Protein 1C1D (pdb70)

Sequence (697 aa):
SIDSALNWDGEMTVTRFDAMTGAHFVIRLDSTQLGPAAGGTRAAQYSNLADALTDAGKLAGAMTLKMAVSNLPMGGGKSVIALPAPRHSIDPSTWARILRIHAENIDKLSGNYWTGPDVNTNSADMDTLNDTTEFVFGRSLERGGAGSSAFTTAVGVFEAMKATVAHRGLGSLDGLTVLVQGLGAVGGSLASLAAEAGAQLLVADTDTERVAHAVALGHTAVALEDVLSTPCDVFAPCAMGGVITTEVARTLDCSVVAGAANNVIADEAASDILHARGILYAPDFVANAGGAIHLVGREVLGWSESVVHERAVAIGDTLNQVFEISDNDGVTPDEAARTLAGRRAREASSIDSALNWDGEMTVTRFDSMTGAHFVIRLDSTQLGPAAGGTRAAQYSQLADALTDAGKLAGAMTLKMAVSNLPMGGGKSVIALPAPRHSIDPSTWARILRIHAENIDKLSGNYWTGPDVNTNSADMDTLNDTTEFVFGRSLERGGAGSSAFTTAVGVFEAMKATVAHRGLGSLDGLTVLVQGLGAVGGSLASLAAEAGAQLLVADTDTERVAHAVALGHTAVALEDVLSTPCDVFAPCAMGGVITTEVARTLDCSVVAGAANNVIADEAASDILHARGILYAPDFVANAGGAIHLVGREVLGWSESVVHERAVAIGDTLNQVFEISDNDGVTPDEAARTLAGRRAREA

Organism: Rhodococcus sp. (NCBI:txid1831)

CATH classification: 3.40.50.10860 (+1 more: 3.40.50.720)

InterPro domains:
  IPR006095 Glutamate/phenylalanine/leucine/valine/L-tryptophan dehydrogenase [PR00082] (65-79)
  IPR006095 Glutamate/phenylalanine/leucine/valine/L-tryptophan dehydrogenase [PR00082] (136-158)
  IPR006095 Glutamate/phenylalanine/leucine/valine/L-tryptophan dehydrogenase [PR00082] (179-199)
  IPR006095 Glutamate/phenylalanine/leucine/valine/L-tryptophan dehydrogenase [PR00082] (288-299)
  IPR006096 Glutamate/phenylalanine/leucine/valine/L-tryptophan dehydrogenase, C-terminal [PF00208] (221-314)
  IPR006096 Glutamate/phenylalanine/leucine/valine/L-tryptophan dehydrogenase, C-terminal [SM00839] (150-354)
  IPR006097 Glutamate/phenylalanine/leucine/valine/L-tryptophan dehydrogenase, dimerisation domain [PF02812] (32-135)
  IPR016211 Glutamate/phenylalanine/leucine/valine/L-tryptophan dehydrogenase, bacterial/archaeal [PIRSF000188] (10-353)
  IPR016211 Glutamate/phenylalanine/leucine/valine/L-tryptophan dehydrogenase, bacterial/archaeal [PTHR42722] (15-352)
  IPR036291 NAD(P)-binding domain superfamily [SSF51735] (152-347)
  IPR046346 Aminoacid dehydrogenase-like, N-terminal domain superfamily [SSF53223] (6-148)

Solvent-accessible surface area: 28445 Å² total

Secondary structure (DSSP, 8-state):
-HHHHH---SSEEEEEEETTTTEEEEEEEEE-SSSSEEEEEEEE--SSHHHHHHHHHHHHHHHHHHHHHTT-S-EEEEEEEE-SS-GGG--HHHHHHHHHHHHHHHHHTTTSEEEEE-TT--HHHHHHHHHH-S-B----GGGTS----HHHHHHHHHHHHHHHHHHTT---STT-EEEEE--SHHHHHHHHHHHHTTPEEEEE-S-HHHHHHHHHTT-EE--GGGGGG---SEEEE-S-S--B-HHHHHH---SEE--S-TT-B-SHHHHHHHHHTT-EE--HHHHTTHHHHHHHIIIII---HHHHHHHHHTHHHHHHHHHHHHHHHT--HHHHHHHHHHHHHHHT-/-HHHHHS--SSEEEEEEETTTTEEEEEEEEE-SSSSEE--EEEE--SSHHHHHHHHHHHHHHHHHHHHHTT-S-EEEEEEEE-SS-GGGS-HHHHHHHHHHHHHHHHHTTTSEEB-B-TT--HHHHHHHHTT-S-BS---GGGTS----HHHHHHHHHHHHHHHHHHTT---STT-EEEEE--SHHHHHHHHHHHHTTPEEEEE-S-HHHHHHHHHTT-EE--GGGGGG---SEEEE-S-S--B-HHHHHH---SEE--S-SS-B-SHHHHHHHHHTTPEE--HHHHTTHHHHHHHHHHTT---HHHHHHHHHTHHHHHHHHHHHHHHHT--HHHHHHHHHHHHTT--

Foldseek 3Di:
DQVVLVPAPADDWDWDADVVQRKIKIKTARDQVLHAAEEAEAEAADPDVSVQSNVQRQQQVLQQLLCLLLVFSGHGMYMYMHGPDGLVPQDPVSLLVSLCVNLVRVVVCPRSYAYEHDHSAAQCSQVSSVVRHPRYAQHDVVSPHLHDLQLLLLLLLLLQVQLQCVVLPNHGQADFEEEEEACPSNSVNNLVVSVVSHHAYEYEYPDPVSVVVVVVVVHHYDYPVCLLVDAGAEYAYADEAPQQELVSLQRRHYQEYTYAYRNNYNDPNSLVSNVVVNRAYQDNSLRRSLSVLSRSCVPPVPDDPVVSSVSSSCSSVSSVQLVVQCVVVVDGSVVSSSVSSVVSSVVSD/DCCLQPVQDADDWDWDADVVQRKIKIKTFRDFLLHAAEEAEAEAADPDPSVQSNVQRQRQVLQQLLCLLLVFRGGGMYMYMHGPDGLVPRDPVSLLVSLCVNLVRVVVCPRSYAYEHDHSAAQCSQVSSCVRHPRYEQHPVVSPHLHDLQLLLLLLLLLQVQLQCVVLPNHGLAAWEEEEEDCPSNRVNNVVVSVVSHHAYEYEDPDPVSQVVVVVVPHHYDYPVCLLQDATAEYAYEDEALQQELVSLQRRHYQEYTYAYRNNHNDVNSLVSVVVVNRAYQDNSLRRSLSVLSGSCCPVVVHDPVVSSVSSSCSSVSQVQLVVCCVVVVHGSVVSSSVSSCVSNVGD

Structure (mmCIF, N/CA/C/O backbone):
data_1C1D
#
_entry.id   1C1D
#
_cell.length_a   64.800
_cell.length_b   110.600
_cell.length_c   113.300
_cell.angle_alpha   90.00
_cell.angle_beta   90.00
_cell.angle_gamma   90.00
#
_symmetry.space_group_name_H-M   'P 21 21 21'
#
loop_
_entity.id
_entity.type
_entity.pdbx_description
1 polymer 'L-PHENYLALANINE DEHYDROGENASE'
2 polymer 'L-PHENYLALANINE DEHYDROGENASE'
3 non-polymer 'POTASSIUM ION'
4 non-polymer PHENYLALANINE
5 non-polymer '1,4-DIHYDRONICOTINAMIDE ADENINE DINUCLEOTIDE'
6 non-polymer 'SODIUM ION'
7 non-polymer 'PHOSPHATE ION'
8 non-polymer 'ISOPROPYL ALCOHOL'
9 water water
#
loop_
_atom_site.group_PDB
_atom_site.id
_atom_site.type_symbol
_atom_site.label_atom_id
_atom_site.label_alt_id
_atom_site.label_comp_id
_atom_site.label_asym_id
_atom_site.label_entity_id
_atom_site.label_seq_id
_atom_site.pdbx_PDB_ins_code
_atom_site.Cartn_x
_atom_site.Cartn_y
_atom_site.Cartn_z
_atom_site.occupancy
_atom_site.B_iso_or_equiv
_atom_site.auth_seq_id
_atom_site.auth_comp_id
_atom_site.auth_asym_id
_atom_site.auth_atom_id
_atom_site.pdbx_PDB_model_num
ATOM 1 N N . SER A 1 1 ? 17.258 33.308 -39.744 1.00 25.15 1 SER A N 1
ATOM 2 C CA . SER A 1 1 ? 15.956 33.241 -40.435 1.00 18.02 1 SER A CA 1
ATOM 3 C C . SER A 1 1 ? 14.894 32.907 -39.430 1.00 14.99 1 SER A C 1
ATOM 4 O O . SER A 1 1 ? 15.164 32.536 -38.262 1.00 15.53 1 SER A O 1
ATOM 7 N N . ILE A 1 2 ? 13.658 33.040 -39.896 1.00 16.66 2 ILE A N 1
ATOM 8 C CA . ILE A 1 2 ? 12.549 32.721 -38.984 1.00 16.25 2 ILE A CA 1
ATOM 9 C C . ILE A 1 2 ? 12.588 31.246 -38.593 1.00 15.09 2 ILE A C 1
ATOM 10 O O . ILE A 1 2 ? 12.402 30.869 -37.461 1.00 15.65 2 ILE A O 1
ATOM 15 N N . ASP A 1 3 ? 12.852 30.394 -39.570 1.00 16.93 3 ASP A N 1
ATOM 16 C CA . ASP A 1 3 ? 12.952 28.956 -39.355 1.00 15.94 3 ASP A CA 1
ATOM 17 C C . ASP A 1 3 ? 13.971 28.602 -38.280 1.00 16.48 3 ASP A C 1
ATOM 18 O O . ASP A 1 3 ? 13.690 27.810 -37.399 1.00 16.68 3 ASP A O 1
ATOM 23 N N . SER A 1 4 ? 15.184 29.186 -38.340 1.00 14.00 4 SER A N 1
ATOM 24 C CA . SER A 1 4 ? 16.161 28.881 -37.328 1.00 16.65 4 SER A CA 1
ATOM 25 C C . SER A 1 4 ? 15.727 29.393 -35.979 1.00 11.35 4 SER A C 1
ATOM 26 O O . SER A 1 4 ? 15.881 28.671 -34.994 1.00 14.30 4 SER A O 1
ATOM 31 N N . ALA A 1 5 ? 15.169 30.601 -35.929 1.00 11.46 5 ALA A N 1
ATOM 32 C CA . ALA A 1 5 ? 14.712 31.163 -34.662 1.00 11.84 5 ALA A CA 1
ATOM 33 C C . ALA A 1 5 ? 13.615 30.316 -34.032 1.00 10.80 5 ALA A C 1
ATOM 34 O O . ALA A 1 5 ? 13.498 30.184 -32.835 1.00 12.52 5 ALA A O 1
ATOM 36 N N . LEU A 1 6 ? 12.789 29.708 -34.869 1.00 13.75 6 LEU A N 1
ATOM 37 C CA . LEU A 1 6 ? 11.694 28.830 -34.408 1.00 13.71 6 LEU A CA 1
ATOM 38 C C . LEU A 1 6 ? 12.202 27.471 -33.971 1.00 14.01 6 LEU A C 1
ATOM 39 O O . LEU A 1 6 ? 11.518 26.681 -33.363 1.00 14.16 6 LEU A O 1
ATOM 44 N N . ASN A 1 7 ? 13.468 27.174 -34.242 1.00 16.24 7 ASN A N 1
ATOM 45 C CA . ASN A 1 7 ? 14.002 25.909 -33.764 1.00 13.27 7 ASN A CA 1
ATOM 46 C C . ASN A 1 7 ? 14.651 26.296 -32.441 1.00 23.89 7 ASN A C 1
ATOM 47 O O . ASN A 1 7 ? 15.844 26.532 -32.368 1.00 41.17 7 ASN A O 1
ATOM 52 N N . TRP A 1 8 ? 13.869 26.452 -31.395 1.00 14.41 8 TRP A N 1
ATOM 53 C CA . TRP A 1 8 ? 14.249 26.843 -30.048 1.00 10.96 8 TRP A CA 1
ATOM 54 C C . TRP A 1 8 ? 13.633 25.821 -29.131 1.00 15.00 8 TRP A C 1
ATOM 55 O O . TRP A 1 8 ? 12.511 25.322 -29.368 1.00 15.82 8 TRP A O 1
ATOM 66 N N . ASP A 1 9 ? 14.321 25.481 -28.060 1.00 13.01 9 ASP A N 1
ATOM 67 C CA . ASP A 1 9 ? 13.852 24.446 -27.188 1.00 12.57 9 ASP A CA 1
ATOM 68 C C . ASP A 1 9 ? 13.040 24.872 -25.991 1.00 16.13 9 ASP A C 1
ATOM 69 O O . ASP A 1 9 ? 12.765 24.021 -25.132 1.00 14.65 9 ASP A O 1
ATOM 74 N N . GLY A 1 10 ? 12.671 26.156 -25.933 1.00 12.14 10 GLY A N 1
ATOM 75 C CA . GLY A 1 10 ? 11.909 26.574 -24.766 1.00 10.48 10 GLY A CA 1
ATOM 76 C C . GLY A 1 10 ? 10.461 26.061 -24.739 1.00 11.22 10 GLY A C 1
ATOM 77 O O . GLY A 1 10 ? 9.999 25.392 -25.662 1.00 10.78 10 GLY A O 1
ATOM 78 N N . GLU A 1 11 ? 9.755 26.394 -23.652 1.00 9.65 11 GLU A N 1
ATOM 79 C CA . GLU A 1 11 ? 8.386 25.903 -23.458 1.00 11.93 11 GLU A CA 1
ATOM 80 C C . GLU A 1 11 ? 7.335 26.522 -24.345 1.00 12.39 11 GLU A C 1
ATOM 81 O O . GLU A 1 11 ? 6.377 25.813 -24.689 1.00 13.81 11 GLU A O 1
ATOM 87 N N . MET A 1 12 ? 7.490 27.797 -24.694 1.00 10.23 12 MET A N 1
ATOM 88 C CA . MET A 1 12 ? 6.462 28.406 -25.508 1.00 9.46 12 MET A CA 1
ATOM 89 C C . MET A 1 12 ? 6.919 29.737 -26.013 1.00 9.72 12 MET A C 1
ATOM 90 O O . MET A 1 12 ? 7.636 30.445 -25.318 1.00 9.32 12 MET A O 1
ATOM 95 N N . THR A 1 13 ? 6.474 30.039 -27.226 1.00 9.41 13 THR A N 1
ATOM 96 C CA . THR A 1 13 ? 6.725 31.296 -27.867 1.00 9.50 13 THR A CA 1
ATOM 97 C C . THR A 1 13 ? 5.352 31.907 -28.191 1.00 16.70 13 THR A C 1
ATOM 98 O O . THR A 1 13 ? 4.520 31.244 -28.826 1.00 10.69 13 THR A O 1
ATOM 102 N N . VAL A 1 14 ? 5.134 33.168 -27.786 1.00 10.28 14 VAL A N 1
ATOM 103 C CA . VAL A 1 14 ? 3.895 33.872 -28.114 1.00 8.25 14 VAL A CA 1
ATOM 104 C C . VAL A 1 14 ? 4.310 35.039 -29.000 1.00 9.15 14 VAL A C 1
ATOM 105 O O . VAL A 1 14 ? 5.272 35.784 -28.665 1.00 10.05 14 VAL A O 1
ATOM 109 N N . THR A 1 15 ? 3.632 35.231 -30.135 1.00 8.07 15 THR A N 1
ATOM 110 C CA . THR A 1 15 ? 3.919 36.330 -31.026 1.00 8.91 15 THR A CA 1
ATOM 111 C C . THR A 1 15 ? 2.627 37.003 -31.482 1.00 10.03 15 THR A C 1
ATOM 112 O O . THR A 1 15 ? 1.562 36.375 -31.450 1.00 9.95 15 THR A O 1
ATOM 116 N N . ARG A 1 16 ? 2.758 38.236 -31.920 1.00 9.43 16 ARG A N 1
ATOM 117 C CA . ARG A 1 16 ? 1.623 38.968 -32.431 1.00 8.69 16 ARG A CA 1
ATOM 118 C C . ARG A 1 16 ? 2.134 40.099 -33.291 1.00 11.74 16 ARG A C 1
ATOM 119 O O . ARG A 1 16 ? 3.260 40.606 -33.033 1.00 10.46 16 ARG A O 1
ATOM 127 N N . PHE A 1 17 ? 1.358 40.492 -34.314 1.00 8.81 17 PHE A N 1
ATOM 128 C CA . PHE A 1 17 ? 1.765 41.604 -35.150 1.00 9.50 17 PHE A CA 1
ATOM 129 C C . PHE A 1 17 ? 0.583 42.587 -35.137 1.00 12.54 17 PHE A C 1
ATOM 130 O O . PHE A 1 17 ? -0.559 42.130 -35.324 1.00 10.52 17 PHE A O 1
ATOM 138 N N . ASP A 1 18 ? 0.833 43.873 -34.898 1.00 11.89 18 ASP A N 1
ATOM 139 C CA . ASP A 1 18 ? -0.219 44.890 -34.884 1.00 11.96 18 ASP A CA 1
ATOM 140 C C . ASP A 1 18 ? 0.017 45.793 -36.073 1.00 14.11 18 ASP A C 1
ATOM 141 O O . ASP A 1 18 ? 0.890 46.655 -36.089 1.00 13.73 18 ASP A O 1
ATOM 146 N N . ALA A 1 19 ? -0.785 45.544 -37.114 1.00 17.21 19 ALA A N 1
ATOM 147 C CA . ALA A 1 19 ? -0.680 46.301 -38.340 1.00 17.24 19 ALA A CA 1
ATOM 148 C C . ALA A 1 19 ? -0.842 47.799 -38.097 1.00 21.13 19 ALA A C 1
ATOM 149 O O . ALA A 1 19 ? -0.107 48.609 -38.644 1.00 23.93 19 ALA A O 1
ATOM 151 N N . MET A 1 20 ? -1.776 48.204 -37.243 1.00 15.57 20 MET A N 1
ATOM 152 C CA . MET A 1 20 ? -1.929 49.615 -37.034 1.00 19.12 20 MET A CA 1
ATOM 153 C C . MET A 1 20 ? -0.713 50.348 -36.558 1.00 23.52 20 MET A C 1
ATOM 154 O O . MET A 1 20 ? -0.466 51.423 -37.048 1.00 27.35 20 MET A O 1
ATOM 159 N N . THR A 1 21 ? 0.022 49.811 -35.587 1.00 20.20 21 THR A N 1
ATOM 160 C CA . THR A 1 21 ? 1.216 50.492 -35.109 1.00 20.06 21 THR A CA 1
ATOM 161 C C . THR A 1 21 ? 2.470 49.986 -35.832 1.00 25.43 21 THR A C 1
ATOM 162 O O . THR A 1 21 ? 3.513 50.648 -35.812 1.00 24.87 21 THR A O 1
ATOM 166 N N . GLY A 1 22 ? 2.376 48.799 -36.434 1.00 18.92 22 GLY A N 1
ATOM 167 C CA . GLY A 1 22 ? 3.485 48.151 -37.123 1.00 21.26 22 GLY A CA 1
ATOM 168 C C . GLY A 1 22 ? 4.440 47.417 -36.131 1.00 18.09 22 GLY A C 1
ATOM 169 O O . GLY A 1 22 ? 5.517 46.888 -36.488 1.00 18.32 22 GLY A O 1
ATOM 170 N N . ALA A 1 23 ? 4.043 47.343 -34.863 1.00 12.49 23 ALA A N 1
ATOM 171 C CA . ALA A 1 23 ? 4.885 46.683 -33.899 1.00 10.63 23 ALA A CA 1
ATOM 172 C C . ALA A 1 23 ? 4.703 45.163 -33.910 1.00 15.10 23 ALA A C 1
ATOM 173 O O . ALA A 1 23 ? 3.608 44.646 -34.175 1.00 11.85 23 ALA A O 1
ATOM 175 N N . HIS A 1 24 ? 5.792 44.436 -33.606 1.00 10.35 24 HIS A N 1
ATOM 176 C CA . HIS A 1 24 ? 5.776 42.976 -33.472 1.00 11.86 24 HIS A CA 1
ATOM 177 C C . HIS A 1 24 ? 5.971 42.723 -31.985 1.00 10.66 24 HIS A C 1
ATOM 178 O O . HIS A 1 24 ? 6.698 43.492 -31.326 1.00 11.67 24 HIS A O 1
ATOM 185 N N . PHE A 1 25 ? 5.358 41.663 -31.439 1.00 8.45 25 PHE A N 1
ATOM 186 C CA . PHE A 1 25 ? 5.421 41.321 -30.045 1.00 8.34 25 PHE A CA 1
ATOM 187 C C . PHE A 1 25 ? 5.889 39.887 -29.878 1.00 8.38 25 PHE A C 1
ATOM 188 O O . PHE A 1 25 ? 5.418 39.005 -30.575 1.00 9.96 25 PHE A O 1
ATOM 196 N N . VAL A 1 26 ? 6.776 39.664 -28.933 1.00 8.30 26 VAL A N 1
ATOM 197 C CA . VAL A 1 26 ? 7.273 38.331 -28.648 1.00 9.42 26 VAL A CA 1
ATOM 198 C C . VAL A 1 26 ? 7.290 38.118 -27.148 1.00 8.59 26 VAL A C 1
ATOM 199 O O . VAL A 1 26 ? 7.784 38.957 -26.345 1.00 9.84 26 VAL A O 1
ATOM 203 N N . ILE A 1 27 ? 6.781 36.969 -26.725 1.00 8.20 27 ILE A N 1
ATOM 204 C CA . ILE A 1 27 ? 6.912 36.609 -25.352 1.00 8.50 27 ILE A CA 1
ATOM 205 C C . ILE A 1 27 ? 7.479 35.185 -25.421 1.00 10.25 27 ILE A C 1
ATOM 206 O O . ILE A 1 27 ? 6.904 34.292 -26.053 1.00 9.59 27 ILE A O 1
ATOM 211 N N . ARG A 1 28 ? 8.646 34.938 -24.796 1.00 8.30 28 ARG A N 1
ATOM 212 C CA . ARG A 1 28 ? 9.207 33.601 -24.800 1.00 8.79 28 ARG A CA 1
ATOM 213 C C . ARG A 1 28 ? 9.257 33.089 -23.364 1.00 9.72 28 ARG A C 1
ATOM 214 O O . ARG A 1 28 ? 9.746 33.768 -22.452 1.00 9.99 28 ARG A O 1
ATOM 222 N N . LEU A 1 29 ? 8.713 31.870 -23.162 1.00 8.87 29 LEU A N 1
ATOM 223 C CA . LEU A 1 29 ? 8.721 31.267 -21.853 1.00 10.01 29 LEU A CA 1
ATOM 224 C C . LEU A 1 29 ? 9.752 30.136 -21.979 1.00 12.70 29 LEU A C 1
ATOM 225 O O . LEU A 1 29 ? 9.509 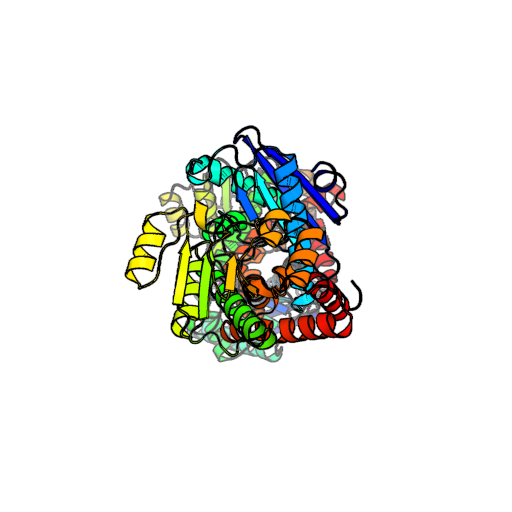29.100 -22.625 1.00 9.93 29 LEU A O 1
ATOM 230 N N . ASP A 1 30 ? 10.935 30.344 -21.364 1.00 10.72 30 ASP A N 1
ATOM 231 C CA . ASP A 1 30 ? 11.942 29.288 -21.430 1.00 9.78 30 ASP A CA 1
ATOM 232 C C . ASP A 1 30 ? 11.578 28.106 -20.529 1.00 9.06 30 ASP A C 1
ATOM 233 O O . ASP A 1 30 ? 11.699 26.964 -20.951 1.00 10.92 30 ASP A O 1
ATOM 238 N N . SER A 1 31 ? 11.155 28.396 -19.310 1.00 9.40 31 SER A N 1
ATOM 239 C CA . SER A 1 31 ? 10.811 27.351 -18.381 1.00 10.41 31 SER A CA 1
ATOM 240 C C . SER A 1 31 ? 9.837 27.834 -17.346 1.00 10.02 31 SER A C 1
ATOM 241 O O . SER A 1 31 ? 9.860 28.997 -16.950 1.00 13.46 31 SER A O 1
ATOM 244 N N . THR A 1 32 ? 8.963 26.916 -16.903 1.00 12.41 32 THR A N 1
ATOM 245 C CA . THR A 1 32 ? 8.005 27.167 -15.845 1.00 10.38 32 THR A CA 1
ATOM 246 C C . THR A 1 32 ? 8.189 26.109 -14.803 1.00 14.91 32 THR A C 1
ATOM 247 O O . THR A 1 32 ? 7.310 25.849 -13.965 1.00 16.13 32 THR A O 1
ATOM 251 N N . GLN A 1 33 ? 9.350 25.474 -14.794 1.00 13.43 33 GLN A N 1
ATOM 252 C CA . GLN A 1 33 ? 9.568 24.431 -13.809 1.00 14.87 33 GLN A CA 1
ATOM 253 C C . GLN A 1 33 ? 9.582 24.874 -12.366 1.00 16.11 33 GLN A C 1
ATOM 254 O O . GLN A 1 33 ? 9.008 24.207 -11.524 1.00 16.22 33 GLN A O 1
ATOM 260 N N . LEU A 1 34 ? 10.229 25.982 -12.037 1.00 11.28 34 LEU A N 1
ATOM 261 C CA . LEU A 1 34 ? 10.283 26.409 -10.656 1.00 13.43 34 LEU A CA 1
ATOM 262 C C . LEU A 1 34 ? 9.098 27.250 -10.268 1.00 14.70 34 LEU A C 1
ATOM 263 O O . LEU A 1 34 ? 8.924 27.533 -9.084 1.00 18.96 34 LEU A O 1
ATOM 268 N N . GLY A 1 35 ? 8.320 27.691 -11.260 1.00 14.86 35 GLY A N 1
ATOM 269 C CA . GLY A 1 35 ? 7.161 28.539 -10.936 1.00 14.88 35 GLY A CA 1
ATOM 270 C C . GLY A 1 35 ? 6.803 29.212 -12.222 1.00 12.61 35 GLY A C 1
ATOM 271 O O . GLY A 1 35 ? 7.367 28.898 -13.272 1.00 14.35 35 GLY A O 1
ATOM 272 N N . PRO A 1 36 ? 5.867 30.115 -12.190 1.00 13.01 36 PRO A N 1
ATOM 273 C CA . PRO A 1 36 ? 5.497 30.813 -13.408 1.00 15.17 36 PRO A CA 1
ATOM 274 C C . PRO A 1 36 ? 6.745 31.518 -13.970 1.00 13.53 36 PRO A C 1
ATOM 275 O O . PRO A 1 36 ? 7.630 31.912 -13.219 1.00 12.71 36 PRO A O 1
ATOM 279 N N . ALA A 1 37 ? 6.791 31.659 -15.285 1.00 11.35 37 ALA A N 1
ATOM 280 C CA . ALA A 1 37 ? 7.912 32.326 -15.934 1.00 11.11 37 ALA A CA 1
ATOM 281 C C . ALA A 1 37 ? 7.870 33.805 -15.636 1.00 17.41 37 ALA A C 1
ATOM 282 O O . ALA A 1 37 ? 6.783 34.402 -15.580 1.00 14.12 37 ALA A O 1
ATOM 284 N N . ALA A 1 38 ? 9.031 34.392 -15.411 1.00 11.33 38 ALA A N 1
ATOM 285 C CA . ALA A 1 38 ? 9.068 35.809 -15.120 1.00 13.01 38 ALA A CA 1
ATOM 286 C C . ALA A 1 38 ? 10.215 36.460 -15.861 1.00 13.74 38 ALA A C 1
ATOM 287 O O . ALA A 1 38 ? 11.271 35.808 -15.976 1.00 11.81 38 ALA A O 1
ATOM 289 N N . GLY A 1 39 ? 9.987 37.694 -16.314 1.00 11.83 39 GLY A N 1
ATOM 290 C CA . GLY A 1 39 ? 11.034 38.399 -17.017 1.00 14.42 39 GLY A CA 1
ATOM 291 C C . GLY A 1 39 ? 10.508 39.707 -17.549 1.00 14.46 39 GLY A C 1
ATOM 292 O O . GLY A 1 39 ? 9.333 39.896 -17.819 1.00 13.18 39 GLY A O 1
ATOM 293 N N . GLY A 1 40 ? 11.408 40.634 -17.751 1.00 10.90 40 GLY A N 1
ATOM 294 C CA . GLY A 1 40 ? 10.959 41.931 -18.192 1.00 11.62 40 GLY A CA 1
ATOM 295 C C . GLY A 1 40 ? 10.621 42.088 -19.644 1.00 10.76 40 GLY A C 1
ATOM 296 O O . GLY A 1 40 ? 10.715 41.151 -20.448 1.00 11.23 40 GLY A O 1
ATOM 297 N N . THR A 1 41 ? 10.198 43.328 -19.932 1.00 10.84 41 THR A N 1
ATOM 298 C CA . THR A 1 41 ? 9.822 43.695 -21.285 1.00 11.08 41 THR A CA 1
ATOM 299 C C . THR A 1 41 ? 10.882 44.661 -21.850 1.00 12.62 41 THR A C 1
ATOM 300 O O . THR A 1 41 ? 11.091 45.756 -21.288 1.00 12.14 41 THR A O 1
ATOM 304 N N . ARG A 1 42 ? 11.499 44.234 -22.943 1.00 10.19 42 ARG A N 1
ATOM 305 C CA . ARG A 1 42 ? 12.458 45.067 -23.606 1.00 10.41 42 ARG A CA 1
ATOM 306 C C . ARG A 1 42 ? 11.789 45.626 -24.828 1.00 15.23 42 ARG A C 1
ATOM 307 O O . ARG A 1 42 ? 11.099 44.904 -25.529 1.00 16.29 42 ARG A O 1
ATOM 315 N N . ALA A 1 43 ? 11.958 46.894 -25.156 1.00 10.91 43 ALA A N 1
ATOM 316 C CA . ALA A 1 43 ? 11.394 47.434 -26.362 1.00 10.91 43 ALA A CA 1
ATOM 317 C C . ALA A 1 43 ? 12.550 48.055 -27.144 1.00 13.16 43 ALA A C 1
ATOM 318 O O . ALA A 1 43 ? 13.269 48.902 -26.601 1.00 15.72 43 ALA A O 1
ATOM 320 N N . ALA A 1 44 ? 12.743 47.646 -28.373 1.00 11.21 44 ALA A N 1
ATOM 321 C CA . ALA A 1 44 ? 13.821 48.189 -29.185 1.00 11.88 44 ALA A CA 1
ATOM 322 C C . ALA A 1 44 ? 13.569 47.934 -30.649 1.00 16.58 44 ALA A C 1
ATOM 323 O O . ALA A 1 44 ? 12.636 47.213 -31.026 1.00 15.50 44 ALA A O 1
ATOM 325 N N . GLN A 1 45 ? 14.357 48.528 -31.520 1.00 15.61 45 GLN A N 1
ATOM 326 C CA . GLN A 1 45 ? 14.235 48.270 -32.934 1.00 17.00 45 GLN A CA 1
ATOM 327 C C . GLN A 1 45 ? 15.136 47.087 -33.273 1.00 20.39 45 GLN A C 1
ATOM 328 O O . GLN A 1 45 ? 16.249 46.983 -32.772 1.00 23.52 45 GLN A O 1
ATOM 334 N N . TYR A 1 46 ? 14.690 46.188 -34.119 1.00 14.02 46 TYR A N 1
ATOM 335 C CA . TYR A 1 46 ? 15.458 45.017 -34.504 1.00 18.02 46 TYR A CA 1
ATOM 336 C C . TYR A 1 46 ? 15.552 45.052 -36.007 1.00 30.10 46 TYR A C 1
ATOM 337 O O . TYR A 1 46 ? 14.623 45.588 -36.595 1.00 22.39 46 TYR A O 1
ATOM 346 N N . SER A 1 47 ? 16.597 44.468 -36.625 1.00 20.13 47 SER A N 1
ATOM 347 C CA . SER A 1 47 ? 16.660 44.509 -38.088 1.00 23.51 47 SER A CA 1
ATOM 348 C C . SER A 1 47 ? 15.660 43.592 -38.729 1.00 23.82 47 SER A C 1
ATOM 349 O O . SER A 1 47 ? 15.056 43.911 -39.761 1.00 25.91 47 SER A O 1
ATOM 352 N N . ASN A 1 48 ? 15.478 42.428 -38.109 1.00 19.87 48 ASN A N 1
ATOM 353 C CA . ASN A 1 48 ? 14.524 41.490 -38.673 1.00 17.02 48 ASN A CA 1
ATOM 354 C C . ASN A 1 48 ? 13.804 40.907 -37.483 1.00 18.87 48 ASN A C 1
ATOM 355 O O . ASN A 1 48 ? 14.356 40.877 -36.375 1.00 15.71 48 ASN A O 1
ATOM 360 N N . LEU A 1 49 ? 12.599 40.412 -37.722 1.00 15.32 49 LEU A N 1
ATOM 361 C CA . LEU A 1 49 ? 11.822 39.827 -36.657 1.00 13.22 49 LEU A CA 1
ATOM 362 C C . LEU A 1 49 ? 12.576 38.666 -35.992 1.00 12.55 49 LEU A C 1
ATOM 363 O O . LEU A 1 49 ? 12.471 38.397 -34.775 1.00 12.52 49 LEU A O 1
ATOM 368 N N . ALA A 1 50 ? 13.310 37.945 -36.828 1.00 13.09 50 ALA A N 1
ATOM 369 C CA . ALA A 1 50 ? 14.043 36.800 -36.324 1.00 15.11 50 ALA A CA 1
ATOM 370 C C . ALA A 1 50 ? 14.969 37.197 -35.187 1.00 11.82 50 ALA A C 1
ATOM 371 O O . ALA A 1 50 ? 15.175 36.433 -34.248 1.00 12.78 50 ALA A O 1
ATOM 373 N N . ASP A 1 51 ? 15.523 38.397 -35.270 1.00 11.64 51 ASP A N 1
ATOM 374 C CA . ASP A 1 51 ? 16.438 38.853 -34.252 1.00 12.91 51 ASP A CA 1
ATOM 375 C C . ASP A 1 51 ? 15.722 39.066 -32.935 1.00 15.59 51 ASP A C 1
ATOM 376 O O . ASP A 1 51 ? 16.262 38.846 -31.827 1.00 11.82 51 ASP A O 1
ATOM 381 N N . ALA A 1 52 ? 14.473 39.553 -33.037 1.00 10.28 52 ALA A N 1
ATOM 382 C CA . ALA A 1 52 ? 13.724 39.795 -31.814 1.00 10.40 52 ALA A CA 1
ATOM 383 C C . ALA A 1 52 ? 13.386 38.460 -31.154 1.00 10.07 52 ALA A C 1
ATOM 384 O O . ALA A 1 52 ? 13.408 38.346 -29.927 1.00 9.72 52 ALA A O 1
ATOM 386 N N . LEU A 1 53 ? 13.052 37.449 -31.989 1.00 9.73 53 LEU A N 1
ATOM 387 C CA . LEU A 1 53 ? 12.797 36.133 -31.442 1.00 10.61 53 LEU A CA 1
ATOM 388 C C . LEU A 1 53 ? 14.060 35.558 -30.765 1.00 9.54 53 LEU A C 1
ATOM 389 O O . LEU A 1 53 ? 14.056 35.014 -29.659 1.00 10.20 53 LEU A O 1
ATOM 394 N N . THR A 1 54 ? 15.203 35.668 -31.457 1.00 10.68 54 THR A N 1
ATOM 395 C CA . THR A 1 54 ? 16.424 35.113 -30.880 1.00 9.51 54 THR A CA 1
ATOM 396 C C . THR A 1 54 ? 16.800 35.812 -29.620 1.00 8.69 54 THR A C 1
ATOM 397 O O . THR A 1 54 ? 17.172 35.190 -28.635 1.00 10.29 54 THR A O 1
ATOM 401 N N . ASP A 1 55 ? 16.708 37.154 -29.587 1.00 10.70 55 ASP A N 1
ATOM 402 C CA . ASP A 1 55 ? 17.051 37.858 -28.353 1.00 8.57 55 ASP A CA 1
ATOM 403 C C . ASP A 1 55 ? 16.094 37.427 -27.250 1.00 11.15 55 ASP A C 1
ATOM 404 O O . ASP A 1 55 ? 16.451 37.173 -26.093 1.00 10.88 55 ASP A O 1
ATOM 409 N N . ALA A 1 56 ? 14.787 37.357 -27.548 1.00 9.43 56 ALA A N 1
ATOM 410 C CA . ALA A 1 56 ? 13.855 36.952 -26.508 1.00 8.19 56 ALA A CA 1
ATOM 411 C C . ALA A 1 56 ? 14.189 35.577 -25.933 1.00 7.11 56 ALA A C 1
ATOM 412 O O . ALA A 1 56 ? 14.076 35.362 -24.757 1.00 9.09 56 ALA A O 1
ATOM 414 N N . GLY A 1 57 ? 14.610 34.674 -26.813 1.00 9.41 57 GLY A N 1
ATOM 415 C CA . GLY A 1 57 ? 14.956 33.358 -26.359 1.00 9.17 57 GLY A CA 1
ATOM 416 C C . GLY A 1 57 ? 16.182 33.342 -25.439 1.00 9.37 57 GLY A C 1
ATOM 417 O O . GLY A 1 57 ? 16.218 32.645 -24.396 1.00 9.33 57 GLY A O 1
ATOM 418 N N . LYS A 1 58 ? 17.211 34.130 -25.810 1.00 8.70 58 LYS A N 1
ATOM 419 C CA . LYS A 1 58 ? 18.418 34.111 -24.972 1.00 11.14 58 LYS A CA 1
ATOM 420 C C . LYS A 1 58 ? 18.154 34.793 -23.674 1.00 9.58 58 LYS A C 1
ATOM 421 O O . LYS A 1 58 ? 18.648 34.375 -22.612 1.00 10.81 58 LYS A O 1
ATOM 427 N N . LEU A 1 59 ? 17.343 35.871 -23.735 1.00 8.25 59 LEU A N 1
ATOM 428 C CA . LEU A 1 59 ? 17.023 36.598 -22.514 1.00 8.86 59 LEU A CA 1
ATOM 429 C C . LEU A 1 59 ? 16.184 35.744 -21.540 1.00 9.42 59 LEU A C 1
ATOM 430 O O . LEU A 1 59 ? 16.356 35.756 -20.320 1.00 9.90 59 LEU A O 1
ATOM 435 N N . ALA A 1 60 ? 15.204 34.989 -22.119 1.00 10.07 60 ALA A N 1
ATOM 436 C CA . ALA A 1 60 ? 14.342 34.134 -21.326 1.00 9.72 60 ALA A CA 1
ATOM 437 C C . ALA A 1 60 ? 15.177 33.035 -20.672 1.00 9.19 60 ALA A C 1
ATOM 438 O O . ALA A 1 60 ? 14.954 32.714 -19.503 1.00 9.16 60 ALA A O 1
ATOM 440 N N . GLY A 1 61 ? 16.141 32.432 -21.407 1.00 10.07 61 GLY A N 1
ATOM 441 C CA . GLY A 1 61 ? 16.995 31.384 -20.810 1.00 9.16 61 GLY A CA 1
ATOM 442 C C . GLY A 1 61 ? 17.846 31.923 -19.644 1.00 10.96 61 GLY A C 1
ATOM 443 O O . GLY A 1 61 ? 18.036 31.294 -18.619 1.00 10.91 61 GLY A O 1
ATOM 444 N N . ALA A 1 62 ? 18.324 33.154 -19.789 1.00 9.84 62 ALA A N 1
ATOM 445 C CA . ALA A 1 62 ? 19.055 33.788 -18.748 1.00 8.74 62 ALA A CA 1
ATOM 446 C C . ALA A 1 62 ? 18.147 33.960 -17.554 1.00 12.05 62 ALA A C 1
ATOM 447 O O . ALA A 1 62 ? 18.569 33.778 -16.408 1.00 11.26 62 ALA A O 1
ATOM 449 N N . MET A 1 63 ? 16.870 34.368 -17.752 1.00 10.78 63 MET A N 1
ATOM 450 C CA . MET A 1 63 ? 16.008 34.527 -16.574 1.00 9.93 63 MET A CA 1
ATOM 451 C C . MET A 1 63 ? 15.809 33.208 -15.833 1.00 9.04 63 MET A C 1
ATOM 452 O O . MET A 1 63 ? 15.785 33.164 -14.620 1.00 10.61 63 MET A O 1
ATOM 457 N N . THR A 1 64 ? 15.665 32.082 -16.570 1.00 9.64 64 THR A N 1
ATOM 458 C CA . THR A 1 64 ? 15.473 30.805 -15.901 1.00 11.13 64 THR A CA 1
ATOM 459 C C . THR A 1 64 ? 16.630 30.502 -14.949 1.00 11.63 64 THR A C 1
ATOM 460 O O . THR A 1 64 ? 16.432 30.059 -13.815 1.00 12.17 64 THR A O 1
ATOM 464 N N . LEU A 1 65 ? 17.861 30.728 -15.443 1.00 11.31 65 LEU A N 1
ATOM 465 C CA . LEU A 1 65 ? 19.082 30.459 -14.656 1.00 11.38 65 LEU A CA 1
ATOM 466 C C . LEU A 1 65 ? 19.235 31.433 -13.537 1.00 9.96 65 LEU A C 1
ATOM 467 O O . LEU A 1 65 ? 19.642 31.031 -12.451 1.00 11.35 65 LEU A O 1
ATOM 472 N N . LYS A 1 66 ? 18.929 32.720 -13.796 1.00 9.93 66 LYS A N 1
ATOM 473 C CA . LYS A 1 66 ? 19.010 33.759 -12.768 1.00 11.00 66 LYS A CA 1
ATOM 474 C C . LYS A 1 66 ? 18.108 33.420 -11.590 1.00 12.49 66 LYS A C 1
ATOM 475 O O . LYS A 1 66 ? 18.476 33.537 -10.437 1.00 10.64 66 LYS A O 1
ATOM 481 N N . MET A 1 67 ? 16.858 33.001 -11.887 1.00 11.54 67 MET A N 1
ATOM 482 C CA . MET A 1 67 ? 15.927 32.642 -10.816 1.00 14.10 67 MET A CA 1
ATOM 483 C C . MET A 1 67 ? 16.431 31.441 -10.028 1.00 10.23 67 MET A C 1
ATOM 484 O O . MET A 1 67 ? 16.475 31.478 -8.804 1.00 13.32 67 MET A O 1
ATOM 489 N N . ALA A 1 68 ? 16.801 30.386 -10.729 1.00 11.18 68 ALA A N 1
ATOM 490 C CA . ALA A 1 68 ? 17.297 29.179 -10.108 1.00 10.78 68 ALA A CA 1
ATOM 491 C C . ALA A 1 68 ? 18.518 29.388 -9.217 1.00 14.13 68 ALA A C 1
ATOM 492 O O . ALA A 1 68 ? 18.583 28.966 -8.039 1.00 13.28 68 ALA A O 1
ATOM 494 N N . VAL A 1 69 ? 19.518 30.053 -9.788 1.00 12.59 69 VAL A N 1
ATOM 495 C CA . VAL A 1 69 ? 20.742 30.251 -9.001 1.00 14.22 69 VAL A CA 1
ATOM 496 C C . VAL A 1 69 ? 20.547 31.185 -7.822 1.00 13.59 69 VAL A C 1
ATOM 497 O O . VAL A 1 69 ? 21.322 31.191 -6.884 1.00 14.14 69 VAL A O 1
ATOM 501 N N . SER A 1 70 ? 19.522 32.027 -7.875 1.00 12.75 70 SER A N 1
ATOM 502 C CA . SER A 1 70 ? 19.276 32.977 -6.827 1.00 12.03 70 SER A CA 1
ATOM 503 C C . SER A 1 70 ? 18.226 32.481 -5.829 1.00 14.41 70 SER A C 1
ATOM 504 O O . SER A 1 70 ? 17.771 33.263 -4.971 1.00 15.62 70 SER A O 1
ATOM 507 N N . ASN A 1 71 ? 17.852 31.210 -5.985 1.00 14.32 71 ASN A N 1
ATOM 508 C CA . ASN A 1 71 ? 16.844 30.613 -5.079 1.00 17.53 71 ASN A CA 1
ATOM 509 C C . ASN A 1 71 ? 15.497 31.355 -5.077 1.00 16.33 71 ASN A C 1
ATOM 510 O O . ASN A 1 71 ? 14.847 31.521 -4.044 1.00 19.93 71 ASN A O 1
ATOM 515 N N . LEU A 1 72 ? 15.086 31.789 -6.249 1.00 14.86 72 LEU A N 1
ATOM 516 C CA . LEU A 1 72 ? 13.805 32.478 -6.422 1.00 16.22 72 LEU A CA 1
ATOM 517 C C . LEU A 1 72 ? 12.846 31.467 -7.050 1.00 14.69 72 LEU A C 1
ATOM 518 O O . LEU A 1 72 ? 13.142 30.829 -8.031 1.00 15.01 72 LEU A O 1
ATOM 523 N N . PRO A 1 73 ? 11.644 31.291 -6.511 1.00 16.54 73 PRO A N 1
ATOM 524 C CA . PRO A 1 73 ? 10.697 30.294 -7.009 1.00 13.24 73 PRO A CA 1
ATOM 525 C C . PRO A 1 73 ? 9.909 30.715 -8.215 1.00 19.01 73 PRO A C 1
ATOM 526 O O . PRO A 1 73 ? 8.648 30.783 -8.208 1.00 16.31 73 PRO A O 1
ATOM 530 N N . MET A 1 74 ? 10.657 31.017 -9.285 1.00 13.44 74 MET A N 1
ATOM 531 C CA . MET A 1 74 ? 10.025 31.419 -10.531 1.00 11.54 74 MET A CA 1
ATOM 532 C C . MET A 1 74 ? 10.746 30.803 -11.716 1.00 15.03 74 MET A C 1
ATOM 533 O O . MET A 1 74 ? 11.957 30.469 -11.598 1.00 12.45 74 MET A O 1
ATOM 540 N N . GLY A 1 75 ? 10.004 30.679 -12.822 1.00 10.19 75 GLY A N 1
ATOM 541 C CA . GLY A 1 75 ? 10.599 30.213 -14.040 1.00 11.06 75 GLY A CA 1
ATOM 542 C C . GLY A 1 75 ? 11.179 31.434 -14.824 1.00 10.66 75 GLY A C 1
ATOM 543 O O . GLY A 1 75 ? 11.216 32.591 -14.326 1.00 11.72 75 GLY A O 1
ATOM 544 N N . GLY A 1 76 ? 11.588 31.214 -16.074 1.00 9.76 76 GLY A N 1
ATOM 545 C CA . GLY A 1 76 ? 12.145 32.307 -16.811 1.00 9.35 76 GLY A CA 1
ATOM 546 C C . GLY A 1 76 ? 11.404 32.571 -18.116 1.00 8.98 76 GLY A C 1
ATOM 547 O O . GLY A 1 76 ? 11.109 31.668 -18.911 1.00 9.58 76 GLY A O 1
ATOM 548 N N . GLY A 1 77 ? 11.192 33.865 -18.353 1.00 9.17 77 GLY A N 1
ATOM 549 C CA . GLY A 1 77 ? 10.566 34.299 -19.586 1.00 10.39 77 GLY A CA 1
ATOM 550 C C . GLY A 1 77 ? 11.052 35.691 -19.922 1.00 9.47 77 GLY A C 1
ATOM 551 O O . GLY A 1 77 ? 11.781 36.315 -19.159 1.00 11.99 77 GLY A O 1
ATOM 552 N N . LYS A 1 78 ? 10.655 36.189 -21.081 1.00 8.64 78 LYS A N 1
ATOM 553 C CA . LYS A 1 78 ? 11.029 37.536 -21.450 1.00 10.25 78 LYS A CA 1
ATOM 554 C C . LYS A 1 78 ? 10.099 38.027 -22.551 1.00 9.33 78 LYS A C 1
ATOM 555 O O . LYS A 1 78 ? 9.673 37.237 -23.390 1.00 9.85 78 LYS A O 1
ATOM 561 N N . SER A 1 79 ? 9.877 39.346 -22.576 1.00 9.80 79 SER A N 1
ATOM 562 C CA . SER A 1 79 ? 9.089 39.922 -23.655 1.00 9.09 79 SER A CA 1
ATOM 563 C C . SER A 1 79 ? 9.946 40.872 -24.445 1.00 9.36 79 SER A C 1
ATOM 564 O O . SER A 1 79 ? 10.731 41.656 -23.842 1.00 9.88 79 SER A O 1
ATOM 567 N N . VAL A 1 80 ? 9.799 40.813 -25.757 1.00 8.06 80 VAL A N 1
ATOM 568 C CA . VAL A 1 80 ? 10.481 41.714 -26.624 1.00 9.55 80 VAL A CA 1
ATOM 569 C C . VAL A 1 80 ? 9.463 42.365 -27.522 1.00 10.87 80 VAL A C 1
ATOM 570 O O . VAL A 1 80 ? 8.740 41.660 -28.217 1.00 10.87 80 VAL A O 1
ATOM 574 N N . ILE A 1 81 ? 9.424 43.712 -27.527 1.00 10.10 81 ILE A N 1
ATOM 575 C CA . ILE A 1 81 ? 8.555 44.475 -28.418 1.00 10.80 81 ILE A CA 1
ATOM 576 C C . ILE A 1 81 ? 9.465 45.046 -29.501 1.00 12.00 81 ILE A C 1
ATOM 577 O O . ILE A 1 81 ? 10.363 45.858 -29.176 1.00 11.45 81 ILE A O 1
ATOM 582 N N . ALA A 1 82 ? 9.296 44.602 -30.739 1.00 11.01 82 ALA A N 1
ATOM 583 C CA . ALA A 1 82 ? 10.075 45.041 -31.885 1.00 11.03 82 ALA A CA 1
ATOM 584 C C . ALA A 1 82 ? 9.368 46.294 -32.424 1.00 13.63 82 ALA A C 1
ATOM 585 O O . ALA A 1 82 ? 8.350 46.204 -33.117 1.00 13.51 82 ALA A O 1
ATOM 587 N N . LEU A 1 83 ? 9.917 47.471 -32.113 1.00 14.80 83 LEU A N 1
ATOM 588 C CA . LEU A 1 83 ? 9.371 48.797 -32.487 1.00 12.30 83 LEU A CA 1
ATOM 589 C C . LEU A 1 83 ? 9.487 49.090 -33.945 1.00 19.16 83 LEU A C 1
ATOM 590 O O . LEU A 1 83 ? 10.464 48.660 -34.575 1.00 16.73 83 LEU A O 1
ATOM 595 N N . PRO A 1 84 ? 8.456 49.803 -34.456 1.00 16.34 84 PRO A N 1
ATOM 596 C CA . PRO A 1 84 ? 8.359 50.199 -35.847 1.00 21.63 84 PRO A CA 1
ATOM 597 C C . PRO A 1 84 ? 9.273 51.389 -36.189 1.00 27.04 84 PRO A C 1
ATOM 598 O O . PRO A 1 84 ? 9.383 51.736 -37.354 1.00 35.54 84 PRO A O 1
ATOM 602 N N . ALA A 1 85 ? 9.920 51.987 -35.168 1.00 18.55 85 ALA A N 1
ATOM 603 C CA . ALA A 1 85 ? 10.803 53.141 -35.264 1.00 19.36 85 ALA A CA 1
ATOM 604 C C . ALA A 1 85 ? 11.517 53.326 -33.951 1.00 20.21 85 ALA A C 1
ATOM 605 O O . ALA A 1 85 ? 11.224 52.667 -32.974 1.00 22.37 85 ALA A O 1
ATOM 607 N N . PRO A 1 86 ? 12.472 54.255 -33.862 1.00 32.26 86 PRO A N 1
ATOM 608 C CA . PRO A 1 86 ? 13.187 54.482 -32.602 1.00 26.65 86 PRO A CA 1
ATOM 609 C C . PRO A 1 86 ? 12.265 54.904 -31.503 1.00 31.66 86 PRO A C 1
ATOM 610 O O . PRO A 1 86 ? 11.333 55.654 -31.790 1.00 30.90 86 PRO A O 1
ATOM 614 N N . ARG A 1 87 ? 12.527 54.413 -30.289 1.00 21.08 87 ARG A N 1
ATOM 615 C CA . ARG A 1 87 ? 11.675 54.706 -29.163 1.00 28.54 87 ARG A CA 1
ATOM 616 C C . ARG A 1 87 ? 11.247 56.160 -29.071 1.00 39.35 87 ARG A C 1
ATOM 617 O O . ARG A 1 87 ? 10.057 56.380 -28.794 1.00 34.47 87 ARG A O 1
ATOM 625 N N . HIS A 1 88 ? 12.222 57.050 -29.347 1.00 46.68 88 HIS A N 1
ATOM 626 C CA . HIS A 1 88 ? 12.216 58.532 -29.357 1.00 62.96 88 HIS A CA 1
ATOM 627 C C . HIS A 1 88 ? 11.055 59.164 -30.098 1.00 37.29 88 HIS A C 1
ATOM 628 O O . HIS A 1 88 ? 10.364 60.088 -29.639 1.00 31.94 88 HIS A O 1
ATOM 635 N N . SER A 1 89 ? 10.923 58.615 -31.282 1.00 24.60 89 SER A N 1
ATOM 636 C CA . SER A 1 89 ? 9.970 59.019 -32.245 1.00 23.50 89 SER A CA 1
ATOM 637 C C . SER A 1 89 ? 8.588 58.395 -32.066 1.00 22.59 89 SER A C 1
ATOM 638 O O . SER A 1 89 ? 7.671 58.780 -32.794 1.00 34.33 89 SER A O 1
ATOM 641 N N . ILE A 1 90 ? 8.434 57.428 -31.144 1.00 17.52 90 ILE A N 1
ATOM 642 C CA . ILE A 1 90 ? 7.113 56.776 -30.952 1.00 19.27 90 ILE A CA 1
ATOM 643 C C . ILE A 1 90 ? 6.164 57.727 -30.195 1.00 19.21 90 ILE A C 1
ATOM 644 O O . ILE A 1 90 ? 6.452 58.056 -29.051 1.00 23.68 90 ILE A O 1
ATOM 649 N N . ASP A 1 91 ? 5.046 58.158 -30.805 1.00 18.05 91 ASP A N 1
ATOM 650 C CA . ASP A 1 91 ? 4.147 59.070 -30.091 1.00 16.73 91 ASP A CA 1
ATOM 651 C C . ASP A 1 91 ? 3.426 58.433 -28.931 1.00 17.87 91 ASP A C 1
ATOM 652 O O . ASP A 1 91 ? 3.350 57.203 -28.888 1.00 17.48 91 ASP A O 1
ATOM 657 N N . PRO A 1 92 ? 2.916 59.225 -27.998 1.00 17.20 92 PRO A N 1
ATOM 658 C CA . PRO A 1 92 ? 2.264 58.662 -26.848 1.00 15.60 92 PRO A CA 1
ATOM 659 C C . PRO A 1 92 ? 1.080 57.774 -27.149 1.00 13.80 92 PRO A C 1
ATOM 660 O O . PRO A 1 92 ? 0.853 56.825 -26.376 1.00 12.91 92 PRO A O 1
ATOM 664 N N . SER A 1 93 ? 0.379 58.117 -28.229 1.00 13.19 93 SER A N 1
ATOM 665 C CA . SER A 1 93 ? -0.798 57.320 -28.617 1.00 16.16 93 SER A CA 1
ATOM 666 C C . SER A 1 93 ? -0.373 55.923 -29.069 1.00 17.16 93 SER A C 1
ATOM 667 O O . SER A 1 93 ? -0.945 54.907 -28.651 1.00 14.00 93 SER A O 1
ATOM 670 N N . THR A 1 94 ? 0.643 55.890 -29.919 1.00 13.01 94 THR A N 1
ATOM 671 C CA . THR A 1 94 ? 1.172 54.626 -30.403 1.00 14.86 94 THR A CA 1
ATOM 672 C C . THR A 1 94 ? 1.771 53.787 -29.274 1.00 13.55 94 THR A C 1
ATOM 673 O O . THR A 1 94 ? 1.529 52.569 -29.182 1.00 15.31 94 THR A O 1
ATOM 677 N N . TRP A 1 95 ? 2.553 54.383 -28.362 1.00 12.43 95 TRP A N 1
ATOM 678 C CA . TRP A 1 95 ? 3.116 53.653 -27.263 1.00 10.09 95 TRP A CA 1
ATOM 679 C C . TRP A 1 95 ? 1.986 53.107 -26.353 1.00 17.08 95 TRP A C 1
ATOM 680 O O . TRP A 1 95 ? 2.027 51.972 -25.839 1.00 12.94 95 TRP A O 1
ATOM 691 N N . ALA A 1 96 ? 0.931 53.936 -26.118 1.00 10.91 96 ALA A N 1
ATOM 692 C CA . ALA A 1 96 ? -0.141 53.444 -25.275 1.00 11.67 96 ALA A CA 1
ATOM 693 C C . ALA A 1 96 ? -0.849 52.228 -25.907 1.00 8.60 96 ALA A C 1
ATOM 694 O O . ALA A 1 96 ? -1.242 51.305 -25.146 1.00 11.52 96 ALA A O 1
ATOM 696 N N . ARG A 1 97 ? -0.989 52.258 -27.219 1.00 10.10 97 ARG A N 1
ATOM 697 C CA . ARG A 1 97 ? -1.649 51.160 -27.917 1.00 10.23 97 ARG A CA 1
ATOM 698 C C . ARG A 1 97 ? -0.750 49.920 -27.822 1.00 14.04 97 ARG A C 1
ATOM 699 O O . ARG A 1 97 ? -1.197 48.794 -27.527 1.00 11.57 97 ARG A O 1
ATOM 707 N N . ILE A 1 98 ? 0.546 50.125 -28.042 1.00 11.82 98 ILE A N 1
ATOM 708 C CA . ILE A 1 98 ? 1.483 48.969 -27.964 1.00 10.84 98 ILE A CA 1
ATOM 709 C C . ILE A 1 98 ? 1.398 48.314 -26.600 1.00 9.71 98 ILE A C 1
ATOM 710 O O . ILE A 1 98 ? 1.367 47.091 -26.451 1.00 9.60 98 ILE A O 1
ATOM 715 N N . LEU A 1 99 ? 1.341 49.090 -25.536 1.00 10.04 99 LEU A N 1
ATOM 716 C CA . LEU A 1 99 ? 1.299 48.558 -24.203 1.00 10.53 99 LEU A CA 1
ATOM 717 C C . LEU A 1 99 ? -0.005 47.805 -23.913 1.00 10.84 99 LEU A C 1
ATOM 718 O O . LEU A 1 99 ? -0.033 46.752 -23.281 1.00 10.10 99 LEU A O 1
ATOM 723 N N . ARG A 1 100 ? -1.107 48.387 -24.421 1.00 11.00 100 ARG A N 1
ATOM 724 C CA . ARG A 1 100 ? -2.399 47.727 -24.199 1.00 10.42 100 ARG A CA 1
ATOM 725 C C . ARG A 1 100 ? -2.387 46.341 -24.850 1.00 9.00 100 ARG A C 1
ATOM 726 O O . ARG A 1 100 ? -2.843 45.355 -24.247 1.00 11.18 100 ARG A O 1
ATOM 734 N N . ILE A 1 101 ? -1.864 46.276 -26.056 1.00 9.20 101 ILE A N 1
ATOM 735 C CA . ILE A 1 101 ? -1.739 45.014 -26.810 1.00 10.70 101 ILE A CA 1
ATOM 736 C C . ILE A 1 101 ? -0.845 44.011 -26.077 1.00 10.52 101 ILE A C 1
ATOM 737 O O . ILE A 1 101 ? -1.193 42.851 -25.864 1.00 11.10 101 ILE A O 1
ATOM 742 N N . HIS A 1 102 ? 0.328 44.458 -25.603 1.00 9.84 102 HIS A N 1
ATOM 743 C CA . HIS A 1 102 ? 1.215 43.601 -24.839 1.00 7.23 102 HIS A CA 1
ATOM 744 C C . HIS A 1 102 ? 0.505 43.087 -23.623 1.00 8.79 102 HIS A C 1
ATOM 745 O O . HIS A 1 102 ? 0.589 41.881 -23.313 1.00 10.32 102 HIS A O 1
ATOM 752 N N . ALA A 1 103 ? -0.249 43.971 -22.915 1.00 8.84 103 ALA A N 1
ATOM 753 C CA . ALA A 1 103 ? -0.971 43.523 -21.744 1.00 11.01 103 ALA A CA 1
ATOM 754 C C . ALA A 1 103 ? -2.007 42.440 -22.086 1.00 8.53 103 ALA A C 1
ATOM 755 O O . ALA A 1 103 ? -2.181 41.515 -21.325 1.00 10.04 103 ALA A O 1
ATOM 757 N N . GLU A 1 104 ? -2.686 42.591 -23.229 1.00 11.34 104 GLU A N 1
ATOM 758 C CA . GLU A 1 104 ? -3.661 41.574 -23.629 1.00 10.87 104 GLU A CA 1
ATOM 759 C C . GLU A 1 104 ? -2.943 40.229 -23.818 1.00 11.22 104 GLU A C 1
ATOM 760 O O . GLU A 1 104 ? -3.500 39.160 -23.493 1.00 10.51 104 GLU A O 1
ATOM 766 N N . ASN A 1 105 ? -1.725 40.295 -24.407 1.00 10.33 105 ASN A N 1
ATOM 767 C CA . ASN A 1 105 ? -1.016 39.040 -24.640 1.00 10.71 105 ASN A CA 1
ATOM 768 C C . ASN A 1 105 ? -0.617 38.367 -23.343 1.00 11.39 105 ASN A C 1
ATOM 769 O O . ASN A 1 105 ? -0.763 37.154 -23.145 1.00 11.55 105 ASN A O 1
ATOM 774 N N . ILE A 1 106 ? -0.104 39.166 -22.412 1.00 9.11 106 ILE A N 1
ATOM 775 C CA . ILE A 1 106 ? 0.297 38.617 -21.144 1.00 9.03 106 ILE A CA 1
ATOM 776 C C . ILE A 1 106 ? -0.910 38.002 -20.447 1.00 9.36 106 ILE A C 1
ATOM 777 O O . ILE A 1 106 ? -0.870 36.956 -19.784 1.00 9.35 106 ILE A O 1
ATOM 782 N N . ASP A 1 107 ? -2.038 38.738 -20.604 1.00 10.56 107 ASP A N 1
ATOM 783 C CA . ASP A 1 107 ? -3.283 38.304 -19.945 1.00 13.12 107 ASP A CA 1
ATOM 784 C C . ASP A 1 107 ? -3.752 36.913 -20.365 1.00 7.40 107 ASP A C 1
ATOM 785 O O . ASP A 1 107 ? -4.186 36.138 -19.540 1.00 10.73 107 ASP A O 1
ATOM 790 N N . LYS A 1 108 ? -3.612 36.625 -21.638 1.00 10.05 108 LYS A N 1
ATOM 791 C CA . LYS A 1 108 ? -4.031 35.294 -22.082 1.00 9.82 108 LYS A CA 1
ATOM 792 C C . LYS A 1 108 ? -3.236 34.157 -21.444 1.00 11.25 108 LYS A C 1
ATOM 793 O O . LYS A 1 108 ? -3.733 33.017 -21.360 1.00 13.12 108 LYS A O 1
ATOM 799 N N . LEU A 1 109 ? -1.984 34.450 -21.045 1.00 10.97 109 LEU A N 1
ATOM 800 C CA . LEU A 1 109 ? -1.135 33.441 -20.405 1.00 9.68 109 LEU A CA 1
ATOM 801 C C . LEU A 1 109 ? -1.543 33.188 -18.982 1.00 11.66 109 LEU A C 1
ATOM 802 O O . LEU A 1 109 ? -1.015 32.287 -18.329 1.00 12.56 109 LEU A O 1
ATOM 807 N N . SER A 1 110 ? -2.507 33.989 -18.486 1.00 11.92 110 SER A N 1
ATOM 808 C CA . SER A 1 110 ? -3.140 33.836 -17.215 1.00 13.20 110 SER A CA 1
ATOM 809 C C . SER A 1 110 ? -2.298 33.425 -16.041 1.00 12.21 110 SER A C 1
ATOM 810 O O . SER A 1 110 ? -2.613 32.491 -15.328 1.00 14.57 110 SER A O 1
ATOM 813 N N . GLY A 1 111 ? -1.227 34.136 -15.814 1.00 11.12 111 GLY A N 1
ATOM 814 C CA . GLY A 1 111 ? -0.436 33.832 -14.648 1.00 11.63 111 GLY A CA 1
ATOM 815 C C . GLY A 1 111 ? 0.737 32.900 -14.927 1.00 12.66 111 GLY A C 1
ATOM 816 O O . GLY A 1 111 ? 1.525 32.639 -14.011 1.00 14.62 111 GLY A O 1
ATOM 817 N N . ASN A 1 112 ? 0.841 32.379 -16.119 1.00 9.59 112 ASN A N 1
ATOM 818 C CA . ASN A 1 112 ? 1.972 31.537 -16.426 1.00 10.94 112 ASN A CA 1
ATOM 819 C C . ASN A 1 112 ? 3.195 32.418 -16.773 1.00 14.68 112 ASN A C 1
ATOM 820 O O . ASN A 1 112 ? 4.323 31.885 -16.897 1.00 11.77 112 ASN A O 1
ATOM 825 N N . TYR A 1 113 ? 2.984 33.733 -16.956 1.00 10.50 113 TYR A N 1
ATOM 826 C CA . TYR A 1 113 ? 4.046 34.677 -17.258 1.00 10.02 113 TYR A CA 1
ATOM 827 C C . TYR A 1 113 ? 3.788 35.978 -16.508 1.00 13.95 113 TYR A C 1
ATOM 828 O O . TYR A 1 113 ? 2.691 36.563 -16.605 1.00 12.13 113 TYR A O 1
ATOM 837 N N . TRP A 1 114 ? 4.797 36.466 -15.748 1.00 11.77 114 TRP A N 1
ATOM 838 C CA . TRP A 1 114 ? 4.753 37.730 -15.031 1.00 11.09 114 TRP A CA 1
ATOM 839 C C . TRP A 1 114 ? 5.835 38.618 -15.624 1.00 13.26 114 TRP A C 1
ATOM 840 O O . TRP A 1 114 ? 6.993 38.164 -15.741 1.00 12.67 114 TRP A O 1
ATOM 851 N N . THR A 1 115 ? 5.498 39.863 -16.016 1.00 12.58 115 THR A N 1
ATOM 852 C CA . THR A 1 115 ? 6.432 40.789 -16.623 1.00 10.29 115 THR A CA 1
ATOM 853 C C . THR A 1 115 ? 7.002 41.779 -15.632 1.00 11.91 115 THR A C 1
ATOM 854 O O . THR A 1 115 ? 6.668 41.794 -14.443 1.00 13.51 115 THR A O 1
ATOM 858 N N . GLY A 1 116 ? 7.911 42.627 -16.139 1.00 14.51 116 GLY A N 1
ATOM 859 C CA . GLY A 1 116 ? 8.568 43.651 -15.314 1.00 11.49 116 GLY A CA 1
ATOM 860 C C . GLY A 1 116 ? 9.267 44.572 -16.295 1.00 9.12 116 GLY A C 1
ATOM 861 O O . GLY A 1 116 ? 9.213 44.397 -17.489 1.00 12.40 116 GLY A O 1
ATOM 862 N N . PRO A 1 117 ? 9.940 45.603 -15.829 1.00 14.10 117 PRO A N 1
ATOM 863 C CA . PRO A 1 117 ? 10.626 46.516 -16.757 1.00 12.10 117 PRO A CA 1
ATOM 864 C C . PRO A 1 117 ? 11.947 45.937 -17.266 1.00 14.88 117 PRO A C 1
ATOM 865 O O . PRO A 1 117 ? 12.525 45.018 -16.654 1.00 18.04 117 PRO A O 1
ATOM 869 N N . ASP A 1 118 ? 12.385 46.487 -18.388 1.00 13.22 118 ASP A N 1
ATOM 870 C CA . ASP A 1 118 ? 13.653 46.127 -18.995 1.00 12.48 118 ASP A CA 1
ATOM 871 C C . ASP A 1 118 ? 14.026 47.351 -19.793 1.00 14.32 118 ASP A C 1
ATOM 872 O O . ASP A 1 118 ? 13.517 48.472 -19.541 1.00 12.79 118 ASP A O 1
ATOM 877 N N . VAL A 1 119 ? 14.893 47.150 -20.773 1.00 12.29 119 VAL A N 1
ATOM 878 C CA . VAL A 1 119 ? 15.320 48.286 -21.536 1.00 12.36 119 VAL A CA 1
ATOM 879 C C . VAL A 1 119 ? 14.159 48.976 -22.261 1.00 15.82 119 VAL A C 1
ATOM 880 O O . VAL A 1 119 ? 13.398 48.347 -22.990 1.00 13.20 119 VAL A O 1
ATOM 884 N N . ASN A 1 120 ? 14.031 50.295 -22.077 1.00 14.79 120 ASN A N 1
ATOM 885 C CA . ASN A 1 120 ? 12.984 51.069 -22.714 1.00 13.79 120 ASN A CA 1
ATOM 886 C C . ASN A 1 120 ? 11.593 50.926 -22.092 1.00 14.53 120 ASN A C 1
ATOM 887 O O . ASN A 1 120 ? 10.667 51.457 -22.703 1.00 17.20 120 ASN A O 1
ATOM 892 N N . THR A 1 121 ? 11.477 50.260 -20.952 1.00 11.64 121 THR A N 1
ATOM 893 C CA . THR A 1 121 ? 10.216 50.194 -20.284 1.00 13.69 121 THR A CA 1
ATOM 894 C C . THR A 1 121 ? 10.456 50.625 -18.839 1.00 22.40 121 THR A C 1
ATOM 895 O O . THR A 1 121 ? 11.511 50.375 -18.259 1.00 15.49 121 THR A O 1
ATOM 899 N N . ASN A 1 122 ? 9.467 51.265 -18.209 1.00 15.36 122 ASN A N 1
ATOM 900 C CA . ASN A 1 122 ? 9.625 51.716 -16.848 1.00 12.05 122 ASN A CA 1
ATOM 901 C C . ASN A 1 122 ? 8.414 51.423 -15.950 1.00 17.52 122 ASN A C 1
ATOM 902 O O . ASN A 1 122 ? 7.468 50.728 -16.340 1.00 12.87 122 ASN A O 1
ATOM 907 N N . SER A 1 123 ? 8.432 51.921 -14.718 1.00 12.37 123 SER A N 1
ATOM 908 C CA . SER A 1 123 ? 7.341 51.649 -13.803 1.00 12.13 123 SER A CA 1
ATOM 909 C C . SER A 1 123 ? 6.051 52.318 -14.259 1.00 16.57 123 SER A C 1
ATOM 910 O O . SER A 1 123 ? 4.988 51.775 -13.902 1.00 17.13 123 SER A O 1
ATOM 915 N N . ALA A 1 124 ? 6.127 53.435 -14.993 1.00 14.81 124 ALA A N 1
ATOM 916 C CA . ALA A 1 124 ? 4.897 54.065 -15.452 1.00 16.11 124 ALA A CA 1
ATOM 917 C C . ALA A 1 124 ? 4.285 53.101 -16.460 1.00 16.74 124 ALA A C 1
ATOM 918 O O . ALA A 1 124 ? 3.079 52.899 -16.506 1.00 17.28 124 ALA A O 1
ATOM 920 N N . ASP A 1 125 ? 5.121 52.510 -17.285 1.00 13.16 125 ASP A N 1
ATOM 921 C CA . ASP A 1 125 ? 4.671 51.552 -18.275 1.00 11.90 125 ASP A CA 1
ATOM 922 C C . ASP A 1 125 ? 4.102 50.317 -17.571 1.00 12.40 125 ASP A C 1
ATOM 923 O O . ASP A 1 125 ? 3.117 49.719 -18.074 1.00 13.75 125 ASP A O 1
ATOM 928 N N . MET A 1 126 ? 4.697 49.880 -16.468 1.00 9.85 126 MET A N 1
ATOM 929 C CA . MET A 1 126 ? 4.184 48.736 -15.744 1.00 10.31 126 MET A CA 1
ATOM 930 C C . MET A 1 126 ? 2.784 49.101 -15.199 1.00 19.98 126 MET A C 1
ATOM 931 O O . MET A 1 126 ? 1.864 48.260 -15.148 1.00 13.80 126 MET A O 1
ATOM 936 N N . ASP A 1 127 ? 2.596 50.366 -14.750 1.00 15.15 127 ASP A N 1
ATOM 937 C CA . ASP A 1 127 ? 1.272 50.745 -14.228 1.00 13.98 127 ASP A CA 1
ATOM 938 C C . ASP A 1 127 ? 0.275 50.679 -15.386 1.00 14.67 127 ASP A C 1
ATOM 939 O O . ASP A 1 127 ? -0.859 50.262 -15.216 1.00 18.02 127 ASP A O 1
ATOM 944 N N . THR A 1 128 ? 0.665 51.092 -16.574 1.00 14.26 128 THR A N 1
ATOM 945 C CA . THR A 1 128 ? -0.213 51.043 -17.728 1.00 16.06 128 THR A CA 1
ATOM 946 C C . THR A 1 128 ? -0.593 49.594 -18.012 1.00 26.66 128 THR A C 1
ATOM 947 O O . THR A 1 128 ? -1.774 49.303 -18.207 1.00 17.21 128 THR A O 1
ATOM 951 N N . LEU A 1 129 ? 0.394 48.669 -18.038 1.00 14.80 129 LEU A N 1
ATOM 952 C CA . LEU A 1 129 ? 0.079 47.251 -18.330 1.00 10.42 129 LEU A CA 1
ATOM 953 C C . LEU A 1 129 ? -0.937 46.765 -17.319 1.00 12.06 129 LEU A C 1
ATOM 954 O O . LEU A 1 129 ? -1.889 46.048 -17.635 1.00 13.71 129 LEU A O 1
ATOM 959 N N . ASN A 1 130 ? -0.707 47.161 -16.077 1.00 11.64 130 ASN A N 1
ATOM 960 C CA . ASN A 1 130 ? -1.541 46.754 -14.986 1.00 17.35 130 ASN A CA 1
ATOM 961 C C . ASN A 1 130 ? -2.971 47.290 -15.059 1.00 11.92 130 ASN A C 1
ATOM 962 O O . ASN A 1 130 ? -3.799 46.754 -14.324 1.00 16.38 130 ASN A O 1
ATOM 967 N N . ASP A 1 131 ? -3.196 48.251 -15.924 1.00 12.95 131 ASP A N 1
ATOM 968 C CA . ASP A 1 131 ? -4.573 48.752 -16.080 1.00 20.72 131 ASP A CA 1
ATOM 969 C C . ASP A 1 131 ? -5.398 47.628 -16.723 1.00 22.70 131 ASP A C 1
ATOM 970 O O . ASP A 1 131 ? -6.597 47.504 -16.433 1.00 22.38 131 ASP A O 1
ATOM 975 N N . THR A 1 132 ? -4.720 46.778 -17.547 1.00 18.03 132 THR A N 1
ATOM 976 C CA . THR A 1 132 ? -5.297 45.640 -18.289 1.00 17.75 132 THR A CA 1
ATOM 977 C C . THR A 1 132 ? -4.982 44.257 -17.748 1.00 28.78 132 THR A C 1
ATOM 978 O O . THR A 1 132 ? -5.788 43.353 -17.929 1.00 21.29 132 THR A O 1
ATOM 982 N N . THR A 1 133 ? -3.823 44.017 -17.102 1.00 14.42 133 THR A N 1
ATOM 983 C CA . THR A 1 133 ? -3.549 42.684 -16.642 1.00 12.92 133 THR A CA 1
ATOM 984 C C . THR A 1 133 ? -2.905 42.707 -15.278 1.00 13.45 133 THR A C 1
ATOM 985 O O . THR A 1 133 ? -2.097 43.599 -14.962 1.00 15.66 133 THR A O 1
ATOM 989 N N . GLU A 1 134 ? -3.210 41.697 -14.488 1.00 12.88 134 GLU A N 1
ATOM 990 C CA . GLU A 1 134 ? -2.677 41.563 -13.173 1.00 12.23 134 GLU A CA 1
ATOM 991 C C . GLU A 1 134 ? -1.182 41.182 -13.092 1.00 15.62 134 GLU A C 1
ATOM 992 O O . GLU A 1 134 ? -0.504 41.497 -12.118 1.00 16.67 134 GLU A O 1
ATOM 998 N N . PHE A 1 135 ? -0.677 40.429 -14.069 1.00 14.68 135 PHE A N 1
ATOM 999 C CA . PHE A 1 135 ? 0.670 39.830 -14.028 1.00 15.04 135 PHE A CA 1
ATOM 1000 C C . PHE A 1 135 ? 1.881 40.684 -14.365 1.00 15.36 135 PHE A C 1
ATOM 1001 O O . PHE A 1 135 ? 2.607 40.439 -15.342 1.00 12.57 135 PHE A O 1
ATOM 1009 N N . VAL A 1 136 ? 2.069 41.678 -13.480 1.00 13.76 136 VAL A N 1
ATOM 1010 C CA . VAL A 1 136 ? 3.118 42.649 -13.664 1.00 12.28 136 VAL A CA 1
ATOM 1011 C C . VAL A 1 136 ? 3.822 43.014 -12.388 1.00 18.21 136 VAL A C 1
ATOM 1012 O O . VAL A 1 136 ? 3.208 43.439 -11.393 1.00 15.51 136 VAL A O 1
ATOM 1016 N N . PHE A 1 137 ? 5.150 42.905 -12.451 1.00 13.76 137 PHE A N 1
ATOM 1017 C CA . PHE A 1 137 ? 5.984 43.333 -11.335 1.00 14.16 137 PHE A CA 1
ATOM 1018 C C . PHE A 1 137 ? 6.563 44.711 -11.709 1.00 11.88 137 PHE A C 1
ATOM 1019 O O . PHE A 1 137 ? 6.580 45.131 -12.872 1.00 12.03 137 PHE A O 1
ATOM 1027 N N . GLY A 1 138 ? 7.065 45.441 -10.689 1.00 13.31 138 GLY A N 1
ATOM 1028 C CA . GLY A 1 138 ? 7.666 46.728 -11.015 1.00 12.74 138 GLY A CA 1
ATOM 1029 C C . GLY A 1 138 ? 6.744 47.921 -11.127 1.00 15.04 138 GLY A C 1
ATOM 1030 O O . GLY A 1 138 ? 7.179 48.974 -11.656 1.00 14.46 138 GLY A O 1
ATOM 1031 N N . ARG A 1 139 ? 5.457 47.748 -10.679 1.00 13.19 139 ARG A N 1
ATOM 1032 C CA . ARG A 1 139 ? 4.594 48.915 -10.764 1.00 11.65 139 ARG A CA 1
ATOM 1033 C C . ARG A 1 139 ? 5.166 49.970 -9.821 1.00 18.92 139 ARG A C 1
ATOM 1034 O O . ARG A 1 139 ? 5.996 49.712 -8.949 1.00 17.26 139 ARG A O 1
ATOM 1042 N N . SER A 1 140 ? 4.688 51.198 -9.966 1.00 18.25 140 SER A N 1
ATOM 1043 C CA . SER A 1 140 ? 5.111 52.273 -9.084 1.00 22.25 140 SER A CA 1
ATOM 1044 C C . SER A 1 140 ? 4.708 51.953 -7.638 1.00 19.00 140 SER A C 1
ATOM 1045 O O . SER A 1 140 ? 3.816 51.168 -7.356 1.00 16.49 140 SER A O 1
ATOM 1048 N N . LEU A 1 141 ? 5.357 52.549 -6.636 1.00 17.36 141 LEU A N 1
ATOM 1049 C CA . LEU A 1 141 ? 5.028 52.298 -5.240 1.00 19.29 141 LEU A CA 1
ATOM 1050 C C . LEU A 1 141 ? 3.532 52.546 -4.939 1.00 18.57 141 LEU A C 1
ATOM 1051 O O . LEU A 1 141 ? 2.875 51.755 -4.262 1.00 18.74 141 LEU A O 1
ATOM 1056 N N . GLU A 1 142 ? 3.058 53.650 -5.509 1.00 20.96 142 GLU A N 1
ATOM 1057 C CA . GLU A 1 142 ? 1.672 54.085 -5.376 1.00 30.14 142 GLU A CA 1
ATOM 1058 C C . GLU A 1 142 ? 0.703 53.072 -5.977 1.00 30.47 142 GLU A C 1
ATOM 1059 O O . GLU A 1 142 ? -0.400 52.936 -5.473 1.00 24.77 142 GLU A O 1
ATOM 1065 N N . ARG A 1 143 ? 1.110 52.360 -7.034 1.00 19.21 143 ARG A N 1
ATOM 1066 C CA . ARG A 1 143 ? 0.233 51.353 -7.629 1.00 22.28 143 ARG A CA 1
ATOM 1067 C C . ARG A 1 143 ? 0.338 49.975 -6.981 1.00 21.28 143 ARG A C 1
ATOM 1068 O O . ARG A 1 143 ? -0.289 48.989 -7.380 1.00 24.23 143 ARG A O 1
ATOM 1076 N N . GLY A 1 144 ? 1.162 49.857 -5.943 1.00 20.10 144 GLY A N 1
ATOM 1077 C CA . GLY A 1 144 ? 1.324 48.606 -5.228 1.00 15.94 144 GLY A CA 1
ATOM 1078 C C . GLY A 1 144 ? 2.559 47.793 -5.607 1.00 19.68 144 GLY A C 1
ATOM 1079 O O . GLY A 1 144 ? 2.766 46.674 -5.130 1.00 19.66 144 GLY A O 1
ATOM 1080 N N . GLY A 1 145 ? 3.394 48.329 -6.472 1.00 18.33 145 GLY A N 1
ATOM 1081 C CA . GLY A 1 145 ? 4.537 47.476 -6.780 1.00 18.90 145 GLY A CA 1
ATOM 1082 C C . GLY A 1 145 ? 5.797 47.885 -6.034 1.00 31.52 145 GLY A C 1
ATOM 1083 O O . GLY A 1 145 ? 5.746 48.722 -5.131 1.00 20.06 145 GLY A O 1
ATOM 1084 N N . ALA A 1 146 ? 6.940 47.304 -6.438 1.00 16.37 146 ALA A N 1
ATOM 1085 C CA . ALA A 1 146 ? 8.194 47.597 -5.770 1.00 16.26 146 ALA A CA 1
ATOM 1086 C C . ALA A 1 146 ? 9.023 48.699 -6.398 1.00 25.54 146 ALA A C 1
ATOM 1087 O O . ALA A 1 146 ? 10.089 49.013 -5.877 1.00 26.74 146 ALA A O 1
ATOM 1089 N N . GLY A 1 147 ? 8.533 49.298 -7.492 1.00 17.11 147 GLY A N 1
ATOM 1090 C CA . GLY A 1 147 ? 9.239 50.375 -8.133 1.00 18.83 147 GLY A CA 1
ATOM 1091 C C . GLY A 1 147 ? 10.524 49.874 -8.789 1.00 31.20 147 GLY A C 1
ATOM 1092 O O . GLY A 1 147 ? 10.623 48.678 -9.045 1.00 23.60 147 GLY A O 1
ATOM 1093 N N . SER A 1 148 ? 11.433 50.815 -9.073 1.00 20.78 148 SER A N 1
ATOM 1094 C CA . SER A 1 148 ? 12.695 50.541 -9.771 1.00 19.33 148 SER A CA 1
ATOM 1095 C C . SER A 1 148 ? 13.586 49.487 -9.145 1.00 15.46 148 SER A C 1
ATOM 1096 O O . SER A 1 148 ? 13.854 49.463 -7.959 1.00 18.62 148 SER A O 1
ATOM 1099 N N . SER A 1 149 ? 14.053 48.565 -9.980 1.00 15.59 149 SER A N 1
ATOM 1100 C CA . SER A 1 149 ? 14.927 47.518 -9.450 1.00 23.89 149 SER A CA 1
ATOM 1101 C C . SER A 1 149 ? 16.399 47.874 -9.729 1.00 20.92 149 SER A C 1
ATOM 1102 O O . SER A 1 149 ? 17.293 47.146 -9.299 1.00 17.07 149 SER A O 1
ATOM 1105 N N . ALA A 1 150 ? 16.650 48.941 -10.471 1.00 16.45 150 ALA A N 1
ATOM 1106 C CA . ALA A 1 150 ? 18.000 49.311 -10.857 1.00 15.26 150 ALA A CA 1
ATOM 1107 C C . ALA A 1 150 ? 19.029 49.362 -9.756 1.00 15.06 150 ALA A C 1
ATOM 1108 O O . ALA A 1 150 ? 20.179 48.851 -9.888 1.00 15.28 150 ALA A O 1
ATOM 1110 N N . PHE A 1 151 ? 18.649 50.004 -8.645 1.00 15.33 151 PHE A N 1
ATOM 1111 C CA . PHE A 1 151 ? 19.629 50.167 -7.547 1.00 21.15 151 PHE A CA 1
ATOM 1112 C C . PHE A 1 151 ? 20.091 48.856 -6.963 1.00 22.06 151 PHE A C 1
ATOM 1113 O O . PHE A 1 151 ? 21.278 48.603 -6.710 1.00 16.64 151 PHE A O 1
ATOM 1121 N N . THR A 1 152 ? 19.111 48.011 -6.733 1.00 14.85 152 THR A N 1
ATOM 1122 C CA . THR A 1 152 ? 19.420 46.714 -6.179 1.00 14.38 152 THR A CA 1
ATOM 1123 C C . THR A 1 152 ? 20.308 45.951 -7.144 1.00 12.43 152 THR A C 1
ATOM 1124 O O . THR A 1 152 ? 21.190 45.194 -6.675 1.00 14.33 152 THR A O 1
ATOM 1128 N N . THR A 1 153 ? 20.039 46.141 -8.434 1.00 11.56 153 THR A N 1
ATOM 1129 C CA . THR A 1 153 ? 20.859 45.428 -9.416 1.00 13.94 153 THR A CA 1
ATOM 1130 C C . THR A 1 153 ? 22.323 45.926 -9.244 1.00 14.88 153 THR A C 1
ATOM 1131 O O . THR A 1 153 ? 23.253 45.115 -9.213 1.00 12.82 153 THR A O 1
ATOM 1135 N N . ALA A 1 154 ? 22.481 47.244 -9.129 1.00 12.40 154 ALA A N 1
ATOM 1136 C CA . ALA A 1 154 ? 23.816 47.803 -8.994 1.00 13.30 154 ALA A CA 1
ATOM 1137 C C . ALA A 1 154 ? 24.530 47.277 -7.786 1.00 16.24 154 ALA A C 1
ATOM 1138 O O . ALA A 1 154 ? 25.695 46.915 -7.898 1.00 14.27 154 ALA A O 1
ATOM 1140 N N . VAL A 1 155 ? 23.852 47.228 -6.641 1.00 15.13 155 VAL A N 1
ATOM 1141 C CA . VAL A 1 155 ? 24.438 46.723 -5.408 1.00 12.61 155 VAL A CA 1
ATOM 1142 C C . VAL A 1 155 ? 24.938 45.312 -5.626 1.00 14.94 155 VAL A C 1
ATOM 1143 O O . VAL A 1 155 ? 26.061 44.969 -5.229 1.00 15.84 155 VAL A O 1
ATOM 1147 N N . GLY A 1 156 ? 24.134 44.476 -6.274 1.00 12.17 156 GLY A N 1
ATOM 1148 C CA . GLY A 1 156 ? 24.510 43.116 -6.558 1.00 10.95 156 GLY A CA 1
ATOM 1149 C C . GLY A 1 156 ? 25.721 43.029 -7.516 1.00 10.64 156 GLY A C 1
ATOM 1150 O O . GLY A 1 156 ? 26.613 42.193 -7.326 1.00 13.66 156 GLY A O 1
ATOM 1151 N N . VAL A 1 157 ? 25.761 43.852 -8.515 1.00 9.69 157 VAL A N 1
ATOM 1152 C CA . VAL A 1 157 ? 26.867 43.791 -9.448 1.00 11.50 157 VAL A CA 1
ATOM 1153 C C . VAL A 1 157 ? 28.123 44.271 -8.750 1.00 15.40 157 VAL A C 1
ATOM 1154 O O . VAL A 1 157 ? 29.179 43.687 -8.954 1.00 14.01 157 VAL A O 1
ATOM 1158 N N . PHE A 1 158 ? 27.988 45.327 -7.938 1.00 10.90 158 PHE A N 1
ATOM 1159 C CA . PHE A 1 158 ? 29.148 45.844 -7.202 1.00 13.10 158 PHE A CA 1
ATOM 1160 C C . PHE A 1 158 ? 29.674 44.736 -6.295 1.00 13.61 158 PHE A C 1
ATOM 1161 O O . PHE A 1 158 ? 30.874 44.500 -6.251 1.00 14.08 158 PHE A O 1
ATOM 1169 N N . GLU A 1 159 ? 28.843 44.006 -5.551 1.00 11.80 159 GLU A N 1
ATOM 1170 C CA . GLU A 1 159 ? 29.274 42.914 -4.670 1.00 13.89 159 GLU A CA 1
ATOM 1171 C C . GLU A 1 159 ? 29.867 41.778 -5.513 1.00 17.15 159 GLU A C 1
ATOM 1172 O O . GLU A 1 159 ? 30.829 41.113 -5.124 1.00 14.37 159 GLU A O 1
ATOM 1178 N N . ALA A 1 160 ? 29.287 41.544 -6.701 1.00 12.78 160 ALA A N 1
ATOM 1179 C CA . ALA A 1 160 ? 29.810 40.519 -7.594 1.00 16.05 160 ALA A CA 1
ATOM 1180 C C . ALA A 1 160 ? 31.230 40.919 -7.968 1.00 10.77 160 ALA A C 1
ATOM 1181 O O . ALA A 1 160 ? 32.122 40.075 -7.953 1.00 12.81 160 ALA A O 1
ATOM 1183 N N . MET A 1 161 ? 31.367 42.187 -8.330 1.00 12.43 161 MET A N 1
ATOM 1184 C CA . MET A 1 161 ? 32.664 42.749 -8.722 1.00 13.37 161 MET A CA 1
ATOM 1185 C C . MET A 1 161 ? 33.739 42.604 -7.614 1.00 16.42 161 MET A C 1
ATOM 1186 O O . MET A 1 161 ? 34.875 42.136 -7.840 1.00 13.74 161 MET A O 1
ATOM 1191 N N . LYS A 1 162 ? 33.381 42.994 -6.390 1.00 13.42 162 LYS A N 1
ATOM 1192 C CA . LYS A 1 162 ? 34.326 42.884 -5.278 1.00 12.50 162 LYS A CA 1
ATOM 1193 C C . LYS A 1 162 ? 34.717 41.430 -5.051 1.00 16.65 162 LYS A C 1
ATOM 1194 O O . LYS A 1 162 ? 35.873 41.107 -4.822 1.00 16.49 162 LYS A O 1
ATOM 1200 N N . ALA A 1 163 ? 33.768 40.504 -5.100 1.00 12.81 163 ALA A N 1
ATOM 1201 C CA . ALA A 1 163 ? 34.100 39.115 -4.879 1.00 14.27 163 ALA A CA 1
ATOM 1202 C C . ALA A 1 163 ? 34.983 38.596 -5.998 1.00 15.66 163 ALA A C 1
ATOM 1203 O O . ALA A 1 163 ? 35.844 37.748 -5.740 1.00 17.15 163 ALA A O 1
ATOM 1205 N N . THR A 1 164 ? 34.756 39.090 -7.222 1.00 13.03 164 THR A N 1
ATOM 1206 C CA . THR A 1 164 ? 35.506 38.636 -8.356 1.00 14.55 164 THR A CA 1
ATOM 1207 C C . THR A 1 164 ? 36.951 39.105 -8.356 1.00 15.57 164 THR A C 1
ATOM 1208 O O . THR A 1 164 ? 37.857 38.311 -8.627 1.00 13.52 164 THR A O 1
ATOM 1212 N N . VAL A 1 165 ? 37.104 40.375 -8.057 1.00 13.73 165 VAL A N 1
ATOM 1213 C CA . VAL A 1 165 ? 38.430 40.963 -7.997 1.00 11.71 165 VAL A CA 1
ATOM 1214 C C . VAL A 1 165 ? 39.230 40.271 -6.911 1.00 16.71 165 VAL A C 1
ATOM 1215 O O . VAL A 1 165 ? 40.436 39.965 -7.106 1.00 16.56 165 VAL A O 1
ATOM 1219 N N . ALA A 1 166 ? 38.551 40.006 -5.776 1.00 14.43 166 ALA A N 1
ATOM 1220 C CA . ALA A 1 166 ? 39.225 39.325 -4.660 1.00 16.53 166 ALA A CA 1
ATOM 1221 C C . ALA A 1 166 ? 39.687 37.915 -5.064 1.00 23.66 166 ALA A C 1
ATOM 1222 O O . ALA A 1 166 ? 40.856 37.555 -4.881 1.00 18.15 166 ALA A O 1
ATOM 1224 N N . HIS A 1 167 ? 38.776 37.085 -5.630 1.00 16.92 167 HIS A N 1
ATOM 1225 C CA . HIS A 1 167 ? 39.109 35.735 -6.062 1.00 13.82 167 HIS A CA 1
ATOM 1226 C C . HIS A 1 167 ? 40.238 35.724 -7.108 1.00 18.36 167 HIS A C 1
ATOM 1227 O O . HIS A 1 167 ? 41.050 34.795 -7.143 1.00 18.86 167 HIS A O 1
ATOM 1234 N N . ARG A 1 168 ? 40.292 36.737 -7.965 1.00 13.58 168 ARG A N 1
ATOM 1235 C CA . ARG A 1 168 ? 41.305 36.888 -9.017 1.00 13.26 168 ARG A CA 1
ATOM 1236 C C . ARG A 1 168 ? 42.682 37.295 -8.440 1.00 19.53 168 ARG A C 1
ATOM 1237 O O . ARG A 1 168 ? 43.699 37.258 -9.145 1.00 19.68 168 ARG A O 1
ATOM 1245 N N . GLY A 1 169 ? 42.684 37.680 -7.166 1.00 18.20 169 GLY A N 1
ATOM 1246 C CA . GLY A 1 169 ? 43.880 38.057 -6.426 1.00 16.04 169 GLY A CA 1
ATOM 1247 C C . GLY A 1 169 ? 44.290 39.491 -6.571 1.00 21.38 169 GLY A C 1
ATOM 1248 O O . GLY A 1 169 ? 45.440 39.861 -6.411 1.00 23.48 169 GLY A O 1
ATOM 1249 N N . LEU A 1 170 ? 43.373 40.366 -6.861 1.00 18.76 170 LEU A N 1
ATOM 1250 C CA . LEU A 1 170 ? 43.732 41.745 -7.027 1.00 19.15 170 LEU A CA 1
ATOM 1251 C C . LEU A 1 170 ? 43.486 42.511 -5.772 1.00 17.72 170 LEU A C 1
ATOM 1252 O O . LEU A 1 170 ? 43.675 43.718 -5.754 1.00 27.18 170 LEU A O 1
ATOM 1257 N N . GLY A 1 171 ? 43.006 41.847 -4.751 1.00 17.06 171 GLY A N 1
ATOM 1258 C CA . GLY A 1 171 ? 42.720 42.631 -3.554 1.00 20.94 171 GLY A CA 1
ATOM 1259 C C . GLY A 1 171 ? 41.355 43.332 -3.608 1.00 38.57 171 GLY A C 1
ATOM 1260 O O . GLY A 1 171 ? 40.361 42.816 -4.123 1.00 28.57 171 GLY A O 1
ATOM 1261 N N . SER A 1 172 ? 41.308 44.526 -3.035 1.00 21.98 172 SER A N 1
ATOM 1262 C CA . SER A 1 172 ? 40.084 45.262 -3.004 1.00 17.54 172 SER A CA 1
ATOM 1263 C C . SER A 1 172 ? 39.984 46.151 -4.212 1.00 21.93 172 SER A C 1
ATOM 1264 O O . SER A 1 172 ? 40.890 46.225 -5.009 1.00 22.66 172 SER A O 1
ATOM 1267 N N . LEU A 1 173 ? 38.872 46.856 -4.370 1.00 18.83 173 LEU A N 1
ATOM 1268 C CA . LEU A 1 173 ? 38.751 47.699 -5.525 1.00 16.06 173 LEU A CA 1
ATOM 1269 C C . LEU A 1 173 ? 39.443 49.029 -5.384 1.00 16.88 173 LEU A C 1
ATOM 1270 O O . LEU A 1 173 ? 39.554 49.773 -6.356 1.00 18.64 173 LEU A O 1
ATOM 1275 N N . ASP A 1 174 ? 39.870 49.365 -4.164 1.00 20.45 174 ASP A N 1
ATOM 1276 C CA . ASP A 1 174 ? 40.504 50.670 -4.016 1.00 19.14 174 ASP A CA 1
ATOM 1277 C C . ASP A 1 174 ? 41.731 50.731 -4.903 1.00 18.84 174 ASP A C 1
ATOM 1278 O O . ASP A 1 174 ? 42.583 49.839 -4.841 1.00 21.32 174 ASP A O 1
ATOM 1283 N N . GLY A 1 175 ? 41.789 51.742 -5.749 1.00 17.24 175 GLY A N 1
ATOM 1284 C CA . GLY A 1 175 ? 42.945 51.826 -6.609 1.00 28.52 175 GLY A CA 1
ATOM 1285 C C . GLY A 1 175 ? 42.835 51.145 -7.972 1.00 31.80 175 GLY A C 1
ATOM 1286 O O . GLY A 1 175 ? 43.581 51.509 -8.876 1.00 26.31 175 GLY A O 1
ATOM 1287 N N . LEU A 1 176 ? 41.911 50.176 -8.121 1.00 19.44 176 LEU A N 1
ATOM 1288 C CA . LEU A 1 176 ? 41.758 49.487 -9.392 1.00 18.78 176 LEU A CA 1
ATOM 1289 C C . LEU A 1 176 ? 41.056 50.333 -10.437 1.00 19.25 176 LEU A C 1
ATOM 1290 O O . LEU A 1 176 ? 40.258 51.190 -10.132 1.00 22.24 176 LEU A O 1
ATOM 1295 N N . THR A 1 177 ? 41.333 50.117 -11.704 1.00 14.58 177 THR A N 1
ATOM 1296 C CA . THR A 1 177 ? 40.663 50.831 -12.778 1.00 18.19 177 THR A CA 1
ATOM 1297 C C . THR A 1 177 ? 39.440 49.986 -13.243 1.00 13.68 177 THR A C 1
ATOM 1298 O O . THR A 1 177 ? 39.579 48.793 -13.567 1.00 13.50 177 THR A O 1
ATOM 1302 N N . VAL A 1 178 ? 38.262 50.606 -13.247 1.00 11.73 178 VAL A N 1
ATOM 1303 C CA . VAL A 1 178 ? 37.064 49.920 -13.642 1.00 10.92 178 VAL A CA 1
ATOM 1304 C C . VAL A 1 178 ? 36.450 50.626 -14.838 1.00 15.89 178 VAL A C 1
ATOM 1305 O O . VAL A 1 178 ? 36.228 51.853 -14.763 1.00 16.78 178 VAL A O 1
ATOM 1309 N N . LEU A 1 179 ? 36.191 49.904 -15.960 1.00 13.95 179 LEU A N 1
ATOM 1310 C CA . LEU A 1 179 ? 35.607 50.523 -17.132 1.00 11.47 179 LEU A CA 1
ATOM 1311 C C . LEU A 1 179 ? 34.146 50.174 -17.203 1.00 16.20 179 LEU A C 1
ATOM 1312 O O . LEU A 1 179 ? 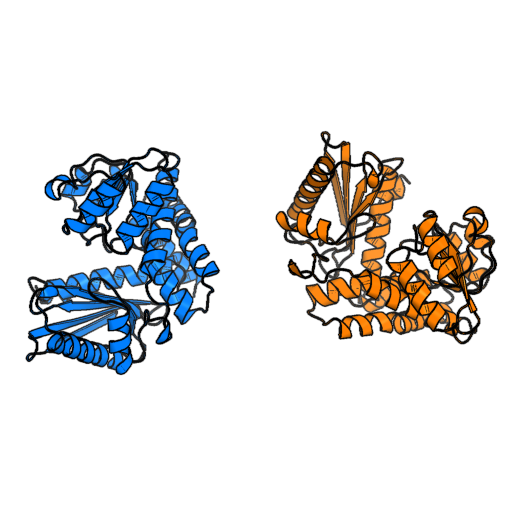33.776 49.018 -17.353 1.00 13.85 179 LEU A O 1
ATOM 1317 N N . VAL A 1 180 ? 33.304 51.192 -17.039 1.00 15.05 180 VAL A N 1
ATOM 1318 C CA . VAL A 1 180 ? 31.873 50.994 -17.054 1.00 14.70 180 VAL A CA 1
ATOM 1319 C C . VAL A 1 180 ? 31.360 51.389 -18.401 1.00 14.41 180 VAL A C 1
ATOM 1320 O O . VAL A 1 180 ? 31.440 52.540 -18.807 1.00 14.82 180 VAL A O 1
ATOM 1324 N N . GLN A 1 181 ? 30.833 50.409 -19.116 1.00 12.48 181 GLN A N 1
ATOM 1325 C CA . GLN A 1 181 ? 30.265 50.640 -20.435 1.00 14.55 181 GLN A CA 1
ATOM 1326 C C . GLN A 1 181 ? 28.742 50.768 -20.219 1.00 13.15 181 GLN A C 1
ATOM 1327 O O . GLN A 1 181 ? 28.079 49.772 -19.924 1.00 13.40 181 GLN A O 1
ATOM 1333 N N . GLY A 1 182 ? 28.193 51.987 -20.318 1.00 15.28 182 GLY A N 1
ATOM 1334 C CA . GLY A 1 182 ? 26.740 52.138 -20.102 1.00 14.86 182 GLY A CA 1
ATOM 1335 C C . GLY A 1 182 ? 26.462 52.784 -18.773 1.00 13.83 182 GLY A C 1
ATOM 1336 O O . GLY A 1 182 ? 26.537 52.156 -17.719 1.00 18.35 182 GLY A O 1
ATOM 1337 N N . LEU A 1 183 ? 26.117 54.082 -18.831 1.00 15.75 183 LEU A N 1
ATOM 1338 C CA . LEU A 1 183 ? 25.863 54.843 -17.631 1.00 16.58 183 LEU A CA 1
ATOM 1339 C C . LEU A 1 183 ? 24.381 55.013 -17.467 1.00 36.71 183 LEU A C 1
ATOM 1340 O O . LEU A 1 183 ? 23.920 56.114 -17.221 1.00 21.82 183 LEU A O 1
ATOM 1345 N N . GLY A 1 184 ? 23.648 53.917 -17.580 1.00 17.07 184 GLY A N 1
ATOM 1346 C CA . GLY A 1 184 ? 22.210 54.002 -17.426 1.00 17.38 184 GLY A CA 1
ATOM 1347 C C . GLY A 1 184 ? 21.787 53.926 -15.974 1.00 18.22 184 GLY A C 1
ATOM 1348 O O . GLY A 1 184 ? 22.463 54.285 -15.022 1.00 16.59 184 GLY A O 1
ATOM 1349 N N . ALA A 1 185 ? 20.588 53.417 -15.761 1.00 14.92 185 ALA A N 1
ATOM 1350 C CA . ALA A 1 185 ? 20.081 53.309 -14.415 1.00 16.65 185 ALA A CA 1
ATOM 1351 C C . ALA A 1 185 ? 20.960 52.459 -13.539 1.00 16.40 185 ALA A C 1
ATOM 1352 O O . ALA A 1 185 ? 21.230 52.848 -12.406 1.00 16.51 185 ALA A O 1
ATOM 1354 N N . VAL A 1 186 ? 21.406 51.306 -14.103 1.00 14.71 186 VAL A N 1
ATOM 1355 C CA . VAL A 1 186 ? 22.268 50.437 -13.309 1.00 12.01 186 VAL A CA 1
ATOM 1356 C C . VAL A 1 186 ? 23.711 50.936 -13.339 1.00 16.57 186 VAL A C 1
ATOM 1357 O O . VAL A 1 186 ? 24.337 51.084 -12.273 1.00 17.33 186 VAL A O 1
ATOM 1361 N N . GLY A 1 187 ? 24.212 51.178 -14.545 1.00 13.91 187 GLY A N 1
ATOM 1362 C CA . GLY A 1 187 ? 25.596 51.632 -14.718 1.00 20.74 187 GLY A CA 1
ATOM 1363 C C . GLY A 1 187 ? 25.970 52.847 -13.899 1.00 18.40 187 GLY A C 1
ATOM 1364 O O . GLY A 1 187 ? 27.036 52.872 -13.296 1.00 15.14 187 GLY A O 1
ATOM 1365 N N . GLY A 1 188 ? 25.091 53.864 -13.897 1.00 17.67 188 GLY A N 1
ATOM 1366 C CA . GLY A 1 188 ? 25.357 55.080 -13.135 1.00 16.06 188 GLY A CA 1
ATOM 1367 C C . GLY A 1 188 ? 25.478 54.747 -11.671 1.00 20.00 188 GLY A C 1
ATOM 1368 O O . GLY A 1 188 ? 26.351 55.247 -10.967 1.00 20.30 188 GLY A O 1
ATOM 1369 N N . SER A 1 189 ? 24.602 53.891 -11.151 1.00 14.65 189 SER A N 1
ATOM 1370 C CA . SER A 1 189 ? 24.724 53.561 -9.754 1.00 16.89 189 SER A CA 1
ATOM 1371 C C . SER A 1 189 ? 25.992 52.757 -9.457 1.00 19.31 189 SER A C 1
ATOM 1372 O O . SER A 1 189 ? 26.653 52.949 -8.430 1.00 18.54 189 SER A O 1
ATOM 1375 N N . LEU A 1 190 ? 26.328 51.817 -10.351 1.00 16.18 190 LEU A N 1
ATOM 1376 C CA . LEU A 1 190 ? 27.497 50.998 -10.168 1.00 15.05 190 LEU A CA 1
ATOM 1377 C C . LEU A 1 190 ? 28.746 51.871 -10.160 1.00 13.79 190 LEU A C 1
ATOM 1378 O O . LEU A 1 190 ? 29.627 51.673 -9.314 1.00 16.18 190 LEU A O 1
ATOM 1383 N N . ALA A 1 191 ? 28.808 52.833 -11.081 1.00 16.90 191 ALA A N 1
ATOM 1384 C CA . ALA A 1 191 ? 29.971 53.753 -11.151 1.00 17.47 191 ALA A CA 1
ATOM 1385 C C . ALA A 1 191 ? 30.146 54.462 -9.824 1.00 28.96 191 ALA A C 1
ATOM 1386 O O . ALA A 1 191 ? 31.240 54.508 -9.311 1.00 20.92 191 ALA A O 1
ATOM 1388 N N . SER A 1 192 ? 29.076 54.995 -9.238 1.00 20.03 192 SER A N 1
ATOM 1389 C CA . SER A 1 192 ? 29.163 55.672 -7.958 1.00 14.96 192 SER A CA 1
ATOM 1390 C C . SER A 1 192 ? 29.562 54.735 -6.841 1.00 22.68 192 SER A C 1
ATOM 1391 O O . SER A 1 192 ? 30.367 55.108 -5.968 1.00 22.25 192 SER A O 1
ATOM 1394 N N . LEU A 1 193 ? 29.009 53.508 -6.811 1.00 16.46 193 LEU A N 1
ATOM 1395 C CA . LEU A 1 193 ? 29.417 52.588 -5.752 1.00 19.14 193 LEU A CA 1
ATOM 1396 C C . LEU A 1 193 ? 30.923 52.226 -5.862 1.00 16.61 193 LEU A C 1
ATOM 1397 O O . LEU A 1 193 ? 31.657 52.114 -4.874 1.00 17.46 193 LEU A O 1
ATOM 1402 N N . ALA A 1 194 ? 31.385 52.002 -7.092 1.00 16.32 194 ALA A N 1
ATOM 1403 C CA . ALA A 1 194 ? 32.769 51.624 -7.288 1.00 15.38 194 ALA A CA 1
ATOM 1404 C C . ALA A 1 194 ? 33.695 52.760 -6.936 1.00 16.60 194 ALA A C 1
ATOM 1405 O O . ALA A 1 194 ? 34.761 52.575 -6.346 1.00 16.97 194 ALA A O 1
ATOM 1407 N N . ALA A 1 195 ? 33.253 53.939 -7.283 1.00 16.44 195 ALA A N 1
ATOM 1408 C CA . ALA A 1 195 ? 34.049 55.120 -6.968 1.00 22.06 195 ALA A CA 1
ATOM 1409 C C . ALA A 1 195 ? 34.220 55.315 -5.452 1.00 22.74 195 ALA A C 1
ATOM 1410 O O . ALA A 1 195 ? 35.310 55.646 -4.969 1.00 20.30 195 ALA A O 1
ATOM 1412 N N . GLU A 1 196 ? 33.122 55.141 -4.707 1.00 17.79 196 GLU A N 1
ATOM 1413 C CA . GLU A 1 196 ? 33.155 55.316 -3.264 1.00 17.89 196 GLU A CA 1
ATOM 1414 C C . GLU A 1 196 ? 34.113 54.296 -2.643 1.00 26.13 196 GLU A C 1
ATOM 1415 O O . GLU A 1 196 ? 34.743 54.587 -1.649 1.00 25.85 196 GLU A O 1
ATOM 1421 N N . ALA A 1 197 ? 34.243 53.099 -3.216 1.00 18.36 197 ALA A N 1
ATOM 1422 C CA . ALA A 1 197 ? 35.144 52.067 -2.756 1.00 14.66 197 ALA A CA 1
ATOM 1423 C C . ALA A 1 197 ? 36.575 52.370 -3.195 1.00 15.97 197 ALA A C 1
ATOM 1424 O O . ALA A 1 197 ? 37.426 51.547 -2.898 1.00 21.86 197 ALA A O 1
ATOM 1426 N N . GLY A 1 198 ? 36.850 53.487 -3.892 1.00 16.03 198 GLY A N 1
ATOM 1427 C CA . GLY A 1 198 ? 38.225 53.788 -4.271 1.00 17.16 198 GLY A CA 1
ATOM 1428 C C . GLY A 1 198 ? 38.680 53.464 -5.680 1.00 28.25 198 GLY A C 1
ATOM 1429 O O . GLY A 1 198 ? 39.832 53.693 -6.035 1.00 21.04 198 GLY A O 1
ATOM 1430 N N . ALA A 1 199 ? 37.786 52.928 -6.519 1.00 25.83 199 ALA A N 1
ATOM 1431 C CA . ALA A 1 199 ? 38.187 52.613 -7.875 1.00 17.37 199 ALA A CA 1
ATOM 1432 C C . ALA A 1 199 ? 38.349 53.849 -8.736 1.00 17.13 199 ALA A C 1
ATOM 1433 O O . ALA A 1 199 ? 37.731 54.888 -8.497 1.00 18.78 199 ALA A O 1
ATOM 1435 N N . GLN A 1 200 ? 39.153 53.750 -9.799 1.00 15.06 200 GLN A N 1
ATOM 1436 C CA . GLN A 1 200 ? 39.326 54.842 -10.739 1.00 17.24 200 GLN A CA 1
ATOM 1437 C C . GLN A 1 200 ? 38.422 54.508 -11.898 1.00 16.42 200 GLN A C 1
ATOM 1438 O O . GLN A 1 200 ? 38.623 53.473 -12.531 1.00 17.60 200 GLN A O 1
ATOM 1444 N N . LEU A 1 201 ? 37.451 55.353 -12.193 1.00 13.28 201 LEU A N 1
ATOM 1445 C CA . LEU A 1 201 ? 36.547 55.006 -13.259 1.00 15.54 201 LEU A CA 1
ATOM 1446 C C . LEU A 1 201 ? 36.783 55.549 -14.643 1.00 13.00 201 LEU A C 1
ATOM 1447 O O . LEU A 1 201 ? 37.029 56.736 -14.852 1.00 14.12 201 LEU A O 1
ATOM 1452 N N . LEU A 1 202 ? 36.637 54.613 -15.610 1.00 13.56 202 LEU A N 1
ATOM 1453 C CA . LEU A 1 202 ? 36.697 54.921 -17.012 1.00 12.75 202 LEU A CA 1
ATOM 1454 C C . LEU A 1 202 ? 35.233 54.695 -17.447 1.00 14.57 202 LEU A C 1
ATOM 1455 O O . LEU A 1 202 ? 34.643 53.673 -17.047 1.00 14.37 202 LEU A O 1
ATOM 1460 N N . VAL A 1 203 ? 34.623 55.601 -18.204 1.00 14.27 203 VAL A N 1
ATOM 1461 C CA . VAL A 1 203 ? 33.221 55.418 -18.551 1.00 12.57 203 VAL A CA 1
ATOM 1462 C C . VAL A 1 203 ? 32.914 55.685 -19.989 1.00 15.24 203 VAL A C 1
ATOM 1463 O O . VAL A 1 203 ? 33.653 56.436 -20.660 1.00 18.69 203 VAL A O 1
ATOM 1467 N N . ALA A 1 204 ? 31.802 55.074 -20.471 1.00 13.22 204 ALA A N 1
ATOM 1468 C CA . ALA A 1 204 ? 31.426 55.305 -21.855 1.00 14.29 204 ALA A CA 1
ATOM 1469 C C . ALA A 1 204 ? 29.916 55.227 -21.973 1.00 20.60 204 ALA A C 1
ATOM 1470 O O . ALA A 1 204 ? 29.284 54.416 -21.276 1.00 16.37 204 ALA A O 1
ATOM 1472 N N . ASP A 1 205 ? 29.349 56.051 -22.872 1.00 15.61 205 ASP A N 1
ATOM 1473 C CA . ASP A 1 205 ? 27.898 55.980 -23.057 1.00 16.65 205 ASP A CA 1
ATOM 1474 C C . ASP A 1 205 ? 27.587 56.676 -24.362 1.00 17.11 205 ASP A C 1
ATOM 1475 O O . ASP A 1 205 ? 28.280 57.621 -24.734 1.00 18.85 205 ASP A O 1
ATOM 1480 N N . THR A 1 206 ? 26.585 56.185 -25.071 1.00 16.52 206 THR A N 1
ATOM 1481 C CA . THR A 1 206 ? 26.305 56.911 -26.305 1.00 23.26 206 THR A CA 1
ATOM 1482 C C . THR A 1 206 ? 25.697 58.280 -25.959 1.00 31.82 206 THR A C 1
ATOM 1483 O O . THR A 1 206 ? 25.733 59.254 -26.697 1.00 40.59 206 THR A O 1
ATOM 1487 N N . ASP A 1 207 ? 25.119 58.394 -24.779 1.00 20.40 207 ASP A N 1
ATOM 1488 C CA . ASP A 1 207 ? 24.531 59.635 -24.331 1.00 18.82 207 ASP A CA 1
ATOM 1489 C C . ASP A 1 207 ? 25.607 60.523 -23.751 1.00 19.82 207 ASP A C 1
ATOM 1490 O O . ASP A 1 207 ? 26.084 60.317 -22.636 1.00 19.54 207 ASP A O 1
ATOM 1495 N N . THR A 1 208 ? 25.972 61.558 -24.503 1.00 28.35 208 THR A N 1
ATOM 1496 C CA . THR A 1 208 ? 26.993 62.514 -24.104 1.00 23.31 208 THR A CA 1
ATOM 1497 C C . THR A 1 208 ? 26.795 63.261 -22.800 1.00 19.50 208 THR A C 1
ATOM 1498 O O . THR A 1 208 ? 27.785 63.584 -22.149 1.00 23.58 208 THR A O 1
ATOM 1502 N N . GLU A 1 209 ? 25.557 63.540 -22.419 1.00 28.40 209 GLU A N 1
ATOM 1503 C CA . GLU A 1 209 ? 25.258 64.268 -21.189 1.00 26.06 209 GLU A CA 1
ATOM 1504 C C . GLU A 1 209 ? 25.648 63.354 -20.051 1.00 19.54 209 GLU A C 1
ATOM 1505 O O . GLU A 1 209 ? 26.281 63.774 -19.084 1.00 24.92 209 GLU A O 1
ATOM 1511 N N . ARG A 1 210 ? 25.284 62.075 -20.170 1.00 17.73 210 ARG A N 1
ATOM 1512 C CA . ARG A 1 210 ? 25.641 61.141 -19.081 1.00 19.87 210 ARG A CA 1
ATOM 1513 C C . ARG A 1 210 ? 27.171 61.119 -18.862 1.00 15.70 210 ARG A C 1
ATOM 1514 O O . ARG A 1 210 ? 27.668 61.069 -17.737 1.00 16.72 210 ARG A O 1
ATOM 1522 N N . VAL A 1 211 ? 27.916 61.183 -19.971 1.00 20.41 211 VAL A N 1
ATOM 1523 C CA . VAL A 1 211 ? 29.348 61.170 -19.890 1.00 15.83 211 VAL A CA 1
ATOM 1524 C C . VAL A 1 211 ? 29.881 62.404 -19.240 1.00 20.64 211 VAL A C 1
ATOM 1525 O O . VAL A 1 211 ? 30.823 62.350 -18.426 1.00 20.34 211 VAL A O 1
ATOM 1529 N N . ALA A 1 212 ? 29.260 63.519 -19.633 1.00 22.20 212 ALA A N 1
ATOM 1530 C CA . ALA A 1 212 ? 29.681 64.824 -19.090 1.00 20.38 212 ALA A CA 1
ATOM 1531 C C . ALA A 1 212 ? 29.451 64.847 -17.592 1.00 13.96 212 ALA A C 1
ATOM 1532 O O . ALA A 1 212 ? 30.211 65.370 -16.800 1.00 17.09 212 ALA A O 1
ATOM 1534 N N . HIS A 1 213 ? 28.347 64.250 -17.154 1.00 18.19 213 HIS A N 1
ATOM 1535 C CA . HIS A 1 213 ? 28.058 64.201 -15.734 1.00 16.74 213 HIS A CA 1
ATOM 1536 C C . HIS A 1 213 ? 29.132 63.387 -15.035 1.00 22.48 213 HIS A C 1
ATOM 1537 O O . HIS A 1 213 ? 29.712 63.788 -14.051 1.00 19.37 213 HIS A O 1
ATOM 1544 N N . ALA A 1 214 ? 29.446 62.193 -15.552 1.00 19.64 214 ALA A N 1
ATOM 1545 C CA . ALA A 1 214 ? 30.466 61.367 -14.951 1.00 16.67 214 ALA A CA 1
ATOM 1546 C C . ALA A 1 214 ? 31.805 62.096 -14.907 1.00 14.33 214 ALA A C 1
ATOM 1547 O O . ALA A 1 214 ? 32.536 62.019 -13.925 1.00 16.91 214 ALA A O 1
ATOM 1549 N N . VAL A 1 215 ? 32.138 62.805 -15.974 1.00 16.23 215 VAL A N 1
ATOM 1550 C CA . VAL A 1 215 ? 33.391 63.526 -15.991 1.00 16.97 215 VAL A CA 1
ATOM 1551 C C . VAL A 1 215 ? 33.380 64.600 -14.901 1.00 23.38 215 VAL A C 1
ATOM 1552 O O . VAL A 1 215 ? 34.369 64.847 -14.226 1.00 16.68 215 VAL A O 1
ATOM 1556 N N . ALA A 1 216 ? 32.229 65.225 -14.697 1.00 17.37 216 ALA A N 1
ATOM 1557 C CA . ALA A 1 216 ? 32.094 66.266 -13.666 1.00 21.23 216 ALA A CA 1
ATOM 1558 C C . ALA A 1 216 ? 32.362 65.646 -12.308 1.00 28.21 216 ALA A C 1
ATOM 1559 O O . ALA A 1 216 ? 32.872 66.260 -11.373 1.00 28.34 216 ALA A O 1
ATOM 1561 N N . LEU A 1 217 ? 32.038 64.372 -12.180 1.00 18.76 217 LEU A N 1
ATOM 1562 C CA . LEU A 1 217 ? 32.280 63.666 -10.951 1.00 16.61 217 LEU A CA 1
ATOM 1563 C C . LEU A 1 217 ? 33.703 63.131 -10.828 1.00 22.90 217 LEU A C 1
ATOM 1564 O O . LEU A 1 217 ? 34.028 62.447 -9.872 1.00 20.95 217 LEU A O 1
ATOM 1569 N N . GLY A 1 218 ? 34.572 63.445 -11.792 1.00 22.25 218 GLY A N 1
ATOM 1570 C CA . GLY A 1 218 ? 35.953 62.980 -11.702 1.00 23.65 218 GLY A CA 1
ATOM 1571 C C . GLY A 1 218 ? 36.309 61.752 -12.549 1.00 19.41 218 GLY A C 1
ATOM 1572 O O . GLY A 1 218 ? 37.453 61.298 -12.575 1.00 21.32 218 GLY A O 1
ATOM 1573 N N . HIS A 1 219 ? 35.317 61.196 -13.230 1.00 17.55 219 HIS A N 1
ATOM 1574 C CA . HIS A 1 219 ? 35.622 60.013 -14.053 1.00 20.31 219 HIS A CA 1
ATOM 1575 C C . HIS A 1 219 ? 36.264 60.375 -15.387 1.00 24.74 219 HIS A C 1
ATOM 1576 O O . HIS A 1 219 ? 36.260 61.540 -15.785 1.00 19.90 219 HIS A O 1
ATOM 1583 N N . THR A 1 220 ? 36.844 59.380 -16.082 1.00 17.87 220 THR A N 1
ATOM 1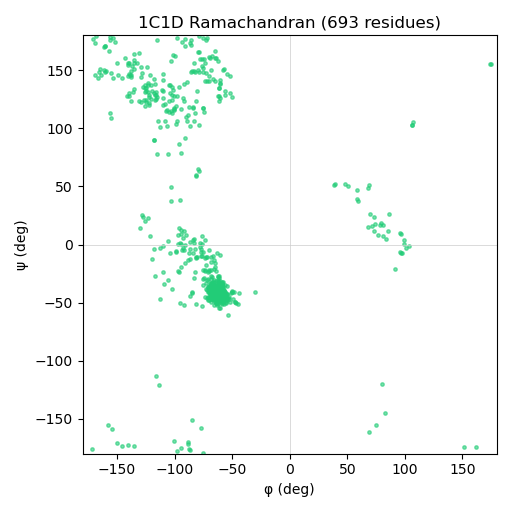584 C CA . THR A 1 220 ? 37.484 59.630 -17.373 1.00 17.09 220 THR A CA 1
ATOM 1585 C C . THR A 1 220 ? 36.692 59.006 -18.512 1.00 19.12 220 THR A C 1
ATOM 1586 O O . THR A 1 220 ? 36.383 57.818 -18.483 1.00 18.33 220 THR A O 1
ATOM 1590 N N . ALA A 1 221 ? 36.331 59.798 -19.518 1.00 17.31 221 ALA A N 1
ATOM 1591 C CA . ALA A 1 221 ? 35.542 59.310 -20.622 1.00 18.97 221 ALA A CA 1
ATOM 1592 C C . ALA A 1 221 ? 36.396 58.485 -21.545 1.00 22.09 221 ALA A C 1
ATOM 1593 O O . ALA A 1 221 ? 37.579 58.753 -21.709 1.00 23.44 221 ALA A O 1
ATOM 1595 N N . VAL A 1 222 ? 35.731 57.528 -22.130 1.00 17.33 222 VAL A N 1
ATOM 1596 C CA . VAL A 1 222 ? 36.381 56.705 -23.088 1.00 22.91 222 VAL A CA 1
ATOM 1597 C C . VAL A 1 222 ? 35.541 56.782 -24.357 1.00 19.63 222 VAL A C 1
ATOM 1598 O O . VAL A 1 222 ? 34.323 56.645 -24.266 1.00 24.72 222 VAL A O 1
ATOM 1602 N N . ALA A 1 223 ? 36.155 56.953 -25.527 1.00 18.94 223 ALA A N 1
ATOM 1603 C CA . ALA A 1 223 ? 35.419 56.993 -26.769 1.00 25.34 223 ALA A CA 1
ATOM 1604 C C . ALA A 1 223 ? 34.815 55.609 -27.039 1.00 26.52 223 ALA A C 1
ATOM 1605 O O . ALA A 1 223 ? 35.448 54.567 -26.783 1.00 21.91 223 ALA A O 1
ATOM 1607 N N . LEU A 1 224 ? 33.592 55.623 -27.581 1.00 22.48 224 LEU A N 1
ATOM 1608 C CA . LEU A 1 224 ? 32.907 54.375 -27.885 1.00 30.17 224 LEU A CA 1
ATOM 1609 C C . LEU A 1 224 ? 33.772 53.395 -28.680 1.00 23.25 224 LEU A C 1
ATOM 1610 O O . LEU A 1 224 ? 33.748 52.199 -28.418 1.00 22.72 224 LEU A O 1
ATOM 1615 N N . GLU A 1 225 ? 34.524 53.946 -29.635 1.00 23.41 225 GLU A N 1
ATOM 1616 C CA . GLU A 1 225 ? 35.384 53.164 -30.504 1.00 32.52 225 GLU A CA 1
ATOM 1617 C C . GLU A 1 225 ? 36.516 52.511 -29.755 1.00 49.25 225 GLU A C 1
ATOM 1618 O O . GLU A 1 225 ? 37.091 51.521 -30.215 1.00 24.10 225 GLU A O 1
ATOM 1624 N N . ASP A 1 226 ? 36.829 53.063 -28.589 1.00 26.87 226 ASP A N 1
ATOM 1625 C CA . ASP A 1 226 ? 37.925 52.456 -27.829 1.00 39.90 226 ASP A CA 1
ATOM 1626 C C . ASP A 1 226 ? 37.519 51.636 -26.619 1.00 19.20 226 ASP A C 1
ATOM 1627 O O . ASP A 1 226 ? 38.407 51.185 -25.911 1.00 20.89 226 ASP A O 1
ATOM 1632 N N . VAL A 1 227 ? 36.217 51.473 -26.356 1.00 18.33 227 VAL A N 1
ATOM 1633 C CA . VAL A 1 227 ? 35.802 50.756 -25.164 1.00 16.38 227 VAL A CA 1
ATOM 1634 C C . VAL A 1 227 ? 36.390 49.354 -25.027 1.00 20.23 227 VAL A C 1
ATOM 1635 O O . VAL A 1 227 ? 36.865 48.941 -23.979 1.00 21.18 227 VAL A O 1
ATOM 1639 N N . LEU A 1 228 ? 36.348 48.592 -26.104 1.00 17.79 228 LEU A N 1
ATOM 1640 C CA . LEU A 1 228 ? 36.836 47.239 -26.057 1.00 14.57 228 LEU A CA 1
ATOM 1641 C C . LEU A 1 228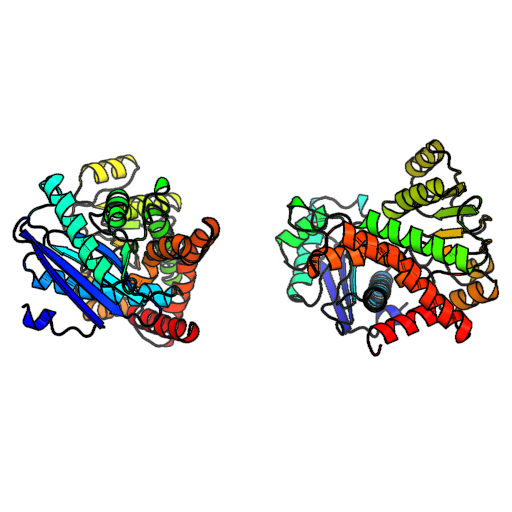 ? 38.318 47.044 -26.256 1.00 18.66 228 LEU A C 1
ATOM 1642 O O . LEU A 1 228 ? 38.776 45.898 -26.234 1.00 19.94 228 LEU A O 1
ATOM 1647 N N . SER A 1 229 ? 39.020 48.159 -26.369 1.00 21.23 229 SER A N 1
ATOM 1648 C CA . SER A 1 229 ? 40.457 48.184 -26.542 1.00 19.40 229 SER A CA 1
ATOM 1649 C C . SER A 1 229 ? 41.129 48.965 -25.418 1.00 33.75 229 SER A C 1
ATOM 1650 O O . SER A 1 229 ? 42.348 49.185 -25.431 1.00 24.50 229 SER A O 1
ATOM 1653 N N . THR A 1 230 ? 40.347 49.350 -24.401 1.00 18.76 230 THR A N 1
ATOM 1654 C CA . THR A 1 230 ? 40.935 50.095 -23.292 1.00 19.51 230 THR A CA 1
ATOM 1655 C C . THR A 1 230 ? 41.416 49.255 -22.120 1.00 18.99 230 THR A C 1
ATOM 1656 O O . THR A 1 230 ? 40.651 48.498 -21.501 1.00 19.43 230 THR A O 1
ATOM 1660 N N . PRO A 1 231 ? 42.683 49.385 -21.758 1.00 15.58 231 PRO A N 1
ATOM 1661 C CA . PRO A 1 231 ? 43.158 48.603 -20.641 1.00 14.55 231 PRO A CA 1
ATOM 1662 C C . PRO A 1 231 ? 42.467 48.993 -19.337 1.00 18.45 231 PRO A C 1
ATOM 1663 O O . PRO A 1 231 ? 42.233 50.179 -19.089 1.00 16.85 231 PRO A O 1
ATOM 1667 N N . CYS A 1 232 ? 42.158 47.986 -18.517 1.00 16.79 232 CYS A N 1
ATOM 1668 C CA . CYS A 1 232 ? 41.516 48.212 -17.221 1.00 12.98 232 CYS A CA 1
ATOM 1669 C C . CYS A 1 232 ? 41.702 46.989 -16.357 1.00 14.65 232 CYS A C 1
ATOM 1670 O O . CYS A 1 232 ? 42.180 45.944 -16.797 1.00 18.51 232 CYS A O 1
ATOM 1673 N N . ASP A 1 233 ? 41.368 47.066 -15.082 1.00 12.86 233 ASP A N 1
ATOM 1674 C CA . ASP A 1 233 ? 41.469 45.929 -14.227 1.00 11.69 233 ASP A CA 1
ATOM 1675 C C . ASP A 1 233 ? 40.159 45.168 -14.360 1.00 13.69 233 ASP A C 1
ATOM 1676 O O . ASP A 1 233 ? 40.155 43.926 -14.458 1.00 15.28 233 ASP A O 1
ATOM 1681 N N . VAL A 1 234 ? 39.032 45.920 -14.338 1.00 12.56 234 VAL A N 1
ATOM 1682 C CA . VAL A 1 234 ? 37.687 45.332 -14.432 1.00 12.49 234 VAL A CA 1
ATOM 1683 C C . VAL A 1 234 ? 36.939 45.927 -15.601 1.00 12.96 234 VAL A C 1
ATOM 1684 O O . VAL A 1 234 ? 36.910 47.163 -15.721 1.00 14.07 234 VAL A O 1
ATOM 1688 N N . PHE A 1 235 ? 36.332 45.068 -16.445 1.00 11.15 235 PHE A N 1
ATOM 1689 C CA . PHE A 1 235 ? 35.512 45.590 -17.560 1.00 11.69 235 PHE A CA 1
ATOM 1690 C C . PHE A 1 235 ? 34.079 45.313 -17.036 1.00 10.20 235 PHE A C 1
ATOM 1691 O O . PHE A 1 235 ? 33.761 44.183 -16.647 1.00 11.20 235 PHE A O 1
ATOM 1699 N N . ALA A 1 236 ? 33.256 46.362 -16.947 1.00 10.31 236 ALA A N 1
ATOM 1700 C CA . ALA A 1 236 ? 31.879 46.231 -16.405 1.00 11.25 236 ALA A CA 1
ATOM 1701 C C . ALA A 1 236 ? 30.841 46.594 -17.493 1.00 13.28 236 ALA A C 1
ATOM 1702 O O . ALA A 1 236 ? 30.440 47.761 -17.647 1.00 12.69 236 ALA A O 1
ATOM 1704 N N . PRO A 1 237 ? 30.399 45.613 -18.278 1.00 10.55 237 PRO A N 1
ATOM 1705 C CA . PRO A 1 237 ? 29.432 45.887 -19.360 1.00 10.58 237 PRO A CA 1
ATOM 1706 C C . PRO A 1 237 ? 28.056 46.106 -18.728 1.00 13.22 237 PRO A C 1
ATOM 1707 O O . PRO A 1 237 ? 27.548 45.187 -18.088 1.00 11.27 237 PRO A O 1
ATOM 1711 N N . CYS A 1 238 ? 27.523 47.341 -18.913 1.00 12.34 238 CYS A N 1
ATOM 1712 C CA . CYS A 1 238 ? 26.213 47.688 -18.328 1.00 13.81 238 CYS A CA 1
ATOM 1713 C C . CYS A 1 238 ? 25.258 48.261 -19.385 1.00 20.43 238 CYS A C 1
ATOM 1714 O O . CYS A 1 238 ? 24.302 48.993 -19.068 1.00 14.30 238 CYS A O 1
ATOM 1717 N N . ALA A 1 239 ? 25.518 47.912 -20.652 1.00 16.98 239 ALA A N 1
ATOM 1718 C CA . ALA A 1 239 ? 24.666 48.383 -21.753 1.00 16.12 239 ALA A CA 1
ATOM 1719 C C . ALA A 1 239 ? 23.940 47.166 -22.368 1.00 15.16 239 ALA A C 1
ATOM 1720 O O . ALA A 1 239 ? 23.205 46.410 -21.657 1.00 22.20 239 ALA A O 1
ATOM 1722 N N . MET A 1 240 ? 24.157 46.925 -23.651 1.00 17.50 240 MET A N 1
ATOM 1723 C CA . MET A 1 240 ? 23.495 45.775 -24.251 1.00 22.93 240 MET A CA 1
ATOM 1724 C C . MET A 1 240 ? 24.334 44.479 -24.186 1.00 22.43 240 MET A C 1
ATOM 1725 O O . MET A 1 240 ? 25.514 44.485 -23.800 1.00 18.60 240 MET A O 1
ATOM 1730 N N . GLY A 1 241 ? 23.744 43.350 -24.539 1.00 14.80 241 GLY A N 1
ATOM 1731 C CA . GLY A 1 241 ? 24.474 42.111 -24.500 1.00 14.15 241 GLY A CA 1
ATOM 1732 C C . GLY A 1 241 ? 25.240 41.810 -25.774 1.00 12.11 241 GLY A C 1
ATOM 1733 O O . GLY A 1 241 ? 25.291 42.625 -26.688 1.00 14.85 241 GLY A O 1
ATOM 1734 N N . GLY A 1 242 ? 25.848 40.643 -25.809 1.00 13.02 242 GLY A N 1
ATOM 1735 C CA . GLY A 1 242 ? 26.601 40.260 -26.993 1.00 14.45 242 GLY A CA 1
ATOM 1736 C C . GLY A 1 242 ? 27.901 41.020 -27.199 1.00 12.97 242 GLY A C 1
ATOM 1737 O O . GLY A 1 242 ? 28.507 40.983 -28.278 1.00 15.55 242 GLY A O 1
ATOM 1738 N N . VAL A 1 243 ? 28.353 41.689 -26.145 1.00 13.28 243 VAL A N 1
ATOM 1739 C CA . VAL A 1 243 ? 29.566 42.479 -26.277 1.00 14.21 243 VAL A CA 1
ATOM 1740 C C . VAL A 1 243 ? 30.854 41.669 -26.449 1.00 10.56 243 VAL A C 1
ATOM 1741 O O . VAL A 1 243 ? 31.734 42.057 -27.222 1.00 12.58 243 VAL A O 1
ATOM 1745 N N . ILE A 1 244 ? 30.924 40.620 -25.674 1.00 10.48 244 ILE A N 1
ATOM 1746 C CA . ILE A 1 244 ? 32.136 39.797 -25.736 1.00 10.85 244 ILE A CA 1
ATOM 1747 C C . ILE A 1 244 ? 32.009 38.654 -26.767 1.00 9.59 244 ILE A C 1
ATOM 1748 O O . ILE A 1 244 ? 31.516 37.571 -26.487 1.00 10.49 244 ILE A O 1
ATOM 1753 N N . THR A 1 245 ? 32.451 38.979 -27.969 1.00 9.28 245 THR A N 1
ATOM 1754 C CA . THR A 1 245 ? 32.462 38.003 -29.055 1.00 12.05 245 THR A CA 1
ATOM 1755 C C . THR A 1 245 ? 33.785 37.210 -28.925 1.00 12.01 245 THR A C 1
ATOM 1756 O O . THR A 1 245 ? 34.656 37.578 -28.096 1.00 11.24 245 THR A O 1
ATOM 1760 N N . THR A 1 246 ? 33.914 36.145 -29.727 1.00 11.27 246 THR A N 1
ATOM 1761 C CA . THR A 1 246 ? 35.142 35.376 -29.680 1.00 9.77 246 THR A CA 1
ATOM 1762 C C . THR A 1 246 ? 36.315 36.315 -29.979 1.00 10.77 246 THR A C 1
ATOM 1763 O O . THR A 1 246 ? 37.338 36.239 -29.285 1.00 11.83 246 THR A O 1
ATOM 1767 N N . GLU A 1 247 ? 36.190 37.201 -30.939 1.00 9.34 247 GLU A N 1
ATOM 1768 C CA . GLU A 1 247 ? 37.270 38.129 -31.287 1.00 11.80 247 GLU A CA 1
ATOM 1769 C C . GLU A 1 247 ? 37.649 39.060 -30.169 1.00 10.45 247 GLU A C 1
ATOM 1770 O O . GLU A 1 247 ? 38.828 39.312 -29.887 1.00 10.67 247 GLU A O 1
ATOM 1781 N N . VAL A 1 248 ? 36.625 39.616 -29.508 1.00 11.45 248 VAL A N 1
ATOM 1782 C CA . VAL A 1 248 ? 36.881 40.548 -28.409 1.00 9.93 248 VAL A CA 1
ATOM 1783 C C . VAL A 1 248 ? 37.483 39.789 -27.230 1.00 9.25 248 VAL A C 1
ATOM 1784 O O . VAL A 1 248 ? 38.339 40.322 -26.482 1.00 11.61 248 VAL A O 1
ATOM 1788 N N . ALA A 1 249 ? 37.063 38.532 -26.986 1.00 8.97 249 ALA A N 1
ATOM 1789 C CA . ALA A 1 249 ? 37.596 37.730 -25.856 1.00 8.92 249 ALA A CA 1
ATOM 1790 C C . ALA A 1 249 ? 39.119 37.495 -26.007 1.00 9.87 249 ALA A C 1
ATOM 1791 O O . ALA A 1 249 ? 39.820 37.460 -25.010 1.00 10.20 249 ALA A O 1
ATOM 1793 N N . ARG A 1 250 ? 39.590 37.370 -27.253 1.00 10.24 250 ARG A N 1
ATOM 1794 C CA . ARG A 1 250 ? 41.018 37.140 -27.434 1.00 7.91 250 ARG A CA 1
ATOM 1795 C C . ARG A 1 250 ? 41.870 38.346 -27.111 1.00 13.27 250 ARG A C 1
ATOM 1796 O O . ARG A 1 250 ? 43.026 38.165 -26.729 1.00 13.88 250 ARG A O 1
ATOM 1804 N N . THR A 1 251 ? 41.363 39.575 -27.286 1.00 10.62 251 THR A N 1
ATOM 1805 C CA . THR A 1 251 ? 42.167 40.755 -27.071 1.00 10.24 251 THR A CA 1
ATOM 1806 C C . THR A 1 251 ? 41.744 41.589 -25.884 1.00 13.25 251 THR A C 1
ATOM 1807 O O . THR A 1 251 ? 42.419 42.600 -25.616 1.00 13.91 251 THR A O 1
ATOM 1811 N N . LEU A 1 252 ? 40.661 41.241 -25.169 1.00 10.84 252 LEU A N 1
ATOM 1812 C CA . LEU A 1 252 ? 40.260 42.080 -24.014 1.00 11.67 252 LEU A CA 1
ATOM 1813 C C . LEU A 1 252 ? 41.434 42.196 -23.037 1.00 13.36 252 LEU A C 1
ATOM 1814 O O . LEU A 1 252 ? 42.062 41.194 -22.672 1.00 15.41 252 LEU A O 1
ATOM 1819 N N . ASP A 1 253 ? 41.771 43.425 -22.655 1.00 12.86 253 ASP A N 1
ATOM 1820 C CA . ASP A 1 253 ? 42.881 43.689 -21.780 1.00 12.99 253 ASP A CA 1
ATOM 1821 C C . ASP A 1 253 ? 42.413 44.058 -20.353 1.00 15.17 253 ASP A C 1
ATOM 1822 O O . ASP A 1 253 ? 42.386 45.217 -19.941 1.00 16.07 253 ASP A O 1
ATOM 1827 N N . CYS A 1 254 ? 42.041 43.060 -19.593 1.00 12.09 254 CYS A N 1
ATOM 1828 C CA . CYS A 1 254 ? 41.595 43.254 -18.254 1.00 10.47 254 CYS A CA 1
ATOM 1829 C C . CYS A 1 254 ? 41.796 41.968 -17.485 1.00 12.84 254 CYS A C 1
ATOM 1830 O O . CYS A 1 254 ? 42.177 40.997 -18.127 1.00 16.56 254 CYS A O 1
ATOM 1833 N N . SER A 1 255 ? 41.509 41.950 -16.175 1.00 10.33 255 SER A N 1
ATOM 1834 C CA . SER A 1 255 ? 41.666 40.747 -15.400 1.00 11.93 255 SER A CA 1
ATOM 1835 C C . SER A 1 255 ? 40.328 40.155 -14.970 1.00 11.18 255 SER A C 1
ATOM 1836 O O . SER A 1 255 ? 40.268 38.976 -14.651 1.00 11.07 255 SER A O 1
ATOM 1839 N N . VAL A 1 256 ? 39.309 41.027 -14.915 1.00 10.85 256 VAL A N 1
ATOM 1840 C CA . VAL A 1 256 ? 37.983 40.583 -14.482 1.00 11.56 256 VAL A CA 1
ATOM 1841 C C . VAL A 1 256 ? 36.884 41.189 -15.339 1.00 11.44 256 VAL A C 1
ATOM 1842 O O . VAL A 1 256 ? 36.989 42.342 -15.799 1.00 12.61 256 VAL A O 1
ATOM 1846 N N . VAL A 1 257 ? 35.812 40.414 -15.553 1.00 10.26 257 VAL A N 1
ATOM 1847 C CA . VAL A 1 257 ? 34.658 40.946 -16.289 1.00 10.57 257 VAL A CA 1
ATOM 1848 C C . VAL A 1 257 ? 33.498 40.782 -15.298 1.00 11.47 257 VAL A C 1
ATOM 1849 O O . VAL A 1 257 ? 33.216 39.662 -14.869 1.00 10.68 257 VAL A O 1
ATOM 1853 N N . ALA A 1 258 ? 32.825 41.902 -14.913 1.00 10.36 258 ALA A N 1
ATOM 1854 C CA . ALA A 1 258 ? 31.692 41.846 -13.958 1.00 13.32 258 ALA A CA 1
ATOM 1855 C C . ALA A 1 258 ? 30.830 43.060 -14.239 1.00 13.13 258 ALA A C 1
ATOM 1856 O O . ALA A 1 258 ? 31.253 44.193 -13.982 1.00 12.06 258 ALA A O 1
ATOM 1858 N N . GLY A 1 259 ? 29.642 42.806 -14.826 1.00 11.43 259 GLY A N 1
ATOM 1859 C CA . GLY A 1 259 ? 28.768 43.925 -15.179 1.00 9.95 259 GLY A CA 1
ATOM 1860 C C . GLY A 1 259 ? 27.290 43.561 -15.025 1.00 12.95 259 GLY A C 1
ATOM 1861 O O . GLY A 1 259 ? 26.920 42.494 -14.517 1.00 11.79 259 GLY A O 1
ATOM 1862 N N . ALA A 1 260 ? 26.442 44.514 -15.469 1.00 12.48 260 ALA A N 1
ATOM 1863 C CA . ALA A 1 260 ? 25.020 44.258 -15.329 1.00 11.71 260 ALA A CA 1
ATOM 1864 C C . ALA A 1 260 ? 24.349 43.707 -16.552 1.00 9.63 260 ALA A C 1
ATOM 1865 O O . ALA A 1 260 ? 23.248 43.113 -16.409 1.00 12.73 260 ALA A O 1
ATOM 1867 N N . ALA A 1 261 ? 24.910 43.922 -17.690 1.00 9.68 261 ALA A N 1
ATOM 1868 C CA . ALA A 1 261 ? 24.204 43.504 -18.875 1.00 10.18 261 ALA A CA 1
ATOM 1869 C C . ALA A 1 261 ? 23.770 42.062 -18.960 1.00 12.27 261 ALA A C 1
ATOM 1870 O O . ALA A 1 261 ? 24.436 41.121 -18.481 1.00 12.09 261 ALA A O 1
ATOM 1872 N N . ASN A 1 262 ? 22.601 41.859 -19.630 1.00 10.61 262 ASN A N 1
ATOM 1873 C CA . ASN A 1 262 ? 22.200 40.482 -19.829 1.00 11.19 262 ASN A CA 1
ATOM 1874 C C . ASN A 1 262 ? 22.919 39.919 -21.075 1.00 8.66 262 ASN A C 1
ATOM 1875 O O . ASN A 1 262 ? 23.137 40.673 -22.015 1.00 11.34 262 ASN A O 1
ATOM 1880 N N . ASN A 1 263 ? 23.188 38.597 -21.072 1.00 10.27 263 ASN A N 1
ATOM 1881 C CA . ASN A 1 263 ? 23.790 37.869 -22.194 1.00 10.18 263 ASN A CA 1
ATOM 1882 C C . ASN A 1 263 ? 25.069 38.537 -22.722 1.00 10.61 263 ASN A C 1
ATOM 1883 O O . ASN A 1 263 ? 25.186 38.796 -23.910 1.00 11.13 263 ASN A O 1
ATOM 1888 N N . VAL A 1 264 ? 25.988 38.852 -21.788 1.00 10.54 264 VAL A N 1
ATOM 1889 C CA . VAL A 1 264 ? 27.265 39.503 -22.105 1.00 13.05 264 VAL A CA 1
ATOM 1890 C C . VAL A 1 264 ? 28.110 38.779 -23.163 1.00 10.03 264 VAL A C 1
ATOM 1891 O O . VAL A 1 264 ? 28.725 39.399 -24.030 1.00 11.82 264 VAL A O 1
ATOM 1895 N N . ILE A 1 265 ? 28.133 37.451 -22.993 1.00 10.73 265 ILE A N 1
ATOM 1896 C CA . ILE A 1 265 ? 28.939 36.561 -23.834 1.00 10.98 265 ILE A CA 1
ATOM 1897 C C . ILE A 1 265 ? 28.233 36.214 -25.112 1.00 12.96 265 ILE A C 1
ATOM 1898 O O . ILE A 1 265 ? 27.166 35.594 -25.048 1.00 14.05 265 ILE A O 1
ATOM 1903 N N . ALA A 1 266 ? 28.816 36.594 -26.239 1.00 11.88 266 ALA A N 1
ATOM 1904 C CA . ALA A 1 266 ? 28.127 36.347 -27.479 1.00 13.80 266 ALA A CA 1
ATOM 1905 C C . ALA A 1 266 ? 28.148 34.951 -27.953 1.00 16.68 266 ALA A C 1
ATOM 1906 O O . ALA A 1 266 ? 27.187 34.584 -28.616 1.00 21.12 266 ALA A O 1
ATOM 1908 N N . ASP A 1 267 ? 29.205 34.205 -27.631 1.00 14.65 267 ASP A N 1
ATOM 1909 C CA . ASP A 1 267 ? 29.358 32.820 -28.062 1.00 19.88 267 ASP A CA 1
ATOM 1910 C C . ASP A 1 267 ? 30.145 31.999 -27.081 1.00 16.67 267 ASP A C 1
ATOM 1911 O O . ASP A 1 267 ? 30.908 32.519 -26.244 1.00 17.22 267 ASP A O 1
ATOM 1916 N N . GLU A 1 268 ? 29.933 30.695 -27.121 1.00 16.78 268 GLU A N 1
ATOM 1917 C CA . GLU A 1 268 ? 30.588 29.808 -26.195 1.00 19.72 268 GLU A CA 1
ATOM 1918 C C . GLU A 1 268 ? 32.107 29.861 -26.287 1.00 15.12 268 GLU A C 1
ATOM 1919 O O . GLU A 1 268 ? 32.753 29.793 -25.253 1.00 16.07 268 GLU A O 1
ATOM 1925 N N . ALA A 1 269 ? 32.604 29.986 -27.501 1.00 15.06 269 ALA A N 1
ATOM 1926 C CA . ALA A 1 269 ? 34.054 30.036 -27.585 1.00 15.21 269 ALA A CA 1
ATOM 1927 C C . ALA A 1 269 ? 34.586 31.223 -26.786 1.00 16.74 269 ALA A C 1
ATOM 1928 O O . ALA A 1 269 ? 35.662 31.143 -26.202 1.00 12.51 269 ALA A O 1
ATOM 1930 N N . ALA A 1 270 ? 33.840 32.337 -26.771 1.00 12.15 270 ALA A N 1
ATOM 1931 C CA . ALA A 1 270 ? 34.287 33.505 -26.055 1.00 11.26 270 ALA A CA 1
ATOM 1932 C C . ALA A 1 270 ? 34.455 33.223 -24.573 1.00 10.72 270 ALA A C 1
ATOM 1933 O O . ALA A 1 270 ? 35.396 33.671 -23.879 1.00 10.51 270 ALA A O 1
ATOM 1935 N N . SER A 1 271 ? 33.507 32.456 -24.024 1.00 11.10 271 SER A N 1
ATOM 1936 C CA . SER A 1 271 ? 33.544 32.053 -22.619 1.00 11.10 271 SER A CA 1
ATOM 1937 C C . SER A 1 271 ? 34.800 31.183 -22.398 1.00 12.04 271 SER A C 1
ATOM 1938 O O . SER A 1 271 ? 35.512 31.390 -21.417 1.00 12.10 271 SER A O 1
ATOM 1941 N N . ASP A 1 272 ? 35.046 30.196 -23.274 1.00 10.12 272 ASP A N 1
ATOM 1942 C CA . ASP A 1 272 ? 36.237 29.328 -23.165 1.00 9.74 272 ASP A CA 1
ATOM 1943 C C . ASP A 1 272 ? 37.537 30.163 -23.274 1.00 11.22 272 ASP A C 1
ATOM 1944 O O . ASP A 1 272 ? 38.479 29.901 -22.486 1.00 11.65 272 ASP A O 1
ATOM 1949 N N . ILE A 1 273 ? 37.552 31.177 -24.167 1.00 9.79 273 ILE A N 1
ATOM 1950 C CA . ILE A 1 273 ? 38.724 32.028 -24.343 1.00 8.97 273 ILE A CA 1
ATOM 1951 C C . ILE A 1 273 ? 39.021 32.851 -23.109 1.00 15.16 273 ILE A C 1
ATOM 1952 O O . ILE A 1 273 ? 40.198 32.923 -22.630 1.00 12.03 273 ILE A O 1
ATOM 1957 N N . LEU A 1 274 ? 37.990 33.499 -22.510 1.00 11.04 274 LEU A N 1
ATOM 1958 C CA . LEU A 1 274 ? 38.327 34.279 -21.303 1.00 10.40 274 LEU A CA 1
ATOM 1959 C C . LEU A 1 274 ? 38.921 33.401 -20.215 1.00 10.13 274 LEU A C 1
ATOM 1960 O O . LEU A 1 274 ? 39.868 33.781 -19.515 1.00 11.27 274 LEU A O 1
ATOM 1965 N N . HIS A 1 275 ? 38.324 32.222 -20.062 1.00 9.81 275 HIS A N 1
ATOM 1966 C CA . HIS A 1 275 ? 38.759 31.302 -19.031 1.00 11.31 275 HIS A CA 1
ATOM 1967 C C . HIS A 1 275 ? 40.213 30.879 -19.253 1.00 11.13 275 HIS A C 1
ATOM 1968 O O . HIS A 1 275 ? 41.011 30.884 -18.318 1.00 12.72 275 HIS A O 1
ATOM 1975 N N . ALA A 1 276 ? 40.495 30.540 -20.484 1.00 11.22 276 ALA A N 1
ATOM 1976 C CA . ALA A 1 276 ? 41.853 30.096 -20.816 1.00 13.10 276 ALA A CA 1
ATOM 1977 C C . ALA A 1 276 ? 42.903 31.205 -20.652 1.00 15.02 276 ALA A C 1
ATOM 1978 O O . ALA A 1 276 ? 44.067 30.913 -20.350 1.00 13.75 276 ALA A O 1
ATOM 1980 N N . ARG A 1 277 ? 42.522 32.464 -20.896 1.00 13.69 277 ARG A N 1
ATOM 1981 C CA . ARG A 1 277 ? 43.403 33.612 -20.791 1.00 10.29 277 ARG A CA 1
ATOM 1982 C C . ARG A 1 277 ? 43.513 34.080 -19.359 1.00 12.82 277 ARG A C 1
ATOM 1983 O O . ARG A 1 277 ? 44.257 35.039 -19.096 1.00 13.40 277 ARG A O 1
ATOM 1991 N N . GLY A 1 278 ? 42.776 33.484 -18.402 1.00 11.28 278 GLY A N 1
ATOM 1992 C CA . GLY A 1 278 ? 42.918 33.961 -17.044 1.00 10.99 278 GLY A CA 1
ATOM 1993 C C . GLY A 1 278 ? 42.139 35.255 -16.727 1.00 13.38 278 GLY A C 1
ATOM 1994 O O . GLY A 1 278 ? 42.415 35.940 -15.759 1.00 15.19 278 GLY A O 1
ATOM 1995 N N . ILE A 1 279 ? 41.132 35.601 -17.549 1.00 12.90 279 ILE A N 1
ATOM 1996 C CA . ILE A 1 279 ? 40.289 36.771 -17.274 1.00 10.69 279 ILE A CA 1
ATOM 1997 C C . ILE A 1 279 ? 39.080 36.150 -16.524 1.00 13.17 279 ILE A C 1
ATOM 1998 O O . ILE A 1 279 ? 38.339 35.325 -17.097 1.00 12.75 279 ILE A O 1
ATOM 2003 N N . LEU A 1 280 ? 38.875 36.523 -15.263 1.00 10.47 280 LEU A N 1
ATOM 2004 C CA . LEU A 1 280 ? 37.818 35.939 -14.477 1.00 10.63 280 LEU A CA 1
ATOM 2005 C C . LEU A 1 280 ? 36.471 36.609 -14.747 1.00 9.19 280 LEU A C 1
ATOM 2006 O O . LEU A 1 280 ? 36.326 37.753 -14.408 1.00 11.42 280 LEU A O 1
ATOM 2011 N N . TYR A 1 281 ? 35.542 35.885 -15.338 1.00 9.14 281 TYR A N 1
ATOM 2012 C CA . TYR A 1 281 ? 34.228 36.459 -15.659 1.00 9.73 281 TYR A CA 1
ATOM 2013 C C . TYR A 1 281 ? 33.192 36.035 -14.612 1.00 10.67 281 TYR A C 1
ATOM 2014 O O . TYR A 1 281 ? 33.069 34.861 -14.301 1.00 10.55 281 TYR A O 1
ATOM 2023 N N . ALA A 1 282 ? 32.466 37.008 -14.025 1.00 9.53 282 ALA A N 1
ATOM 2024 C CA . ALA A 1 282 ? 31.401 36.724 -13.049 1.00 9.47 282 ALA A CA 1
ATOM 2025 C C . ALA A 1 282 ? 30.137 36.531 -13.945 1.00 9.12 282 ALA A C 1
ATOM 2026 O O . ALA A 1 282 ? 29.712 37.493 -14.590 1.00 9.30 282 ALA A O 1
ATOM 2028 N N . PRO A 1 283 ? 29.580 35.338 -14.063 1.00 10.15 283 PRO A N 1
ATOM 2029 C CA . PRO A 1 283 ? 28.459 35.132 -14.994 1.00 8.67 283 PRO A CA 1
ATOM 2030 C C . PRO A 1 283 ? 27.322 36.122 -14.821 1.00 8.05 283 PRO A C 1
ATOM 2031 O O . PRO A 1 283 ? 26.867 36.302 -13.698 1.00 9.75 283 PRO A O 1
ATOM 2035 N N . ASP A 1 284 ? 26.927 36.689 -15.943 1.00 9.61 284 ASP A N 1
ATOM 2036 C CA . ASP A 1 284 ? 25.876 37.682 -15.991 1.00 10.01 284 ASP A CA 1
ATOM 2037 C C . ASP A 1 284 ? 24.640 37.344 -15.156 1.00 11.65 284 ASP A C 1
ATOM 2038 O O . ASP A 1 284 ? 24.168 38.164 -14.328 1.00 12.11 284 ASP A O 1
ATOM 2043 N N . PHE A 1 285 ? 24.137 36.142 -15.372 1.00 9.96 285 PHE A N 1
ATOM 2044 C CA . PHE A 1 285 ? 22.898 35.691 -14.700 1.00 12.42 285 PHE A CA 1
ATOM 2045 C C . PHE A 1 285 ? 22.997 35.560 -13.227 1.00 13.03 285 PHE A C 1
ATOM 2046 O O . PHE A 1 285 ? 21.992 35.513 -12.504 1.00 14.55 285 PHE A O 1
ATOM 2054 N N . VAL A 1 286 ? 24.243 35.472 -12.731 1.00 12.23 286 VAL A N 1
ATOM 2055 C CA . VAL A 1 286 ? 24.446 35.411 -11.307 1.00 11.22 286 VAL A CA 1
ATOM 2056 C C . VAL A 1 286 ? 24.628 36.852 -10.824 1.00 12.11 286 VAL A C 1
ATOM 2057 O O . VAL A 1 286 ? 23.974 37.347 -9.898 1.00 11.98 286 VAL A O 1
ATOM 2061 N N . ALA A 1 287 ? 25.552 37.553 -11.476 1.00 10.86 287 ALA A N 1
ATOM 2062 C CA . ALA A 1 287 ? 25.912 38.912 -11.077 1.00 10.92 287 ALA A CA 1
ATOM 2063 C C . ALA A 1 287 ? 24.841 39.979 -11.072 1.00 12.19 287 ALA A C 1
ATOM 2064 O O . ALA A 1 287 ? 24.828 40.851 -10.190 1.00 11.69 287 ALA A O 1
ATOM 2066 N N . ASN A 1 288 ? 23.980 39.927 -12.095 1.00 10.77 288 ASN A N 1
ATOM 2067 C CA . ASN A 1 288 ? 22.958 40.948 -12.232 1.00 9.17 288 ASN A CA 1
ATOM 2068 C C . ASN A 1 288 ? 21.610 40.548 -11.649 1.00 9.32 288 ASN A C 1
ATOM 2069 O O . ASN A 1 288 ? 20.626 41.222 -11.913 1.00 12.69 288 ASN A O 1
ATOM 2074 N N . ALA A 1 289 ? 21.568 39.521 -10.869 1.00 10.81 289 ALA A N 1
ATOM 2075 C CA . ALA A 1 289 ? 20.316 39.032 -10.313 1.00 10.20 289 ALA A CA 1
ATOM 2076 C C . ALA A 1 289 ? 19.663 39.922 -9.255 1.00 14.04 289 ALA A C 1
ATOM 2077 O O . ALA A 1 289 ? 18.581 39.535 -8.793 1.00 14.22 289 ALA A O 1
ATOM 2079 N N . GLY A 1 290 ? 20.295 41.044 -8.826 1.00 12.15 290 GLY A N 1
ATOM 2080 C CA . GLY A 1 290 ? 19.700 41.870 -7.798 1.00 12.94 290 GLY A CA 1
ATOM 2081 C C . GLY A 1 290 ? 18.338 42.415 -8.252 1.00 13.53 290 GLY A C 1
ATOM 2082 O O . GLY A 1 290 ? 17.497 42.620 -7.363 1.00 14.13 290 GLY A O 1
ATOM 2083 N N . GLY A 1 291 ? 18.148 42.655 -9.541 1.00 12.26 291 GLY A N 1
ATOM 2084 C CA . GLY A 1 291 ? 16.872 43.212 -10.028 1.00 12.65 291 GLY A CA 1
ATOM 2085 C C . GLY A 1 291 ? 15.752 42.205 -9.724 1.00 14.72 291 GLY A C 1
ATOM 2086 O O . GLY A 1 291 ? 14.703 42.527 -9.194 1.00 15.56 291 GLY A O 1
ATOM 2087 N N . ALA A 1 292 ? 15.974 40.942 -10.067 1.00 13.40 292 ALA A N 1
ATOM 2088 C CA . ALA A 1 292 ? 15.010 39.883 -9.828 1.00 12.26 292 ALA A CA 1
ATOM 2089 C C . ALA A 1 292 ? 14.827 39.687 -8.340 1.00 12.82 292 ALA A C 1
ATOM 2090 O O . ALA A 1 292 ? 13.711 39.467 -7.823 1.00 14.31 292 ALA A O 1
ATOM 2092 N N . ILE A 1 293 ? 15.920 39.729 -7.572 1.00 12.82 293 ILE A N 1
ATOM 2093 C CA . ILE A 1 293 ? 15.778 39.563 -6.135 1.00 12.92 293 ILE A CA 1
ATOM 2094 C C . ILE A 1 293 ? 14.861 40.685 -5.572 1.00 12.45 293 ILE A C 1
ATOM 2095 O O . ILE A 1 293 ? 14.009 40.474 -4.731 1.00 16.88 293 ILE A O 1
ATOM 2100 N N . HIS A 1 294 ? 15.011 41.891 -6.043 1.00 10.72 294 HIS A N 1
ATOM 2101 C CA . HIS A 1 294 ? 14.211 42.969 -5.554 1.00 12.82 294 HIS A CA 1
ATOM 2102 C C . HIS A 1 294 ? 12.754 42.797 -5.971 1.00 19.18 294 HIS A C 1
ATOM 2103 O O . HIS A 1 294 ? 11.851 42.970 -5.125 1.00 16.72 294 HIS A O 1
ATOM 2110 N N . LEU A 1 295 ? 12.508 42.490 -7.252 1.00 12.32 295 LEU A N 1
ATOM 2111 C CA . LEU A 1 295 ? 11.105 42.367 -7.668 1.00 14.83 295 LEU A CA 1
ATOM 2112 C C . LEU A 1 295 ? 10.391 41.176 -7.071 1.00 15.68 295 LEU A C 1
ATOM 2113 O O . LEU A 1 295 ? 9.266 41.263 -6.526 1.00 16.33 295 LEU A O 1
ATOM 2118 N N . VAL A 1 296 ? 11.023 40.017 -7.170 1.00 12.89 296 VAL A N 1
ATOM 2119 C CA . VAL A 1 296 ? 10.417 38.809 -6.655 1.00 14.23 296 VAL A CA 1
ATOM 2120 C C . VAL A 1 296 ? 10.390 38.785 -5.127 1.00 22.81 296 VAL A C 1
ATOM 2121 O O . VAL A 1 296 ? 9.434 38.361 -4.475 1.00 19.20 296 VAL A O 1
ATOM 2125 N N . GLY A 1 297 ? 11.488 39.245 -4.540 1.00 16.12 297 GLY A N 1
ATOM 2126 C CA . GLY A 1 297 ? 11.566 39.277 -3.100 1.00 14.71 297 GLY A CA 1
ATOM 2127 C C . GLY A 1 297 ? 10.460 40.182 -2.561 1.00 17.73 297 GLY A C 1
ATOM 2128 O O . GLY A 1 297 ? 9.664 39.798 -1.722 1.00 21.25 297 GLY A O 1
ATOM 2129 N N . ARG A 1 298 ? 10.414 41.414 -3.044 1.00 17.05 298 ARG A N 1
ATOM 2130 C CA . ARG A 1 298 ? 9.454 42.391 -2.563 1.00 15.88 298 ARG A CA 1
ATOM 2131 C C . ARG A 1 298 ? 8.020 42.022 -2.898 1.00 35.78 298 ARG A C 1
ATOM 2132 O O . ARG A 1 298 ? 7.164 42.016 -2.022 1.00 22.69 298 ARG A O 1
ATOM 2140 N N . GLU A 1 299 ? 7.760 41.733 -4.168 1.00 19.06 299 GLU A N 1
ATOM 2141 C CA . GLU A 1 299 ? 6.421 41.429 -4.628 1.00 18.12 299 GLU A CA 1
ATOM 2142 C C . GLU A 1 299 ? 5.870 40.049 -4.465 1.00 19.07 299 GLU A C 1
ATOM 2143 O O . GLU A 1 299 ? 4.649 39.880 -4.443 1.00 18.46 299 GLU A O 1
ATOM 2149 N N . VAL A 1 300 ? 6.716 39.051 -4.355 1.00 18.56 300 VAL A N 1
ATOM 2150 C CA . VAL A 1 300 ? 6.201 37.699 -4.200 1.00 16.71 300 VAL A CA 1
ATOM 2151 C C . VAL A 1 300 ? 6.479 37.068 -2.841 1.00 28.22 300 VAL A C 1
ATOM 2152 O O . VAL A 1 300 ? 5.609 36.485 -2.217 1.00 22.92 300 VAL A O 1
ATOM 2156 N N . LEU A 1 301 ? 7.704 37.166 -2.344 1.00 23.27 301 LEU A N 1
ATOM 2157 C CA . LEU A 1 301 ? 8.087 36.535 -1.102 1.00 24.50 301 LEU A CA 1
ATOM 2158 C C . LEU A 1 301 ? 7.863 37.311 0.152 1.00 19.63 301 LEU A C 1
ATOM 2159 O O . LEU A 1 301 ? 8.105 36.758 1.207 1.00 23.40 301 LEU A O 1
ATOM 2164 N N . GLY A 1 302 ? 7.477 38.568 -0.002 1.00 22.57 302 GLY A N 1
ATOM 2165 C CA . GLY A 1 302 ? 7.240 39.451 1.137 1.00 31.41 302 GLY A CA 1
ATOM 2166 C C . GLY A 1 302 ? 8.463 39.896 1.931 1.00 40.68 302 GLY A C 1
ATOM 2167 O O . GLY A 1 302 ? 8.383 40.205 3.109 1.00 29.90 302 GLY A O 1
ATOM 2168 N N . TRP A 1 303 ? 9.628 39.942 1.324 1.00 20.95 303 TRP A N 1
ATOM 2169 C CA . TRP A 1 303 ? 10.814 40.356 2.048 1.00 18.87 303 TRP A CA 1
ATOM 2170 C C . TRP A 1 303 ? 10.855 41.861 2.259 1.00 21.17 303 TRP A C 1
ATOM 2171 O O . TRP A 1 303 ? 10.332 42.693 1.488 1.00 20.89 303 TRP A O 1
ATOM 2182 N N . SER A 1 304 ? 11.566 42.223 3.341 1.00 22.54 304 SER A N 1
ATOM 2183 C CA . SER A 1 304 ? 11.751 43.625 3.647 1.00 27.41 304 SER A CA 1
ATOM 2184 C C . SER A 1 304 ? 12.829 44.208 2.757 1.00 24.07 304 SER A C 1
ATOM 2185 O O . SER A 1 304 ? 13.574 43.469 2.111 1.00 20.69 304 SER A O 1
ATOM 2188 N N . GLU A 1 305 ? 12.903 45.534 2.722 1.00 21.57 305 GLU A N 1
ATOM 2189 C CA . GLU A 1 305 ? 13.886 46.195 1.939 1.00 18.70 305 GLU A CA 1
ATOM 2190 C C . GLU A 1 305 ? 15.273 45.754 2.400 1.00 34.78 305 GLU A C 1
ATOM 2191 O O . GLU A 1 305 ? 16.211 45.578 1.606 1.00 23.12 305 GLU A O 1
ATOM 2197 N N . SER A 1 306 ? 15.404 45.565 3.710 1.00 25.48 306 SER A N 1
ATOM 2198 C CA . SER A 1 306 ? 16.655 45.130 4.351 1.00 22.39 306 SER A CA 1
ATOM 2199 C C . SER A 1 306 ? 17.112 43.755 3.892 1.00 23.87 306 SER A C 1
ATOM 2200 O O . SER A 1 306 ? 18.291 43.546 3.572 1.00 20.39 306 SER A O 1
ATOM 2203 N N . VAL A 1 307 ? 16.147 42.821 3.889 1.00 21.86 307 VAL A N 1
ATOM 2204 C CA . VAL A 1 307 ? 16.410 41.466 3.453 1.00 19.54 307 VAL A CA 1
ATOM 2205 C C . VAL A 1 307 ? 16.758 41.440 1.940 1.00 23.09 307 VAL A C 1
ATOM 2206 O O . VAL A 1 307 ? 17.626 40.673 1.532 1.00 22.75 307 VAL A O 1
ATOM 2210 N N . VAL A 1 308 ? 16.082 42.260 1.104 1.00 17.74 308 VAL A N 1
ATOM 2211 C CA . VAL A 1 308 ? 16.414 42.247 -0.324 1.00 17.71 308 VAL A CA 1
ATOM 2212 C C . VAL A 1 308 ? 17.882 42.652 -0.461 1.00 20.77 308 VAL A C 1
ATOM 2213 O O . VAL A 1 308 ? 18.655 42.039 -1.189 1.00 18.64 308 VAL A O 1
ATOM 2217 N N . HIS A 1 309 ? 18.255 43.693 0.307 1.00 20.64 309 HIS A N 1
ATOM 2218 C CA . HIS A 1 309 ? 19.616 44.218 0.300 1.00 21.88 309 HIS A CA 1
ATOM 2219 C C . HIS A 1 309 ? 20.593 43.137 0.653 1.00 19.95 309 HIS A C 1
ATOM 2220 O O . HIS A 1 309 ? 21.604 42.924 -0.031 1.00 18.69 309 HIS A O 1
ATOM 2227 N N . GLU A 1 310 ? 20.260 42.425 1.713 1.00 18.69 310 GLU A N 1
ATOM 2228 C CA . GLU A 1 310 ? 21.106 41.313 2.158 1.00 19.21 310 GLU A CA 1
ATOM 2229 C C . GLU A 1 310 ? 21.258 40.219 1.080 1.00 22.98 310 GLU A C 1
ATOM 2230 O O . GLU A 1 310 ? 22.357 39.681 0.881 1.00 21.02 310 GLU A O 1
ATOM 2236 N N . ARG A 1 311 ? 20.159 39.839 0.399 1.00 15.80 311 ARG A N 1
ATOM 2237 C CA . ARG A 1 311 ? 20.205 38.806 -0.622 1.00 14.58 311 ARG A CA 1
ATOM 2238 C C . ARG A 1 311 ? 21.015 39.262 -1.845 1.00 16.37 311 ARG A C 1
ATOM 2239 O O . ARG A 1 311 ? 21.669 38.446 -2.491 1.00 17.09 311 ARG A O 1
ATOM 2247 N N . ALA A 1 312 ? 20.957 40.585 -2.155 1.00 15.09 312 ALA A N 1
ATOM 2248 C CA . ALA A 1 312 ? 21.697 41.126 -3.258 1.00 12.53 312 ALA A CA 1
ATOM 2249 C C . ALA A 1 312 ? 23.207 41.050 -2.931 1.00 20.63 312 ALA A C 1
ATOM 2250 O O . ALA A 1 312 ? 24.045 40.711 -3.804 1.00 16.99 312 ALA A O 1
ATOM 2252 N N . VAL A 1 313 ? 23.566 41.387 -1.665 1.00 16.70 313 VAL A N 1
ATOM 2253 C CA . VAL A 1 313 ? 24.961 41.338 -1.275 1.00 15.09 313 VAL A CA 1
ATOM 2254 C C . VAL A 1 313 ? 25.399 39.891 -1.364 1.00 20.00 313 VAL A C 1
ATOM 2255 O O . VAL A 1 313 ? 26.524 39.585 -1.733 1.00 20.03 313 VAL A O 1
ATOM 2259 N N . ALA A 1 314 ? 24.512 38.966 -1.031 1.00 13.32 314 ALA A N 1
ATOM 2260 C CA . ALA A 1 314 ? 24.828 37.553 -1.084 1.00 12.88 314 ALA A CA 1
ATOM 2261 C C . ALA A 1 314 ? 25.220 37.027 -2.458 1.00 14.24 314 ALA A C 1
ATOM 2262 O O . ALA A 1 314 ? 25.665 35.880 -2.616 1.00 16.69 314 ALA A O 1
ATOM 2264 N N . ILE A 1 315 ? 25.050 37.856 -3.473 1.00 15.20 315 ILE A N 1
ATOM 2265 C CA . ILE A 1 315 ? 25.456 37.475 -4.817 1.00 14.07 315 ILE A CA 1
ATOM 2266 C C . ILE A 1 315 ? 26.984 37.226 -4.778 1.00 13.36 315 ILE A C 1
ATOM 2267 O O . ILE A 1 315 ? 27.469 36.399 -5.526 1.00 15.37 315 ILE A O 1
ATOM 2272 N N . GLY A 1 316 ? 27.701 37.914 -3.878 1.00 14.32 316 GLY A N 1
ATOM 2273 C CA . GLY A 1 316 ? 29.155 37.739 -3.749 1.00 16.81 316 GLY A CA 1
ATOM 2274 C C . GLY A 1 316 ? 29.433 36.303 -3.295 1.00 13.36 316 GLY A C 1
ATOM 2275 O O . GLY A 1 316 ? 30.294 35.586 -3.798 1.00 16.80 316 GLY A O 1
ATOM 2276 N N . ASP A 1 317 ? 28.674 35.833 -2.309 1.00 15.34 317 ASP A N 1
ATOM 2277 C CA . ASP A 1 317 ? 28.829 34.473 -1.822 1.00 17.20 317 ASP A CA 1
ATOM 2278 C C . ASP A 1 317 ? 28.481 33.438 -2.914 1.00 20.90 317 ASP A C 1
ATOM 2279 O O . ASP A 1 317 ? 29.158 32.421 -3.094 1.00 19.09 317 ASP A O 1
ATOM 2284 N N . THR A 1 318 ? 27.371 33.663 -3.665 1.00 15.70 318 THR A N 1
ATOM 2285 C CA . THR A 1 318 ? 27.004 32.742 -4.735 1.00 15.58 318 THR A CA 1
ATOM 2286 C C . THR A 1 318 ? 28.149 32.587 -5.722 1.00 11.65 318 THR A C 1
ATOM 2287 O O . THR A 1 318 ? 28.477 31.511 -6.192 1.00 14.59 318 THR A O 1
ATOM 2291 N N . LEU A 1 319 ? 28.754 33.712 -6.078 1.00 12.95 319 LEU A N 1
ATOM 2292 C CA . LEU A 1 319 ? 29.887 33.702 -7.002 1.00 12.99 319 LEU A CA 1
ATOM 2293 C C . LEU A 1 319 ? 31.087 32.961 -6.409 1.00 13.43 319 LEU A C 1
ATOM 2294 O O . LEU A 1 319 ? 31.799 32.262 -7.135 1.00 14.07 319 LEU A O 1
ATOM 2299 N N . ASN A 1 320 ? 31.302 33.103 -5.095 1.00 14.71 320 ASN A N 1
ATOM 2300 C CA . ASN A 1 320 ? 32.406 32.372 -4.481 1.00 15.34 320 ASN A CA 1
ATOM 2301 C C . ASN A 1 320 ? 32.126 30.909 -4.698 1.00 15.61 320 ASN A C 1
ATOM 2302 O O . ASN A 1 320 ? 33.050 30.141 -4.978 1.00 19.01 320 ASN A O 1
ATOM 2307 N N . GLN A 1 321 ? 30.835 30.477 -4.598 1.00 15.64 321 GLN A N 1
ATOM 2308 C CA . GLN A 1 321 ? 30.519 29.075 -4.866 1.00 14.71 321 GLN A CA 1
ATOM 2309 C C . GLN A 1 321 ? 30.763 28.684 -6.314 1.00 15.90 321 GLN A C 1
ATOM 2310 O O . GLN A 1 321 ? 31.199 27.543 -6.592 1.00 17.64 321 GLN A O 1
ATOM 2316 N N . VAL A 1 322 ? 30.433 29.620 -7.234 1.00 12.72 322 VAL A N 1
ATOM 2317 C CA . VAL A 1 322 ? 30.634 29.317 -8.624 1.00 13.46 322 VAL A CA 1
ATOM 2318 C C . VAL A 1 322 ? 32.139 29.114 -8.915 1.00 14.65 322 VAL A C 1
ATOM 2319 O O . VAL A 1 322 ? 32.516 28.153 -9.605 1.00 14.02 322 VAL A O 1
ATOM 2323 N N . PHE A 1 323 ? 32.960 30.039 -8.399 1.00 14.46 323 PHE A N 1
ATOM 2324 C CA . PHE A 1 323 ? 34.409 29.992 -8.615 1.00 18.07 323 PHE A CA 1
ATOM 2325 C C . PHE A 1 323 ? 34.970 28.735 -8.022 1.00 17.65 323 PHE A C 1
ATOM 2326 O O . PHE A 1 323 ? 35.878 28.157 -8.624 1.00 17.85 323 PHE A O 1
ATOM 2334 N N . GLU A 1 324 ? 34.418 28.370 -6.896 1.00 14.06 324 GLU A N 1
ATOM 2335 C CA . GLU A 1 324 ? 34.847 27.147 -6.266 1.00 17.41 324 GLU A CA 1
ATOM 2336 C C . GLU A 1 324 ? 34.619 25.969 -7.172 1.00 21.71 324 GLU A C 1
ATOM 2337 O O . GLU A 1 324 ? 35.481 25.075 -7.378 1.00 19.95 324 GLU A O 1
ATOM 2343 N N . ILE A 1 325 ? 33.419 25.953 -7.756 1.00 16.99 325 ILE A N 1
ATOM 2344 C CA . ILE A 1 325 ? 33.171 24.872 -8.677 1.00 17.07 325 ILE A CA 1
ATOM 2345 C C . ILE A 1 325 ? 34.083 24.901 -9.919 1.00 19.29 325 ILE A C 1
ATOM 2346 O O . ILE A 1 325 ? 34.563 23.881 -10.443 1.00 19.19 325 ILE A O 1
ATOM 2351 N N . SER A 1 326 ? 34.307 26.110 -10.443 1.00 14.41 326 SER A N 1
ATOM 2352 C CA . SER A 1 326 ? 35.130 26.262 -11.614 1.00 15.24 326 SER A CA 1
ATOM 2353 C C . SER A 1 326 ? 36.565 25.757 -11.365 1.00 14.51 326 SER A C 1
ATOM 2354 O O . SER A 1 326 ? 37.130 25.058 -12.199 1.00 17.88 326 SER A O 1
ATOM 2357 N N . ASP A 1 327 ? 37.113 26.117 -10.233 1.00 18.25 327 ASP A N 1
ATOM 2358 C CA . ASP A 1 327 ? 38.474 25.702 -9.882 1.00 17.77 327 ASP A CA 1
ATOM 2359 C C . ASP A 1 327 ? 38.585 24.214 -9.612 1.00 30.90 327 ASP A C 1
ATOM 2360 O O . ASP A 1 327 ? 39.486 23.546 -10.104 1.00 27.02 327 ASP A O 1
ATOM 2365 N N . ASN A 1 328 ? 37.660 23.676 -8.858 1.00 20.70 328 ASN A N 1
ATOM 2366 C CA . ASN A 1 328 ? 37.757 22.265 -8.607 1.00 24.63 328 ASN A CA 1
ATOM 2367 C C . ASN A 1 328 ? 37.471 21.390 -9.790 1.00 30.32 328 ASN A C 1
ATOM 2368 O O . ASN A 1 328 ? 38.139 20.385 -9.950 1.00 30.78 328 ASN A O 1
ATOM 2373 N N . ASP A 1 329 ? 36.478 21.710 -10.605 1.00 25.92 329 ASP A N 1
ATOM 2374 C CA . ASP A 1 329 ? 36.132 20.835 -11.711 1.00 24.65 329 ASP A CA 1
ATOM 2375 C C . ASP A 1 329 ? 36.739 21.107 -13.047 1.00 24.28 329 ASP A C 1
ATOM 2376 O O . ASP A 1 329 ? 36.477 20.325 -13.968 1.00 23.78 329 ASP A O 1
ATOM 2381 N N . GLY A 1 330 ? 37.473 22.202 -13.136 1.00 18.23 330 GLY A N 1
ATOM 2382 C CA . GLY A 1 330 ? 38.060 22.525 -14.398 1.00 16.97 330 GLY A CA 1
ATOM 2383 C C . GLY A 1 330 ? 37.036 22.910 -15.448 1.00 31.82 330 GLY A C 1
ATOM 2384 O O . GLY A 1 330 ? 37.078 22.406 -16.572 1.00 21.72 330 GLY A O 1
ATOM 2385 N N . VAL A 1 331 ? 36.101 23.815 -15.101 1.00 16.64 331 VAL A N 1
ATOM 2386 C CA . VAL A 1 331 ? 35.118 24.234 -16.100 1.00 18.24 331 VAL A CA 1
ATOM 2387 C C . VAL A 1 331 ? 35.060 25.772 -16.093 1.00 13.81 331 VAL A C 1
ATOM 2388 O O . VAL A 1 331 ? 35.581 26.379 -15.165 1.00 15.28 331 VAL A O 1
ATOM 2392 N N . THR A 1 332 ? 34.472 26.381 -17.122 1.00 12.41 332 THR A N 1
ATOM 2393 C CA . THR A 1 332 ? 34.357 27.838 -17.112 1.00 11.04 332 THR A CA 1
ATOM 2394 C C . THR A 1 332 ? 33.394 28.300 -16.004 1.00 11.48 332 THR A C 1
ATOM 2395 O O . THR A 1 332 ? 32.547 27.544 -15.478 1.00 12.93 332 THR A O 1
ATOM 2399 N N . PRO A 1 333 ? 33.478 29.574 -15.643 1.00 11.26 333 PRO A N 1
ATOM 2400 C CA . PRO A 1 333 ? 32.545 30.093 -14.652 1.00 11.82 333 PRO A CA 1
ATOM 2401 C C . PRO A 1 333 ? 31.088 29.972 -15.158 1.00 10.17 333 PRO A C 1
ATOM 2402 O O . PRO A 1 333 ? 30.214 29.687 -14.317 1.00 12.93 333 PRO A O 1
ATOM 2406 N N . ASP A 1 334 ? 30.819 30.147 -16.443 1.00 11.31 334 ASP A N 1
ATOM 2407 C CA . ASP A 1 334 ? 29.428 30.037 -16.907 1.00 11.57 334 ASP A CA 1
ATOM 2408 C C . ASP A 1 334 ? 28.896 28.628 -16.648 1.00 14.91 334 ASP A C 1
ATOM 2409 O O . ASP A 1 334 ? 27.779 28.413 -16.149 1.00 13.53 334 ASP A O 1
ATOM 2414 N N . GLU A 1 335 ? 29.717 27.622 -16.987 1.00 13.56 335 GLU A N 1
ATOM 2415 C CA . GLU A 1 335 ? 29.328 26.236 -16.754 1.00 13.42 335 GLU A CA 1
ATOM 2416 C C . GLU A 1 335 ? 29.192 25.916 -15.283 1.00 13.24 335 GLU A C 1
ATOM 2417 O O . GLU A 1 335 ? 28.265 25.184 -14.860 1.00 14.84 335 GLU A O 1
ATOM 2423 N N . ALA A 1 336 ? 30.079 26.463 -14.471 1.00 10.98 336 ALA A N 1
ATOM 2424 C CA . ALA A 1 336 ? 29.965 26.211 -13.061 1.00 12.53 336 ALA A CA 1
ATOM 2425 C C . ALA A 1 336 ? 28.692 26.855 -12.470 1.00 12.89 336 ALA A C 1
ATOM 2426 O O . ALA A 1 336 ? 28.067 26.321 -11.568 1.00 14.37 336 ALA A O 1
ATOM 2428 N N . ALA A 1 337 ? 28.297 28.018 -12.983 1.00 12.73 337 ALA A N 1
ATOM 2429 C CA . ALA A 1 337 ? 27.101 28.726 -12.469 1.00 10.83 337 ALA A CA 1
ATOM 2430 C C . ALA A 1 337 ? 25.876 27.910 -12.894 1.00 12.58 337 ALA A C 1
ATOM 2431 O O . ALA A 1 337 ? 24.908 27.824 -12.155 1.00 12.35 337 ALA A O 1
ATOM 2433 N N . ARG A 1 338 ? 25.894 27.348 -14.115 1.00 12.74 338 ARG A N 1
ATOM 2434 C CA . ARG A 1 338 ? 24.769 26.520 -14.586 1.00 13.62 338 ARG A CA 1
ATOM 2435 C C . ARG A 1 338 ? 24.679 25.310 -13.655 1.00 20.58 338 ARG A C 1
ATOM 2436 O O . ARG A 1 338 ? 23.594 24.844 -13.250 1.00 16.02 338 ARG A O 1
ATOM 2444 N N . THR A 1 339 ? 25.853 24.768 -13.288 1.00 15.39 339 THR A N 1
ATOM 2445 C CA . THR A 1 339 ? 25.829 23.610 -12.383 1.00 14.45 339 THR A CA 1
ATOM 2446 C C . THR A 1 339 ? 25.215 23.983 -11.059 1.00 15.23 339 THR A C 1
ATOM 2447 O O . THR A 1 339 ? 24.379 23.289 -10.510 1.00 16.46 339 THR A O 1
ATOM 2451 N N . LEU A 1 340 ? 25.643 25.090 -10.511 1.00 13.34 340 LEU A N 1
ATOM 2452 C CA . LEU A 1 340 ? 25.126 25.572 -9.248 1.00 17.43 340 LEU A CA 1
ATOM 2453 C C . LEU A 1 340 ? 23.621 25.841 -9.372 1.00 14.53 340 LEU A C 1
ATOM 2454 O O . LEU A 1 340 ? 22.857 25.518 -8.471 1.00 16.50 340 LEU A O 1
ATOM 2459 N N . ALA A 1 341 ? 23.216 26.465 -10.467 1.00 15.98 341 ALA A N 1
ATOM 2460 C CA . ALA A 1 341 ? 21.797 26.750 -10.681 1.00 16.61 341 ALA A CA 1
ATOM 2461 C C . ALA A 1 341 ? 21.002 25.439 -10.600 1.00 19.14 341 ALA A C 1
ATOM 2462 O O . ALA A 1 341 ? 19.940 25.377 -9.958 1.00 18.35 341 ALA A O 1
ATOM 2464 N N . GLY A 1 342 ? 21.504 24.375 -11.241 1.00 14.47 342 GLY A N 1
ATOM 2465 C CA . GLY A 1 342 ? 20.863 23.059 -11.245 1.00 18.74 342 GLY A CA 1
ATOM 2466 C C . GLY A 1 342 ? 20.821 22.502 -9.836 1.00 22.64 342 GLY A C 1
ATOM 2467 O O . GLY A 1 342 ? 19.782 21.987 -9.392 1.00 19.64 342 GLY A O 1
ATOM 2468 N N . ARG A 1 343 ? 21.920 22.634 -9.088 1.00 17.82 343 ARG A N 1
ATOM 2469 C CA . ARG A 1 343 ? 21.893 22.130 -7.726 1.00 16.52 343 ARG A CA 1
ATOM 2470 C C . ARG A 1 343 ? 20.862 22.861 -6.888 1.00 23.09 343 ARG A C 1
ATOM 2471 O O . ARG A 1 343 ? 20.046 22.247 -6.166 1.00 23.53 343 ARG A O 1
ATOM 2479 N N . ARG A 1 344 ? 20.894 24.183 -6.958 1.00 20.29 344 ARG A N 1
ATOM 2480 C CA . ARG A 1 344 ? 19.932 24.978 -6.191 1.00 18.46 344 ARG A CA 1
ATOM 2481 C C . ARG A 1 344 ? 18.478 24.649 -6.558 1.00 27.55 344 ARG A C 1
ATOM 2482 O O . ARG A 1 344 ? 17.612 24.490 -5.698 1.00 24.21 344 ARG A O 1
ATOM 2490 N N . ALA A 1 345 ? 18.204 24.547 -7.853 1.00 17.96 345 ALA A N 1
ATOM 2491 C CA . ALA A 1 345 ? 16.862 24.257 -8.262 1.00 16.27 345 ALA A CA 1
ATOM 2492 C C . ALA A 1 345 ? 16.428 22.926 -7.683 1.00 28.40 345 ALA A C 1
ATOM 2493 O O . ALA A 1 345 ? 15.314 22.746 -7.197 1.00 23.62 345 ALA A O 1
ATOM 2495 N N . ARG A 1 346 ? 17.323 21.967 -7.748 1.00 23.17 346 ARG A N 1
ATOM 2496 C CA . ARG A 1 346 ? 16.935 20.671 -7.233 1.00 22.28 346 ARG A CA 1
ATOM 2497 C C . ARG A 1 346 ? 16.654 20.732 -5.774 1.00 31.52 346 ARG A C 1
ATOM 2498 O O . ARG A 1 346 ? 15.681 20.206 -5.271 1.00 42.52 346 ARG A O 1
ATOM 2506 N N . GLU A 1 347 ? 17.512 21.424 -5.089 1.00 28.73 347 GLU A N 1
ATOM 2507 C CA . GLU A 1 347 ? 17.335 21.558 -3.676 1.00 31.68 347 GLU A CA 1
ATOM 2508 C C . GLU A 1 347 ? 16.003 22.202 -3.346 1.00 30.92 347 GLU A C 1
ATOM 2509 O O . GLU A 1 347 ? 15.309 21.861 -2.406 1.00 50.66 347 GLU A O 1
ATOM 2520 N N . ALA A 1 348 ? 15.668 23.165 -4.174 1.00 40.63 348 ALA A N 1
ATOM 2521 C CA . ALA A 1 348 ? 14.462 23.927 -4.031 1.00 46.65 348 ALA A CA 1
ATOM 2522 C C . ALA A 1 348 ? 13.198 23.195 -4.414 1.00 61.90 348 ALA A C 1
ATOM 2523 O O . ALA A 1 348 ? 12.104 23.736 -4.400 1.00 84.71 348 ALA A O 1
ATOM 2525 N N . SER A 1 349 ? 13.355 21.934 -4.760 1.00 57.85 349 SER A N 1
ATOM 2526 C CA . SER A 1 349 ? 12.222 21.113 -5.133 1.00 53.11 349 SER A CA 1
ATOM 2527 C C . SER A 1 349 ? 12.147 19.910 -4.202 1.00 52.53 349 SER A C 1
ATOM 2528 O O . SER A 1 349 ? 12.594 19.928 -3.048 1.00 65.39 349 SER A O 1
ATOM 2531 N N . SER B 2 1 ? 34.935 22.937 47.330 1.00 10.12 1 SER B N 1
ATOM 2532 C CA . SER B 2 1 ? 35.811 21.858 47.792 1.00 11.01 1 SER B CA 1
ATOM 2533 C C . SER B 2 1 ? 36.452 21.199 46.580 1.00 11.52 1 SER B C 1
ATOM 2534 O O . SER B 2 1 ? 35.992 21.385 45.469 1.00 11.55 1 SER B O 1
ATOM 2537 N N . ILE B 2 2 ? 37.495 20.383 46.761 1.00 11.02 2 ILE B N 1
ATOM 2538 C CA . ILE B 2 2 ? 38.064 19.732 45.621 1.00 9.54 2 ILE B CA 1
ATOM 2539 C C . ILE B 2 2 ? 37.026 18.858 44.929 1.00 11.81 2 ILE B C 1
ATOM 2540 O O . ILE B 2 2 ? 36.927 18.812 43.698 1.00 12.62 2 ILE B O 1
ATOM 2545 N N . ASP B 2 3 ? 36.233 18.115 45.702 1.00 9.92 3 ASP B N 1
ATOM 2546 C CA . ASP B 2 3 ? 35.281 17.246 45.050 1.00 11.87 3 ASP B CA 1
ATOM 2547 C C . ASP B 2 3 ? 34.240 17.988 44.199 1.00 14.35 3 ASP B C 1
ATOM 2548 O O . ASP B 2 3 ? 33.904 17.537 43.090 1.00 14.83 3 ASP B O 1
ATOM 2553 N N . SER B 2 4 ? 33.735 19.123 44.726 1.00 11.83 4 SER B N 1
ATOM 2554 C CA . SER B 2 4 ? 32.746 19.900 43.976 1.00 9.68 4 SER B CA 1
ATOM 2555 C C . SER B 2 4 ? 33.372 20.642 42.827 1.00 13.91 4 SER B C 1
ATOM 2556 O O . SER B 2 4 ? 32.678 21.017 41.862 1.00 11.43 4 SER B O 1
ATOM 2559 N N . ALA B 2 5 ? 34.707 20.906 42.913 1.00 11.43 5 ALA B N 1
ATOM 2560 C CA . ALA B 2 5 ? 35.377 21.642 41.845 1.00 10.64 5 ALA B CA 1
ATOM 2561 C C . ALA B 2 5 ? 35.799 20.695 40.710 1.00 13.07 5 ALA B C 1
ATOM 2562 O O . ALA B 2 5 ? 35.638 21.017 39.539 1.00 14.21 5 ALA B O 1
ATOM 2564 N N . LEU B 2 6 ? 36.320 19.528 41.069 1.00 10.02 6 LEU B N 1
ATOM 2565 C CA . LEU B 2 6 ? 36.834 18.619 40.094 1.00 13.28 6 LEU B CA 1
ATOM 2566 C C . LEU B 2 6 ? 36.052 17.361 39.844 1.00 15.25 6 LEU B C 1
ATOM 2567 O O . LEU B 2 6 ? 36.071 16.877 38.696 1.00 15.37 6 LEU B O 1
ATOM 2572 N N . ASN B 2 7 ? 35.432 16.839 40.880 1.00 11.11 7 ASN B N 1
ATOM 2573 C CA . ASN B 2 7 ? 34.711 15.598 40.666 1.00 13.26 7 ASN B CA 1
ATOM 2574 C C . ASN B 2 7 ? 33.241 15.821 40.568 1.00 12.76 7 ASN B C 1
ATOM 2575 O O . ASN B 2 7 ? 32.467 15.001 41.011 1.00 17.51 7 ASN B O 1
ATOM 2580 N N . TRP B 2 8 ? 32.879 16.908 39.938 1.00 11.81 8 TRP B N 1
ATOM 2581 C CA . TRP B 2 8 ? 31.477 17.243 39.730 1.00 12.68 8 TRP B CA 1
ATOM 2582 C C . TRP B 2 8 ? 30.903 16.322 38.663 1.00 14.36 8 TRP B C 1
ATOM 2583 O O . TRP B 2 8 ? 31.552 16.043 37.685 1.00 13.82 8 TRP B O 1
ATOM 2594 N N . ASP B 2 9 ? 29.667 15.871 38.831 1.00 13.33 9 ASP B N 1
ATOM 2595 C CA . ASP B 2 9 ? 29.028 14.958 37.899 1.00 19.27 9 ASP B CA 1
ATOM 2596 C C . ASP B 2 9 ? 28.188 15.523 36.757 1.00 13.90 9 ASP B C 1
ATOM 2597 O O . ASP B 2 9 ? 27.461 14.738 36.090 1.00 13.92 9 ASP B O 1
ATOM 2602 N N . GLY B 2 10 ? 28.256 16.829 36.499 1.00 11.67 10 GLY B N 1
ATOM 2603 C CA . GLY B 2 10 ? 27.452 17.410 35.435 1.00 9.23 10 GLY B CA 1
ATOM 2604 C C . GLY B 2 10 ? 27.944 17.056 34.043 1.00 10.75 10 GLY B C 1
ATOM 2605 O O . GLY B 2 10 ? 28.993 16.389 33.864 1.00 10.88 10 GLY B O 1
ATOM 2606 N N . GLU B 2 11 ? 27.218 17.474 33.007 1.00 8.04 11 GLU B N 1
ATOM 2607 C CA . GLU B 2 11 ? 27.581 17.150 31.658 1.00 8.51 11 GLU B CA 1
ATOM 2608 C C . GLU B 2 11 ? 28.819 17.791 31.077 1.00 10.21 11 GLU B C 1
ATOM 2609 O O . GLU B 2 11 ? 29.464 17.166 30.238 1.00 9.75 11 GLU B O 1
ATOM 2615 N N . MET B 2 12 ? 29.136 19.034 31.475 1.00 8.85 12 MET B N 1
ATOM 2616 C CA . MET B 2 12 ? 30.311 19.643 30.852 1.00 8.89 12 MET B CA 1
ATOM 2617 C C . MET B 2 12 ? 30.726 20.867 31.627 1.00 9.78 12 MET B C 1
ATOM 2618 O O . MET B 2 12 ? 29.898 21.648 32.154 1.00 9.31 12 MET B O 1
ATOM 2623 N N . THR B 2 13 ? 32.053 21.040 31.700 1.00 8.32 13 THR B N 1
ATOM 2624 C CA . THR B 2 13 ? 32.659 22.227 32.322 1.00 7.76 13 THR B CA 1
ATOM 2625 C C . THR B 2 13 ? 33.485 22.903 31.234 1.00 9.33 13 THR B C 1
ATOM 2626 O O . THR B 2 13 ? 34.245 22.224 30.511 1.00 9.88 13 THR B O 1
ATOM 2630 N N . VAL B 2 14 ? 33.327 24.221 31.079 1.00 9.41 14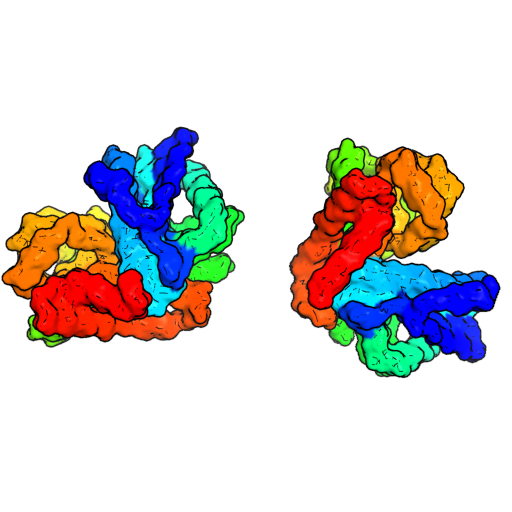 VAL B N 1
ATOM 2631 C CA . VAL B 2 14 ? 34.090 24.971 30.101 1.00 8.86 14 VAL B CA 1
ATOM 2632 C C . VAL B 2 14 ? 34.901 25.960 30.903 1.00 8.47 14 VAL B C 1
ATOM 2633 O O . VAL B 2 14 ? 34.345 26.601 31.779 1.00 8.93 14 VAL B O 1
ATOM 2637 N N . THR B 2 15 ? 36.227 26.051 30.660 1.00 9.10 15 THR B N 1
ATOM 2638 C CA . THR B 2 15 ? 37.055 27.024 31.360 1.00 8.00 15 THR B CA 1
ATOM 2639 C C . THR B 2 15 ? 37.944 27.758 30.350 1.00 8.86 15 THR B C 1
ATOM 2640 O O . THR B 2 15 ? 38.217 27.298 29.250 1.00 8.91 15 THR B O 1
ATOM 2644 N N . ARG B 2 16 ? 38.352 28.967 30.759 1.00 8.02 16 ARG B N 1
ATOM 2645 C CA . ARG B 2 16 ? 39.232 29.770 29.946 1.00 7.73 16 ARG B CA 1
ATOM 2646 C C . ARG B 2 16 ? 39.864 30.787 30.857 1.00 9.35 16 ARG B C 1
ATOM 2647 O O . ARG B 2 16 ? 39.274 31.256 31.840 1.00 9.44 16 ARG B O 1
ATOM 2655 N N . PHE B 2 17 ? 41.102 31.151 30.524 1.00 10.02 17 PHE B N 1
ATOM 2656 C CA . PHE B 2 17 ? 41.818 32.188 31.284 1.00 12.55 17 PHE B CA 1
ATOM 2657 C C . PHE B 2 17 ? 42.273 33.301 30.294 1.00 9.23 17 PHE B C 1
ATOM 2658 O O . PHE B 2 17 ? 42.798 33.022 29.236 1.00 10.33 17 PHE B O 1
ATOM 2666 N N . ASP B 2 18 ? 42.027 34.566 30.636 1.00 9.70 18 ASP B N 1
ATOM 2667 C CA . ASP B 2 18 ? 42.463 35.632 29.757 1.00 10.05 18 ASP B CA 1
ATOM 2668 C C . ASP B 2 18 ? 43.532 36.415 30.533 1.00 15.36 18 ASP B C 1
ATOM 2669 O O . ASP B 2 18 ? 43.256 37.177 31.489 1.00 14.23 18 ASP B O 1
ATOM 2674 N N . SER B 2 19 ? 44.796 36.232 30.136 1.00 15.52 19 SER B N 1
ATOM 2675 C CA . SER B 2 19 ? 45.863 36.908 30.877 1.00 15.46 19 SER B CA 1
ATOM 2676 C C . SER B 2 19 ? 45.788 38.426 30.913 1.00 16.40 19 SER B C 1
ATOM 2677 O O . SER B 2 19 ? 46.066 39.037 31.949 1.00 18.77 19 SER B O 1
ATOM 2680 N N . MET B 2 20 ? 45.390 38.995 29.793 1.00 16.04 20 MET B N 1
ATOM 2681 C CA . MET B 2 20 ? 45.268 40.432 29.700 1.00 17.81 20 MET B CA 1
ATOM 2682 C C . MET B 2 20 ? 44.367 41.024 30.778 1.00 31.80 20 MET B C 1
ATOM 2683 O O . MET B 2 20 ? 44.780 41.949 31.455 1.00 25.24 20 MET B O 1
ATOM 2688 N N . THR B 2 21 ? 43.147 40.531 31.002 1.00 18.29 21 THR B N 1
ATOM 2689 C CA . THR B 2 21 ? 42.340 41.129 32.050 1.00 14.05 21 THR B CA 1
ATOM 2690 C C . THR B 2 21 ? 42.530 40.443 33.387 1.00 12.32 21 THR B C 1
ATOM 2691 O O . THR B 2 21 ? 42.124 40.960 34.422 1.00 19.97 21 THR B O 1
ATOM 2695 N N . GLY B 2 22 ? 43.109 39.242 33.373 1.00 13.01 22 GLY B N 1
ATOM 2696 C CA . GLY B 2 22 ? 43.264 38.511 34.593 1.00 15.40 22 GLY B CA 1
ATOM 2697 C C . GLY B 2 22 ? 41.964 37.724 34.940 1.00 11.69 22 GLY B C 1
ATOM 2698 O O . GLY B 2 22 ? 41.890 37.104 35.984 1.00 12.76 22 GLY B O 1
ATOM 2699 N N . ALA B 2 23 ? 40.972 37.741 34.069 1.00 10.16 23 ALA B N 1
ATOM 2700 C CA . ALA B 2 23 ? 39.772 37.002 34.431 1.00 12.12 23 ALA B CA 1
ATOM 2701 C C . ALA B 2 23 ? 39.794 35.486 34.058 1.00 8.35 23 ALA B C 1
ATOM 2702 O O . ALA B 2 23 ? 40.350 35.086 33.031 1.00 10.43 23 ALA B O 1
ATOM 2704 N N . HIS B 2 24 ? 39.096 34.704 34.914 1.00 11.98 24 HIS B N 1
ATOM 2705 C CA . HIS B 2 24 ? 38.894 33.269 34.694 1.00 9.99 24 HIS B CA 1
ATOM 2706 C C . HIS B 2 24 ? 37.398 33.155 34.365 1.00 11.61 24 HIS B C 1
ATOM 2707 O O . HIS B 2 24 ? 36.597 33.884 34.959 1.00 10.47 24 HIS B O 1
ATOM 2714 N N . PHE B 2 25 ? 37.115 32.267 33.418 1.00 10.30 25 PHE B N 1
ATOM 2715 C CA . PHE B 2 25 ? 35.749 32.032 32.939 1.00 10.34 25 PHE B CA 1
ATOM 2716 C C . PHE B 2 25 ? 35.392 30.566 33.193 1.00 10.64 25 PHE B C 1
ATOM 2717 O O . PHE B 2 25 ? 36.216 29.688 32.875 1.00 10.30 25 PHE B O 1
ATOM 2725 N N . VAL B 2 26 ? 34.164 30.360 33.673 1.00 8.69 26 VAL B N 1
ATOM 2726 C CA . VAL B 2 26 ? 33.679 28.998 33.894 1.00 8.75 26 VAL B CA 1
ATOM 2727 C C . VAL B 2 26 ? 32.241 28.922 33.370 1.00 8.02 26 VAL B C 1
ATOM 2728 O O . VAL B 2 26 ? 31.440 29.790 33.699 1.00 9.64 26 VAL B O 1
ATOM 2732 N N . ILE B 2 27 ? 31.965 27.920 32.591 1.00 7.87 27 ILE B N 1
ATOM 2733 C CA . ILE B 2 27 ? 30.578 27.628 32.171 1.00 7.88 27 ILE B CA 1
ATOM 2734 C C . ILE B 2 27 ? 30.344 26.170 32.586 1.00 8.92 27 ILE B C 1
ATOM 2735 O O . ILE B 2 27 ? 31.119 25.297 32.141 1.00 8.44 27 ILE B O 1
ATOM 2740 N N . ARG B 2 28 ? 29.317 25.900 33.425 1.00 6.46 28 ARG B N 1
ATOM 2741 C CA . ARG B 2 28 ? 29.012 24.539 33.772 1.00 6.82 28 ARG B CA 1
ATOM 2742 C C . ARG B 2 28 ? 27.608 24.188 33.223 1.00 7.71 28 ARG B C 1
ATOM 2743 O O . ARG B 2 28 ? 26.661 24.936 33.500 1.00 8.10 28 ARG B O 1
ATOM 2751 N N . LEU B 2 29 ? 27.506 23.104 32.468 1.00 8.98 29 LEU B N 1
ATOM 2752 C CA . LEU B 2 29 ? 26.258 22.614 31.909 1.00 7.64 29 LEU B CA 1
ATOM 2753 C C . LEU B 2 29 ? 25.930 21.395 32.735 1.00 8.57 29 LEU B C 1
ATOM 2754 O O . LEU B 2 29 ? 26.531 20.325 32.627 1.00 9.40 29 LEU B O 1
ATOM 2759 N N . ASP B 2 30 ? 24.991 21.536 33.682 1.00 8.32 30 ASP B N 1
ATOM 2760 C CA . ASP B 2 30 ? 24.663 20.407 34.547 1.00 8.60 30 ASP B CA 1
ATOM 2761 C C . ASP B 2 30 ? 23.895 19.335 33.792 1.00 8.55 30 ASP B C 1
ATOM 2762 O O . ASP B 2 30 ? 24.179 18.134 33.855 1.00 10.43 30 ASP B O 1
ATOM 2767 N N . SER B 2 31 ? 22.889 19.794 33.034 1.00 7.84 31 SER B N 1
ATOM 2768 C CA . SER B 2 31 ? 22.069 18.853 32.283 1.00 8.54 31 SER B CA 1
ATOM 2769 C C . SER B 2 31 ? 21.451 19.468 31.043 1.00 11.07 31 SER B C 1
ATOM 2770 O O . SER B 2 31 ? 21.045 20.648 31.114 1.00 10.78 31 SER B O 1
ATOM 2773 N N . THR B 2 32 ? 21.353 18.694 29.939 1.00 9.38 32 THR B N 1
ATOM 2774 C CA . THR B 2 32 ? 20.684 19.144 28.749 1.00 8.29 32 THR B CA 1
ATOM 2775 C C . THR B 2 32 ? 19.599 18.095 28.470 1.00 9.06 32 THR B C 1
ATOM 2776 O O . THR B 2 32 ? 19.182 18.000 27.320 1.00 12.17 32 THR B O 1
ATOM 2780 N N . GLN B 2 33 ? 19.165 17.336 29.485 1.00 10.03 33 GLN B N 1
ATOM 2781 C CA . GLN B 2 33 ? 18.113 16.313 29.265 1.00 9.82 33 GLN B CA 1
ATOM 2782 C C . GLN B 2 33 ? 16.811 16.904 28.721 1.00 11.63 33 GLN B C 1
ATOM 2783 O O . GLN B 2 33 ? 16.262 16.411 27.745 1.00 13.95 33 GLN B O 1
ATOM 2789 N N . LEU B 2 34 ? 16.306 17.985 29.363 1.00 10.22 34 LEU B N 1
ATOM 2790 C CA . LEU B 2 34 ? 15.033 18.628 28.949 1.00 11.46 34 LEU B CA 1
ATOM 2791 C C . LEU B 2 34 ? 15.160 19.677 27.874 1.00 17.19 34 LEU B C 1
ATOM 2792 O O . LEU B 2 34 ? 14.190 20.271 27.418 1.00 16.15 34 LEU B O 1
ATOM 2797 N N . GLY B 2 35 ? 16.381 19.987 27.446 1.00 11.76 35 GLY B N 1
ATOM 2798 C CA . GLY B 2 35 ? 16.600 21.001 26.437 1.00 10.63 35 GLY B CA 1
ATOM 2799 C C . GLY B 2 35 ? 18.015 21.595 26.700 1.00 9.26 35 GLY B C 1
ATOM 2800 O O . GLY B 2 35 ? 18.739 21.127 27.574 1.00 9.55 35 GLY B O 1
ATOM 2801 N N . PRO B 2 36 ? 18.340 22.614 25.944 1.00 9.26 36 PRO B N 1
ATOM 2802 C CA . PRO B 2 36 ? 19.624 23.253 26.113 1.00 9.45 36 PRO B CA 1
ATOM 2803 C C . PRO B 2 36 ? 19.748 23.715 27.530 1.00 8.77 36 PRO B C 1
ATOM 2804 O O . PRO B 2 36 ? 18.774 24.075 28.190 1.00 9.78 36 PRO B O 1
ATOM 2808 N N . ALA B 2 37 ? 20.988 23.770 28.046 1.00 9.18 37 ALA B N 1
ATOM 2809 C CA . ALA B 2 37 ? 21.215 24.239 29.388 1.00 8.11 37 ALA B CA 1
ATOM 2810 C C . ALA B 2 37 ? 21.000 25.736 29.443 1.00 8.96 37 ALA B C 1
ATOM 2811 O O . ALA B 2 37 ? 21.392 26.439 28.501 1.00 11.10 37 ALA B O 1
ATOM 2813 N N . ALA B 2 38 ? 20.389 26.232 30.510 1.00 8.02 38 ALA B N 1
ATOM 2814 C CA . ALA B 2 38 ? 20.217 27.678 30.578 1.00 6.99 38 ALA B CA 1
ATOM 2815 C C . ALA B 2 38 ? 20.457 28.074 31.995 1.00 7.27 38 ALA B C 1
ATOM 2816 O O . ALA B 2 38 ? 20.150 27.374 32.961 1.00 7.92 38 ALA B O 1
ATOM 2818 N N . GLY B 2 39 ? 21.053 29.272 32.139 1.00 10.66 3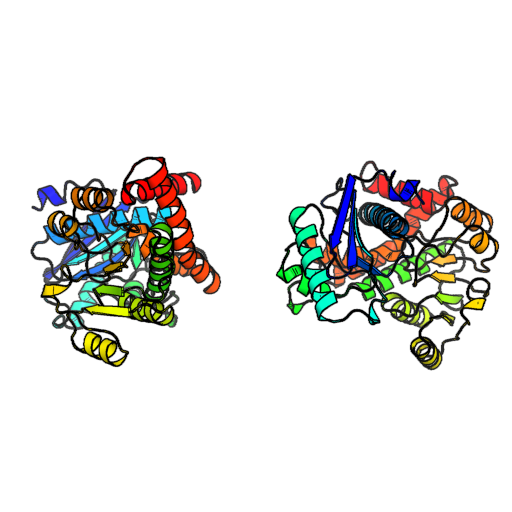9 GLY B N 1
ATOM 2819 C CA . GLY B 2 39 ? 21.354 29.795 33.481 1.00 9.19 39 GLY B CA 1
ATOM 2820 C C . GLY B 2 39 ? 22.151 31.083 33.339 1.00 8.96 39 GLY B C 1
ATOM 2821 O O . GLY B 2 39 ? 22.803 31.300 32.316 1.00 10.05 39 GLY B O 1
ATOM 2822 N N . GLY B 2 40 ? 22.063 31.916 34.377 1.00 8.73 40 GLY B N 1
ATOM 2823 C CA . GLY B 2 40 ? 22.721 33.226 34.242 1.00 11.21 40 GLY B CA 1
ATOM 2824 C C . GLY B 2 40 ? 24.255 33.261 34.370 1.00 10.40 40 GLY B C 1
ATOM 2825 O O . GLY B 2 40 ? 24.907 32.211 34.609 1.00 9.21 40 GLY B O 1
ATOM 2826 N N . THR B 2 41 ? 24.721 34.490 34.179 1.00 8.68 41 THR B N 1
ATOM 2827 C CA . THR B 2 41 ? 26.149 34.762 34.303 1.00 11.04 41 THR B CA 1
ATOM 2828 C C . THR B 2 41 ? 26.379 35.520 35.615 1.00 9.21 41 THR B C 1
ATOM 2829 O O . THR B 2 41 ? 25.914 36.632 35.748 1.00 11.35 41 THR B O 1
ATOM 2833 N N . ARG B 2 42 ? 27.095 34.935 36.538 1.00 8.69 42 ARG B N 1
ATOM 2834 C CA . ARG B 2 42 ? 27.449 35.566 37.814 1.00 9.82 42 ARG B CA 1
ATOM 2835 C C . ARG B 2 42 ? 28.922 36.042 37.666 1.00 12.56 42 ARG B C 1
ATOM 2836 O O . ARG B 2 42 ? 29.802 35.305 37.170 1.00 13.07 42 ARG B O 1
ATOM 2844 N N . ALA B 2 43 ? 29.194 37.280 38.052 1.00 9.85 43 ALA B N 1
ATOM 2845 C CA . ALA B 2 43 ? 30.562 37.827 37.960 1.00 11.15 43 ALA B CA 1
ATOM 2846 C C . ALA B 2 43 ? 30.903 38.248 39.383 1.00 14.54 43 ALA B C 1
ATOM 2847 O O . ALA B 2 43 ? 30.196 39.059 39.998 1.00 13.54 43 ALA B O 1
ATOM 2849 N N . ALA B 2 44 ? 31.978 37.690 39.952 1.00 10.71 44 ALA B N 1
ATOM 2850 C CA . ALA B 2 44 ? 32.323 38.060 41.319 1.00 12.02 44 ALA B CA 1
ATOM 2851 C C . ALA B 2 44 ? 33.783 37.698 41.553 1.00 13.98 44 ALA B C 1
ATOM 2852 O O . ALA B 2 44 ? 34.448 37.068 40.734 1.00 12.60 44 ALA B O 1
ATOM 2854 N N . GLN B 2 45 ? 34.285 38.158 42.682 1.00 13.93 45 GLN B N 1
ATOM 2855 C CA . GLN B 2 45 ? 35.658 37.824 42.997 1.00 16.41 45 GLN B CA 1
ATOM 2856 C C . GLN B 2 45 ? 35.634 36.559 43.826 1.00 16.33 45 GLN B C 1
ATOM 2857 O O . GLN B 2 45 ? 34.813 36.412 44.724 1.00 20.30 45 GLN B O 1
ATOM 2863 N N . TYR B 2 46 ? 36.530 35.590 43.585 1.00 13.98 46 TYR B N 1
ATOM 2864 C CA . TYR B 2 46 ? 36.560 34.361 44.391 1.00 14.40 46 TYR B CA 1
ATOM 2865 C C . TYR B 2 46 ? 37.940 34.200 45.069 1.00 19.85 46 TYR B C 1
ATOM 2866 O O . TYR B 2 46 ? 38.916 34.566 44.423 1.00 18.67 46 TYR B O 1
ATOM 2875 N N . SER B 2 47 ? 38.044 33.652 46.291 1.00 19.69 47 SER B N 1
ATOM 2876 C CA . SER B 2 47 ? 39.374 33.465 46.935 1.00 25.00 47 SER B CA 1
ATOM 2877 C C . SER B 2 47 ? 40.272 32.535 46.094 1.00 19.85 47 SER B C 1
ATOM 2878 O O . SER B 2 47 ? 41.456 32.750 45.925 1.00 20.09 47 SER B O 1
ATOM 2881 N N . GLN B 2 48 ? 39.696 31.444 45.605 1.00 14.71 48 GLN B N 1
ATOM 2882 C CA . GLN B 2 48 ? 40.374 30.460 44.818 1.00 17.08 48 GLN B CA 1
ATOM 2883 C C . GLN B 2 48 ? 39.514 30.019 43.640 1.00 18.85 48 GLN B C 1
ATOM 2884 O O . GLN B 2 48 ? 38.297 30.052 43.725 1.00 12.68 48 GLN B O 1
ATOM 2890 N N . LEU B 2 49 ? 40.190 29.560 42.576 1.00 16.51 49 LEU B N 1
ATOM 2891 C CA . LEU B 2 49 ? 39.519 29.081 41.377 1.00 19.39 49 LEU B CA 1
ATOM 2892 C C . LEU B 2 49 ? 38.590 27.923 41.768 1.00 15.32 49 LEU B C 1
ATOM 2893 O O . LEU B 2 49 ? 37.492 27.778 41.212 1.00 14.64 49 LEU B O 1
ATOM 2898 N N . ALA B 2 50 ? 38.977 27.091 42.718 1.00 12.80 50 ALA B N 1
ATOM 2899 C CA . ALA B 2 50 ? 38.126 25.987 43.138 1.00 13.16 50 ALA B CA 1
ATOM 2900 C C . ALA B 2 50 ? 36.775 26.515 43.635 1.00 12.31 50 ALA B C 1
ATOM 2901 O O . ALA B 2 50 ? 35.783 25.802 43.515 1.00 11.67 50 ALA B O 1
ATOM 2903 N N . ASP B 2 51 ? 36.752 27.697 44.240 1.00 10.62 51 ASP B N 1
ATOM 2904 C CA . ASP B 2 51 ? 35.487 28.205 44.746 1.00 11.66 51 ASP B CA 1
ATOM 2905 C C . ASP B 2 51 ? 34.591 28.606 43.547 1.00 10.02 51 ASP B C 1
ATOM 2906 O O . ASP B 2 51 ? 33.346 28.397 43.583 1.00 10.67 51 ASP B O 1
ATOM 2911 N N . ALA B 2 52 ? 35.189 29.145 42.483 1.00 8.40 52 ALA B N 1
ATOM 2912 C CA . ALA B 2 52 ? 34.402 29.540 41.326 1.00 9.15 52 ALA B CA 1
ATOM 2913 C C . ALA B 2 52 ? 33.854 28.289 40.665 1.00 11.03 52 ALA B C 1
ATOM 2914 O O . ALA B 2 52 ? 32.682 28.257 40.269 1.00 10.44 52 ALA B O 1
ATOM 2916 N N . LEU B 2 53 ? 34.651 27.235 40.524 1.00 8.21 53 LEU B N 1
ATOM 2917 C CA . LEU B 2 53 ? 34.196 26.002 39.911 1.00 8.65 53 LEU B CA 1
ATOM 2918 C C . LEU B 2 53 ? 33.123 25.352 40.772 1.00 9.44 53 LEU B C 1
ATOM 2919 O O . LEU B 2 53 ? 32.097 24.857 40.257 1.00 9.54 53 LEU B O 1
ATOM 2924 N N . THR B 2 54 ? 33.315 25.360 42.082 1.00 8.66 54 THR B N 1
ATOM 2925 C CA . THR B 2 54 ? 32.318 24.775 43.004 1.00 10.58 54 THR B CA 1
ATOM 2926 C C . THR B 2 54 ? 30.976 25.488 42.858 1.00 9.83 54 THR B C 1
ATOM 2927 O O . THR B 2 54 ? 29.921 24.852 42.723 1.00 8.98 54 THR B O 1
ATOM 2931 N N . ASP B 2 55 ? 31.042 26.817 42.878 1.00 8.51 55 ASP B N 1
ATOM 2932 C CA . ASP B 2 55 ? 29.786 27.587 42.785 1.00 10.96 55 ASP B CA 1
ATOM 2933 C C . ASP B 2 55 ? 29.097 27.414 41.442 1.00 10.32 55 ASP B C 1
ATOM 2934 O O . ASP B 2 55 ? 27.862 27.271 41.380 1.00 10.02 55 ASP B O 1
ATOM 2943 N N . ALA B 2 56 ? 29.846 27.395 40.348 1.00 8.17 56 ALA B N 1
ATOM 2944 C CA . ALA B 2 56 ? 29.272 27.224 39.030 1.00 7.92 56 ALA B CA 1
ATOM 2945 C C . ALA B 2 56 ? 28.521 25.882 39.010 1.00 10.73 56 ALA B C 1
ATOM 2946 O O . ALA B 2 56 ? 27.412 25.807 38.423 1.00 8.84 56 ALA B O 1
ATOM 2948 N N . GLY B 2 57 ? 29.087 24.803 39.591 1.00 8.28 57 GLY B N 1
ATOM 2949 C CA . GLY B 2 57 ? 28.422 23.513 39.538 1.00 7.94 57 GLY B CA 1
ATOM 2950 C C . GLY B 2 57 ? 27.136 23.525 40.412 1.00 10.05 57 GLY B C 1
ATOM 2951 O O . GLY B 2 57 ? 26.110 22.973 39.981 1.00 9.39 57 GLY B O 1
ATOM 2952 N N . LYS B 2 58 ? 27.177 24.108 41.597 1.00 7.57 58 LYS B N 1
ATOM 2953 C CA . LYS B 2 58 ? 26.016 24.126 42.453 1.00 8.37 58 LYS B CA 1
ATOM 2954 C C . LYS B 2 58 ? 24.930 24.972 41.832 1.00 7.95 58 LYS B C 1
ATOM 2955 O O . LYS B 2 58 ? 23.744 24.605 41.872 1.00 9.85 58 LYS B O 1
ATOM 2961 N N . LEU B 2 59 ? 25.287 26.096 41.244 1.00 7.26 59 LEU B N 1
ATOM 2962 C CA . LEU B 2 59 ? 24.291 26.975 40.630 1.00 8.65 59 LEU B CA 1
ATOM 2963 C C . LEU B 2 59 ? 23.700 26.317 39.398 1.00 9.70 59 LEU B C 1
ATOM 2964 O O . LEU B 2 59 ? 22.483 26.427 39.113 1.00 8.70 59 LEU B O 1
ATOM 2969 N N . ALA B 2 60 ? 24.543 25.623 38.590 1.00 7.39 60 ALA B N 1
ATOM 2970 C CA . ALA B 2 60 ? 24.054 24.941 37.419 1.00 6.71 60 ALA B CA 1
ATOM 2971 C C . ALA B 2 60 ? 23.079 23.820 37.845 1.00 8.08 60 ALA B C 1
ATOM 2972 O O . ALA B 2 60 ? 22.033 23.626 37.212 1.00 8.66 60 ALA B O 1
ATOM 2974 N N . GLY B 2 61 ? 23.427 23.021 38.860 1.00 7.48 61 GLY B N 1
ATOM 2975 C CA . GLY B 2 61 ? 22.548 21.946 39.318 1.00 8.70 61 GLY B CA 1
ATOM 2976 C C . GLY B 2 61 ? 21.215 22.536 39.799 1.00 9.95 61 GLY B C 1
ATOM 2977 O O . GLY B 2 61 ? 20.164 21.927 39.521 1.00 11.04 61 GLY B O 1
ATOM 2978 N N . ALA B 2 62 ? 21.245 23.670 40.482 1.00 8.74 62 ALA B N 1
ATOM 2979 C CA . ALA B 2 62 ? 20.017 24.320 40.937 1.00 10.52 62 ALA B CA 1
ATOM 2980 C C . ALA B 2 62 ? 19.195 24.697 39.715 1.00 9.95 62 ALA B C 1
ATOM 2981 O O . ALA B 2 62 ? 17.950 24.577 39.720 1.00 9.10 62 ALA B O 1
ATOM 2983 N N . MET B 2 63 ? 19.815 25.175 38.653 1.00 7.88 63 MET B N 1
ATOM 2984 C CA . MET B 2 63 ? 19.086 25.535 37.453 1.00 8.90 63 MET B CA 1
ATOM 2985 C C . MET B 2 63 ? 18.386 24.316 36.857 1.00 9.73 63 MET B C 1
ATOM 2986 O O . MET B 2 63 ? 17.242 24.418 36.380 1.00 8.87 63 MET B O 1
ATOM 2991 N N . THR B 2 64 ? 19.051 23.164 36.790 1.00 7.18 64 THR B N 1
ATOM 2992 C CA . THR B 2 64 ? 18.413 21.987 36.219 1.00 7.42 64 THR B CA 1
ATOM 2993 C C . THR B 2 64 ? 17.138 21.700 37.008 1.00 9.46 64 THR B C 1
ATOM 2994 O O . THR B 2 64 ? 16.068 21.460 36.422 1.00 10.08 64 THR B O 1
ATOM 2998 N N . LEU B 2 65 ? 17.232 21.701 38.311 1.00 7.84 65 LEU B N 1
ATOM 2999 C CA . LEU B 2 65 ? 16.092 21.377 39.185 1.00 8.57 65 LEU B CA 1
ATOM 3000 C C . LEU B 2 65 ? 14.999 22.427 39.053 1.00 10.52 65 LEU B C 1
ATOM 3001 O O . LEU B 2 65 ? 13.812 22.058 39.082 1.00 9.65 65 LEU B O 1
ATOM 3006 N N . LYS B 2 66 ? 15.375 23.708 38.949 1.00 8.14 66 LYS B N 1
ATOM 3007 C CA . LYS B 2 66 ? 14.375 24.777 38.833 1.00 9.30 66 LYS B CA 1
ATOM 3008 C C . LYS B 2 66 ? 13.572 24.564 37.548 1.00 8.78 66 LYS B C 1
ATOM 3009 O O . LYS B 2 66 ? 12.349 24.687 37.498 1.00 8.99 66 LYS B O 1
ATOM 3015 N N . MET B 2 67 ? 14.238 24.299 36.439 1.00 7.90 67 MET B N 1
ATOM 3016 C CA . MET B 2 67 ? 13.547 24.105 35.178 1.00 8.36 67 MET B CA 1
ATOM 3017 C C . MET B 2 67 ? 12.666 22.868 35.275 1.00 9.38 67 MET B C 1
ATOM 3018 O O . MET B 2 67 ? 11.503 22.901 34.844 1.00 8.69 67 MET B O 1
ATOM 3023 N N . ALA B 2 68 ? 13.217 21.789 35.814 1.00 7.56 68 ALA B N 1
ATOM 3024 C CA . ALA B 2 68 ? 12.452 20.543 35.928 1.00 8.79 68 ALA B CA 1
ATOM 3025 C C . ALA B 2 68 ? 11.190 20.735 36.756 1.00 10.36 68 ALA B C 1
ATOM 3026 O O . ALA B 2 68 ? 10.091 20.334 36.311 1.00 10.52 68 ALA B O 1
ATOM 3028 N N . VAL B 2 69 ? 11.319 21.302 37.945 1.00 8.73 69 VAL B N 1
ATOM 3029 C CA . VAL B 2 69 ? 10.184 21.476 38.857 1.00 10.92 69 VAL B CA 1
ATOM 3030 C C . VAL B 2 69 ? 9.157 22.529 38.413 1.00 11.01 69 VAL B C 1
ATOM 3031 O O . VAL B 2 69 ? 7.962 22.480 38.809 1.00 12.00 69 VAL B O 1
ATOM 3035 N N . SER B 2 70 ? 9.598 23.470 37.592 1.00 9.27 70 SER B N 1
ATOM 3036 C CA . SER B 2 70 ? 8.782 24.554 37.089 1.00 10.59 70 SER B CA 1
ATOM 3037 C C . SER B 2 70 ? 8.112 24.266 35.728 1.00 11.86 70 SER B C 1
ATOM 3038 O O . SER B 2 70 ? 7.489 25.196 35.135 1.00 10.96 70 SER B O 1
ATOM 3041 N N . ASN B 2 71 ? 8.268 23.010 35.225 1.00 9.78 71 ASN B N 1
ATOM 3042 C CA . ASN B 2 71 ? 7.669 22.612 33.965 1.00 8.90 71 ASN B CA 1
ATOM 3043 C C . ASN B 2 71 ? 8.105 23.444 32.776 1.00 13.47 71 ASN B C 1
ATOM 3044 O O . ASN B 2 71 ? 7.345 23.722 31.837 1.00 13.22 71 ASN B O 1
ATOM 3049 N N . LEU B 2 72 ? 9.401 23.854 32.750 1.00 9.65 72 LEU B N 1
ATOM 3050 C CA . LEU B 2 72 ? 9.990 24.636 31.655 1.00 9.58 72 LEU B CA 1
ATOM 3051 C C . LEU B 2 72 ? 10.856 23.699 30.829 1.00 8.74 72 LEU B C 1
ATOM 3052 O O . LEU B 2 72 ? 11.548 22.832 31.362 1.00 9.03 72 LEU B O 1
ATOM 3057 N N . PRO B 2 73 ? 10.778 23.807 29.517 1.00 9.82 73 PRO B N 1
ATOM 3058 C CA . PRO B 2 73 ? 11.487 22.892 28.619 1.00 10.85 73 PRO B CA 1
ATOM 3059 C C . PRO B 2 73 ? 12.972 23.281 28.420 1.00 10.41 73 PRO B C 1
ATOM 3060 O O . PRO B 2 73 ? 13.386 23.495 27.272 1.00 10.11 73 PRO B O 1
ATOM 3064 N N . MET B 2 74 ? 13.736 23.334 29.537 1.00 9.19 74 MET B N 1
ATOM 3065 C CA . MET B 2 74 ? 15.146 23.633 29.344 1.00 8.94 74 MET B CA 1
ATOM 3066 C C . MET B 2 74 ? 15.942 22.817 30.352 1.00 8.01 74 MET B C 1
ATOM 3067 O O . MET B 2 74 ? 15.450 22.382 31.367 1.00 7.33 74 MET B O 1
ATOM 3074 N N . GLY B 2 75 ? 17.253 22.660 30.030 1.00 9.02 75 GLY B N 1
ATOM 3075 C CA . GLY B 2 75 ? 18.195 22.033 30.942 1.00 9.11 75 GLY B CA 1
ATOM 3076 C C . GLY B 2 75 ? 18.784 23.143 31.857 1.00 8.34 75 GLY B C 1
ATOM 3077 O O . GLY B 2 75 ? 18.360 24.336 31.853 1.00 8.76 75 GLY B O 1
ATOM 3078 N N . GLY B 2 76 ? 19.806 22.755 32.655 1.00 8.17 76 GLY B N 1
ATOM 3079 C CA . GLY B 2 76 ? 20.404 23.749 33.579 1.00 7.82 76 GLY B CA 1
ATOM 3080 C C . GLY B 2 76 ? 21.921 23.969 33.396 1.00 9.86 76 GLY B C 1
ATOM 3081 O O . GLY B 2 76 ? 22.665 23.008 33.189 1.00 8.10 76 GLY B O 1
ATOM 3082 N N . GLY B 2 77 ? 22.291 25.254 33.479 1.00 7.22 77 GLY B N 1
ATOM 3083 C CA . GLY B 2 77 ? 23.707 25.607 33.352 1.00 7.12 77 GLY B CA 1
ATOM 3084 C C . GLY B 2 77 ? 23.904 26.887 34.110 1.00 8.86 77 GLY B C 1
ATOM 3085 O O . GLY B 2 77 ? 23.002 27.501 34.646 1.00 8.92 77 GLY B O 1
ATOM 3086 N N . LYS B 2 78 ? 25.159 27.355 34.147 1.00 8.99 78 LYS B N 1
ATOM 3087 C CA . LYS B 2 78 ? 25.505 28.613 34.812 1.00 6.72 78 LYS B CA 1
ATOM 3088 C C . LYS B 2 78 ? 26.899 29.014 34.376 1.00 7.75 78 LYS B C 1
ATOM 3089 O O . LYS B 2 78 ? 27.757 28.165 34.118 1.00 9.21 78 LYS B O 1
ATOM 3095 N N . SER B 2 79 ? 27.109 30.312 34.326 1.00 8.05 79 SER B N 1
ATOM 3096 C CA . SER B 2 79 ? 28.442 30.812 34.040 1.00 6.60 79 SER B CA 1
ATOM 3097 C C . SER B 2 79 ? 28.864 31.605 35.265 1.00 8.40 79 SER B C 1
ATOM 3098 O O . SER B 2 79 ? 28.089 32.337 35.912 1.00 8.49 79 SER B O 1
ATOM 3101 N N . VAL B 2 80 ? 30.172 31.488 35.593 1.00 7.63 80 VAL B N 1
ATOM 3102 C CA . VAL B 2 80 ? 30.790 32.237 36.680 1.00 8.09 80 VAL B CA 1
ATOM 3103 C C . VAL B 2 80 ? 32.062 32.864 36.112 1.00 10.75 80 VAL B C 1
ATOM 3104 O O . VAL B 2 80 ? 32.909 32.167 35.520 1.00 10.01 80 VAL B O 1
ATOM 3108 N N . ILE B 2 81 ? 32.163 34.189 36.220 1.00 10.13 81 ILE B N 1
ATOM 3109 C CA . ILE B 2 81 ? 33.355 34.921 35.757 1.00 10.51 81 ILE B CA 1
ATOM 3110 C C . ILE B 2 81 ? 34.035 35.339 37.075 1.00 9.97 81 ILE B C 1
ATOM 3111 O O . ILE B 2 81 ? 33.454 36.063 37.885 1.00 10.71 81 ILE B O 1
ATOM 3116 N N . ALA B 2 82 ? 35.244 34.798 37.313 1.00 11.11 82 ALA B N 1
ATOM 3117 C CA . ALA B 2 82 ? 36.049 35.044 38.519 1.00 10.85 82 ALA B CA 1
ATOM 3118 C C . ALA B 2 82 ? 36.873 36.234 38.188 1.00 10.10 82 ALA B C 1
ATOM 3119 O O . ALA B 2 82 ? 37.807 36.137 37.370 1.00 11.25 82 ALA B O 1
ATOM 3121 N N . LEU B 2 83 ? 36.458 37.322 38.805 1.00 11.29 83 LEU B N 1
ATOM 3122 C CA . LEU B 2 83 ? 37.090 38.604 38.554 1.00 13.71 83 LEU B CA 1
ATOM 3123 C C . LEU B 2 83 ? 38.422 38.806 39.300 1.00 14.98 83 LEU B C 1
ATOM 3124 O O . LEU B 2 83 ? 38.574 38.296 40.400 1.00 16.46 83 LEU B O 1
ATOM 3129 N N . PRO B 2 84 ? 39.307 39.569 38.651 1.00 17.51 84 PRO B N 1
ATOM 3130 C CA . PRO B 2 84 ? 40.638 39.905 39.159 1.00 22.30 84 PRO B CA 1
ATOM 3131 C C . PRO B 2 84 ? 40.575 40.984 40.228 1.00 29.66 84 PRO B C 1
ATOM 3132 O O . PRO B 2 84 ? 41.610 41.307 40.772 1.00 32.88 84 PRO B O 1
ATOM 3136 N N . ALA B 2 85 ? 39.396 41.530 40.506 1.00 24.30 85 ALA B N 1
ATOM 3137 C CA . ALA B 2 85 ? 39.192 42.582 41.496 1.00 22.86 85 ALA B CA 1
ATOM 3138 C C . ALA B 2 85 ? 37.697 42.780 41.678 1.00 22.75 85 ALA B C 1
ATOM 3139 O O . ALA B 2 85 ? 36.929 42.139 40.976 1.00 22.94 85 ALA B O 1
ATOM 3141 N N . PRO B 2 86 ? 37.260 43.653 42.575 1.00 26.87 86 PRO B N 1
ATOM 3142 C CA . PRO B 2 86 ? 35.849 43.927 42.811 1.00 33.38 86 PRO B CA 1
ATOM 3143 C C . PRO B 2 86 ? 35.181 44.451 41.561 1.00 33.18 86 PRO B C 1
ATOM 3144 O O . PRO B 2 86 ? 35.746 45.255 40.808 1.00 29.53 86 PRO B O 1
ATOM 3148 N N . ARG B 2 87 ? 33.967 43.964 41.332 1.00 27.76 87 ARG B N 1
ATOM 3149 C CA . ARG B 2 87 ? 33.193 44.328 40.154 1.00 23.04 87 ARG B CA 1
ATOM 3150 C C . ARG B 2 87 ? 33.151 45.824 39.924 1.00 29.68 87 ARG B C 1
ATOM 3151 O O . ARG B 2 87 ? 33.240 46.328 38.798 1.00 29.51 87 ARG B O 1
ATOM 3159 N N . HIS B 2 88 ? 32.996 46.516 41.051 1.00 29.18 88 HIS B N 1
ATOM 3160 C CA . HIS B 2 88 ? 32.892 47.966 41.024 1.00 46.30 88 HIS B CA 1
ATOM 3161 C C . HIS B 2 88 ? 34.201 48.597 40.660 1.00 33.40 88 HIS B C 1
ATOM 3162 O O . HIS B 2 88 ? 34.209 49.722 40.190 1.00 37.70 88 HIS B O 1
ATOM 3169 N N . SER B 2 89 ? 35.285 47.851 40.869 1.00 27.72 89 SER B N 1
ATOM 3170 C CA . SER B 2 89 ? 36.608 48.359 40.554 1.00 35.48 89 SER B CA 1
ATOM 3171 C C . SER B 2 89 ? 37.130 48.016 39.165 1.00 80.31 89 SER B C 1
ATOM 3172 O O . SER B 2 89 ? 38.221 48.428 38.792 1.00 33.35 89 SER B O 1
ATOM 3175 N N . ILE B 2 90 ? 36.396 47.248 38.373 1.00 20.06 90 ILE B N 1
ATOM 3176 C CA . ILE B 2 90 ? 36.870 46.895 37.043 1.00 17.43 90 ILE B CA 1
ATOM 3177 C C . ILE B 2 90 ? 36.616 48.014 36.049 1.00 21.18 90 ILE B C 1
ATOM 3178 O O . ILE B 2 90 ? 35.496 48.524 35.979 1.00 21.40 90 ILE B O 1
ATOM 3183 N N . ASP B 2 91 ? 37.594 48.404 35.252 1.00 15.22 91 ASP B N 1
ATOM 3184 C CA . ASP B 2 91 ? 37.321 49.481 34.316 1.00 19.21 91 ASP B CA 1
ATOM 3185 C C . ASP B 2 91 ? 36.475 49.084 33.127 1.00 23.97 91 ASP B C 1
ATOM 3186 O O . ASP B 2 91 ? 36.399 47.915 32.807 1.00 17.65 91 ASP B O 1
ATOM 3191 N N . PRO B 2 92 ? 35.851 50.057 32.469 1.00 19.26 92 PRO B N 1
ATOM 3192 C CA . PRO B 2 92 ? 34.979 49.770 31.359 1.00 16.93 92 PRO B CA 1
ATOM 3193 C C . PRO B 2 92 ? 35.620 48.984 30.277 1.00 14.28 92 PRO B C 1
ATOM 3194 O O . PRO B 2 92 ? 35.044 48.053 29.749 1.00 16.32 92 PRO B O 1
ATOM 3198 N N . SER B 2 93 ? 36.825 49.305 29.918 1.00 13.45 93 SER B N 1
ATOM 3199 C CA . SER B 2 93 ? 37.461 48.570 28.859 1.00 13.98 93 SER B CA 1
ATOM 3200 C C . SER B 2 93 ? 37.711 47.091 29.239 1.00 11.81 93 SER B C 1
ATOM 3201 O O . SER B 2 93 ? 37.550 46.227 28.402 1.00 14.27 93 SER B O 1
ATOM 3204 N N . THR B 2 94 ? 38.086 46.850 30.479 1.00 14.14 94 THR B N 1
ATOM 3205 C CA . THR B 2 94 ? 38.342 45.517 30.987 1.00 14.67 94 THR B CA 1
ATOM 3206 C C . THR B 2 94 ? 37.031 44.737 30.980 1.00 13.01 94 THR B C 1
ATOM 3207 O O . THR B 2 94 ? 36.966 43.606 30.489 1.00 13.09 94 THR B O 1
ATOM 3211 N N . TRP B 2 95 ? 35.985 45.403 31.475 1.00 12.19 95 TRP B N 1
ATOM 3212 C CA . TRP B 2 95 ? 34.674 44.744 31.494 1.00 14.84 95 TRP B CA 1
ATOM 3213 C C . TRP B 2 95 ? 34.181 44.371 30.108 1.00 11.26 95 TRP B C 1
ATOM 3214 O O . TRP B 2 95 ? 33.672 43.242 29.890 1.00 11.39 95 TRP B O 1
ATOM 3225 N N . ALA B 2 96 ? 34.355 45.311 29.162 1.00 11.55 96 ALA B N 1
ATOM 3226 C CA . ALA B 2 96 ? 33.968 45.085 27.780 1.00 12.79 96 ALA B CA 1
ATOM 3227 C C . ALA B 2 96 ? 34.692 43.858 27.194 1.00 12.07 96 ALA B C 1
ATOM 3228 O O . ALA B 2 96 ? 34.148 43.052 26.464 1.00 12.64 96 ALA B O 1
ATOM 3230 N N . ARG B 2 97 ? 35.983 43.718 27.494 1.00 12.37 97 ARG B N 1
ATOM 3231 C CA . ARG B 2 97 ? 36.787 42.602 26.980 1.00 11.89 97 ARG B CA 1
ATOM 3232 C C . ARG B 2 97 ? 36.337 41.289 27.604 1.00 8.48 97 ARG B C 1
ATOM 3233 O O . ARG B 2 97 ? 36.186 40.301 26.915 1.00 11.67 97 ARG B O 1
ATOM 3241 N N . ILE B 2 98 ? 36.114 41.323 28.890 1.00 9.64 98 ILE B N 1
ATOM 3242 C CA . ILE B 2 98 ? 35.623 40.147 29.627 1.00 10.26 98 ILE B CA 1
ATOM 3243 C C . ILE B 2 98 ? 34.315 39.662 28.992 1.00 10.36 98 ILE B C 1
ATOM 3244 O O . ILE B 2 98 ? 34.146 38.459 28.728 1.00 10.18 98 ILE B O 1
ATOM 3249 N N . LEU B 2 99 ? 33.387 40.606 28.682 1.00 10.47 99 LEU B N 1
ATOM 3250 C CA . LEU B 2 99 ? 32.118 40.182 28.059 1.00 11.57 99 LEU B CA 1
ATOM 3251 C C . LEU B 2 99 ? 32.298 39.607 26.682 1.00 9.49 99 LEU B C 1
ATOM 3252 O O . LEU B 2 99 ? 31.696 38.593 26.298 1.00 11.28 99 LEU B O 1
ATOM 3257 N N . ARG B 2 100 ? 33.136 40.221 25.846 1.00 10.64 100 ARG B N 1
ATOM 3258 C CA . ARG B 2 100 ? 33.372 39.700 24.508 1.00 10.37 100 ARG B CA 1
ATOM 3259 C C . ARG B 2 100 ? 33.918 38.259 24.537 1.00 11.48 100 ARG B C 1
ATOM 3260 O O . ARG B 2 100 ? 33.514 37.382 23.773 1.00 12.65 100 ARG B O 1
ATOM 3268 N N . ILE B 2 101 ? 34.877 38.007 25.459 1.00 11.24 101 ILE B N 1
ATOM 3269 C CA . ILE B 2 101 ? 35.480 36.652 25.606 1.00 9.66 101 ILE B CA 1
ATOM 3270 C C . ILE B 2 101 ? 34.417 35.681 26.092 1.00 10.05 101 ILE B C 1
ATOM 3271 O O . ILE B 2 101 ? 34.309 34.573 25.579 1.00 10.97 101 ILE B O 1
ATOM 3276 N N . HIS B 2 102 ? 33.636 36.096 27.080 1.00 10.49 102 HIS B N 1
ATOM 3277 C CA . HIS B 2 102 ? 32.580 35.213 27.580 1.00 11.37 102 HIS B CA 1
ATOM 3278 C C . HIS B 2 102 ? 31.630 34.864 26.415 1.00 9.54 102 HIS B C 1
ATOM 3279 O O . HIS B 2 102 ? 31.254 33.685 26.241 1.00 10.25 102 HIS B O 1
ATOM 3286 N N . ALA B 2 103 ? 31.234 35.853 25.582 1.00 9.23 103 ALA B N 1
ATOM 3287 C CA . ALA B 2 103 ? 30.342 35.545 24.443 1.00 8.84 103 ALA B CA 1
ATOM 3288 C C . ALA B 2 103 ? 30.999 34.606 23.450 1.00 10.94 103 ALA B C 1
ATOM 3289 O O . ALA B 2 103 ? 30.332 33.771 22.867 1.00 10.67 103 ALA B O 1
ATOM 3291 N N . GLU B 2 104 ? 32.324 34.715 23.222 1.00 11.09 104 GLU B N 1
ATOM 3292 C CA . GLU B 2 104 ? 32.932 33.774 22.288 1.00 12.52 104 GLU B CA 1
ATOM 3293 C C . GLU B 2 104 ? 32.847 32.354 22.847 1.00 9.63 104 GLU B C 1
ATOM 3294 O O . GLU B 2 104 ? 32.658 31.406 22.059 1.00 11.31 104 GLU B O 1
ATOM 3300 N N . ASN B 2 105 ? 32.963 32.220 24.189 1.00 9.66 105 ASN B N 1
ATOM 3301 C CA . ASN B 2 105 ? 32.887 30.926 24.857 1.00 10.60 105 ASN B CA 1
ATOM 3302 C C . ASN B 2 105 ? 31.480 30.330 24.706 1.00 12.77 105 ASN B C 1
ATOM 3303 O O . ASN B 2 105 ? 31.302 29.150 24.349 1.00 12.04 105 ASN B O 1
ATOM 3308 N N . ILE B 2 106 ? 30.477 31.167 24.993 1.00 9.75 106 ILE B N 1
ATOM 3309 C CA . ILE B 2 106 ? 29.072 30.725 24.826 1.00 9.05 106 ILE B CA 1
ATOM 3310 C C . ILE B 2 106 ? 28.836 30.334 23.354 1.00 10.86 106 ILE B C 1
ATOM 3311 O O . ILE B 2 106 ? 28.220 29.331 23.013 1.00 9.24 106 ILE B O 1
ATOM 3316 N N . ASP B 2 107 ? 29.356 31.113 22.422 1.00 9.60 107 ASP B N 1
ATOM 3317 C CA . ASP B 2 107 ? 29.143 30.843 21.032 1.00 10.09 107 ASP B CA 1
ATOM 3318 C C . ASP B 2 107 ? 29.661 29.484 20.570 1.00 9.96 107 ASP B C 1
ATOM 3319 O O . ASP B 2 107 ? 29.038 28.861 19.707 1.00 10.03 107 ASP B O 1
ATOM 3324 N N . LYS B 2 108 ? 30.823 29.042 21.112 1.00 9.82 108 LYS B N 1
ATOM 3325 C CA . LYS B 2 108 ? 31.354 27.745 20.686 1.00 8.83 108 LYS B CA 1
ATOM 3326 C C . LYS B 2 108 ? 30.426 26.578 21.060 1.00 11.72 108 LYS B C 1
ATOM 3327 O O . LYS B 2 108 ? 30.480 25.497 20.465 1.00 12.19 108 LYS B O 1
ATOM 3333 N N . LEU B 2 109 ? 29.570 26.799 22.081 1.00 10.33 109 LEU B N 1
ATOM 3334 C CA . LEU B 2 109 ? 28.591 25.830 22.603 1.00 10.13 109 LEU B CA 1
ATOM 3335 C C . LEU B 2 109 ? 27.381 25.740 21.682 1.00 13.31 109 LEU B C 1
ATOM 3336 O O . LEU B 2 109 ? 26.545 24.833 21.856 1.00 12.16 109 LEU B O 1
ATOM 3341 N N . SER B 2 110 ? 27.336 26.671 20.724 1.00 9.47 110 SER B N 1
ATOM 3342 C CA . SER B 2 110 ? 26.342 26.725 19.667 1.00 11.18 110 SER B CA 1
ATOM 3343 C C . SER B 2 110 ? 24.913 26.353 20.033 1.00 12.09 110 SER B C 1
ATOM 3344 O O . SER B 2 110 ? 24.292 25.573 19.330 1.00 14.42 110 SER B O 1
ATOM 3349 N N . GLY B 2 111 ? 24.382 26.963 21.077 1.00 9.78 111 GLY B N 1
ATOM 3350 C CA . GLY B 2 111 ? 22.996 26.672 21.366 1.00 10.98 111 GLY B CA 1
ATOM 3351 C C . GLY B 2 111 ? 22.811 25.632 22.433 1.00 14.08 111 GLY B C 1
ATOM 3352 O O . GLY B 2 111 ? 21.678 25.422 22.866 1.00 11.02 111 GLY B O 1
ATOM 3353 N N . ASN B 2 112 ? 23.905 24.985 22.890 1.00 8.78 112 ASN B N 1
ATOM 3354 C CA . ASN B 2 112 ? 23.718 24.040 23.972 1.00 7.53 112 ASN B CA 1
ATOM 3355 C C . ASN B 2 112 ? 23.641 24.708 25.320 1.00 6.04 112 ASN B C 1
ATOM 3356 O O . ASN B 2 112 ? 23.312 24.119 26.332 1.00 7.81 112 ASN B O 1
ATOM 3361 N N . TYR B 2 113 ? 23.974 26.004 25.326 1.00 7.97 113 TYR B N 1
ATOM 3362 C CA . TYR B 2 113 ? 23.906 26.797 26.531 1.00 7.58 113 TYR B CA 1
ATOM 3363 C C . TYR B 2 113 ? 23.345 28.210 26.169 1.00 9.01 113 TYR B C 1
ATOM 3364 O O . TYR B 2 113 ? 23.835 28.848 25.218 1.00 8.58 113 TYR B O 1
ATOM 3373 N N . TRP B 2 114 ? 22.335 28.630 26.948 1.00 7.73 114 TRP B N 1
ATOM 3374 C CA . TRP B 2 114 ? 21.703 29.924 26.838 1.00 9.63 114 TRP B CA 1
ATOM 3375 C C . TRP B 2 114 ? 21.950 30.655 28.141 1.00 7.03 114 TRP B C 1
ATOM 3376 O O . TRP B 2 114 ? 21.633 30.139 29.199 1.00 9.09 114 TRP B O 1
ATOM 3387 N N . THR B 2 115 ? 22.538 31.868 28.082 1.00 8.48 115 THR B N 1
ATOM 3388 C CA . THR B 2 115 ? 22.827 32.607 29.297 1.00 9.55 115 THR B CA 1
ATOM 3389 C C . THR B 2 115 ? 21.767 33.661 29.621 1.00 8.56 115 THR B C 1
ATOM 3390 O O . THR B 2 115 ? 20.764 33.807 28.934 1.00 9.81 115 THR B O 1
ATOM 3394 N N . GLY B 2 116 ? 21.990 34.392 30.676 1.00 8.73 116 GLY B N 1
ATOM 3395 C CA . GLY B 2 116 ? 21.115 35.444 31.128 1.00 9.26 116 GLY B CA 1
ATOM 3396 C C . GLY B 2 116 ? 21.817 36.168 32.250 1.00 11.20 116 GLY B C 1
ATOM 3397 O O . GLY B 2 116 ? 22.945 35.853 32.564 1.00 11.43 116 GLY B O 1
ATOM 3398 N N . PRO B 2 117 ? 21.178 37.125 32.872 1.00 10.72 117 PRO B N 1
ATOM 3399 C CA . PRO B 2 117 ? 21.786 37.863 33.939 1.00 10.47 117 PRO B CA 1
ATOM 3400 C C . PRO B 2 117 ? 21.830 37.083 35.222 1.00 13.31 117 PRO B C 1
ATOM 3401 O O . PRO B 2 117 ? 21.090 36.135 35.449 1.00 13.37 117 PRO B O 1
ATOM 3405 N N . ASP B 2 118 ? 22.728 37.503 36.128 1.00 11.82 118 ASP B N 1
ATOM 3406 C CA . ASP B 2 118 ? 22.833 36.930 37.468 1.00 10.40 118 ASP B CA 1
ATOM 3407 C C . ASP B 2 118 ? 23.519 38.007 38.302 1.00 12.42 118 ASP B C 1
ATOM 3408 O O . ASP B 2 118 ? 23.454 39.191 37.905 1.00 12.86 118 ASP B O 1
ATOM 3413 N N . VAL B 2 119 ? 24.189 37.604 39.386 1.00 11.50 119 VAL B N 1
ATOM 3414 C CA . VAL B 2 119 ? 24.821 38.616 40.224 1.00 12.82 119 VAL B CA 1
ATOM 3415 C C . VAL B 2 119 ? 25.866 39.376 39.468 1.00 10.56 119 VAL B C 1
ATOM 3416 O O . VAL B 2 119 ? 26.733 38.785 38.826 1.00 12.53 119 VAL B O 1
ATOM 3420 N N . ASN B 2 120 ? 25.752 40.701 39.505 1.00 11.08 120 ASN B N 1
ATOM 3421 C CA . ASN B 2 120 ? 26.693 41.546 38.821 1.00 11.09 120 ASN B CA 1
ATOM 3422 C C . ASN B 2 120 ? 26.637 41.623 37.325 1.00 11.85 120 ASN B C 1
ATOM 3423 O O . ASN B 2 120 ? 27.582 42.166 36.713 1.00 14.28 120 ASN B O 1
ATOM 3428 N N . THR B 2 121 ? 25.568 41.093 36.696 1.00 9.50 121 THR B N 1
ATOM 3429 C CA . THR B 2 121 ? 25.420 41.238 35.281 1.00 10.89 121 THR B CA 1
ATOM 3430 C C . THR B 2 121 ? 23.997 41.766 35.085 1.00 12.23 121 THR B C 1
ATOM 3431 O O . THR B 2 121 ? 23.144 41.493 35.934 1.00 14.20 121 THR B O 1
ATOM 3435 N N . ASN B 2 122 ? 23.770 42.507 33.994 1.00 10.30 122 ASN B N 1
ATOM 3436 C CA . ASN B 2 122 ? 22.451 43.074 33.794 1.00 9.45 122 ASN B CA 1
ATOM 3437 C C . ASN B 2 122 ? 22.038 43.005 32.361 1.00 9.83 122 ASN B C 1
ATOM 3438 O O . ASN B 2 122 ? 22.680 42.388 31.530 1.00 10.46 122 ASN B O 1
ATOM 3443 N N . SER B 2 123 ? 20.890 43.634 32.021 1.00 12.25 123 SER B N 1
ATOM 3444 C CA . SER B 2 123 ? 20.388 43.535 30.640 1.00 10.61 123 SER B CA 1
ATOM 3445 C C . SER B 2 123 ? 21.277 44.214 29.668 1.00 7.68 123 SER B C 1
ATOM 3446 O O . SER B 2 123 ? 21.362 43.772 28.536 1.00 10.51 123 SER B O 1
ATOM 3451 N N . ALA B 2 124 ? 21.923 45.303 30.131 1.00 9.68 124 ALA B N 1
ATOM 3452 C CA . ALA B 2 124 ? 22.812 45.969 29.185 1.00 10.27 124 ALA B CA 1
ATOM 3453 C C . ALA B 2 124 ? 23.984 45.025 28.851 1.00 9.56 124 ALA B C 1
ATOM 3454 O O . ALA B 2 124 ? 24.477 44.969 27.696 1.00 11.34 124 ALA B O 1
ATOM 3456 N N . ASP B 2 125 ? 24.380 44.261 29.876 1.00 11.59 125 ASP B N 1
ATOM 3457 C CA . ASP B 2 125 ? 25.478 43.270 29.668 1.00 11.17 125 ASP B CA 1
ATOM 3458 C C . ASP B 2 125 ? 25.044 42.187 28.687 1.00 9.68 125 ASP B C 1
ATOM 3459 O O . ASP B 2 125 ? 25.759 41.690 27.820 1.00 9.56 125 ASP B O 1
ATOM 3464 N N . MET B 2 126 ? 23.752 41.773 28.795 1.00 9.84 126 MET B N 1
ATOM 3465 C CA . MET B 2 126 ? 23.232 40.759 27.873 1.00 9.99 126 MET B CA 1
ATOM 3466 C C . MET B 2 126 ? 23.236 41.299 26.443 1.00 7.85 126 MET B C 1
ATOM 3467 O O . MET B 2 126 ? 23.522 40.636 25.462 1.00 9.47 126 MET B O 1
ATOM 3472 N N . ASP B 2 127 ? 22.893 42.598 26.288 1.00 9.75 127 ASP B N 1
ATOM 3473 C CA . ASP B 2 127 ? 22.902 43.217 24.964 1.00 9.51 127 ASP B CA 1
ATOM 3474 C C . ASP B 2 127 ? 24.332 43.189 24.360 1.00 9.82 127 ASP B C 1
ATOM 3475 O O . ASP B 2 127 ? 24.563 42.904 23.182 1.00 13.64 127 ASP B O 1
ATOM 3480 N N . THR B 2 128 ? 25.312 43.465 25.245 1.00 10.93 128 THR B N 1
ATOM 3481 C CA . THR B 2 128 ? 26.689 43.446 24.789 1.00 10.06 128 THR B CA 1
ATOM 3482 C C . THR B 2 128 ? 27.026 42.012 24.400 1.00 9.91 128 THR B C 1
ATOM 3483 O O . THR B 2 128 ? 27.615 41.814 23.334 1.00 11.59 128 THR B O 1
ATOM 3487 N N . LEU B 2 129 ? 26.680 41.005 25.239 1.00 9.20 129 LEU B N 1
ATOM 3488 C CA . LEU B 2 129 ? 27.008 39.650 24.844 1.00 8.68 129 LEU B CA 1
ATOM 3489 C C . LEU B 2 129 ? 26.365 39.337 23.515 1.00 10.91 129 LEU B C 1
ATOM 3490 O O . LEU B 2 129 ? 26.966 38.692 22.633 1.00 12.01 129 LEU B O 1
ATOM 3495 N N . ASN B 2 130 ? 25.125 39.832 23.325 1.00 9.46 130 ASN B N 1
ATOM 3496 C CA . ASN B 2 130 ? 24.415 39.549 22.092 1.00 10.41 130 ASN B CA 1
ATOM 3497 C C . ASN B 2 130 ? 24.983 40.200 20.843 1.00 12.57 130 ASN B C 1
ATOM 3498 O O . ASN B 2 130 ? 24.567 39.867 19.734 1.00 13.45 130 ASN B O 1
ATOM 3503 N N . ASP B 2 131 ? 25.946 41.145 21.036 1.00 13.07 131 ASP B N 1
ATOM 3504 C CA . ASP B 2 131 ? 26.539 41.734 19.853 1.00 12.20 131 ASP B CA 1
ATOM 3505 C C . ASP B 2 131 ? 27.438 40.695 19.225 1.00 13.78 131 ASP B C 1
ATOM 3506 O O . ASP B 2 131 ? 27.788 40.832 18.072 1.00 19.13 131 ASP B O 1
ATOM 3511 N N . THR B 2 132 ? 27.816 39.648 19.981 1.00 13.44 132 THR B N 1
ATOM 3512 C CA . THR B 2 132 ? 28.708 38.593 19.513 1.00 17.00 132 THR B CA 1
ATOM 3513 C C . THR B 2 132 ? 28.070 37.209 19.480 1.00 14.27 132 THR B C 1
ATOM 3514 O O . THR B 2 132 ? 28.464 36.394 18.664 1.00 17.69 132 THR B O 1
ATOM 3518 N N . THR B 2 133 ? 27.080 36.913 20.310 1.00 11.38 133 THR B N 1
ATOM 3519 C CA . THR B 2 133 ? 26.499 35.562 20.230 1.00 10.57 133 THR B CA 1
ATOM 3520 C C . THR B 2 133 ? 24.972 35.633 20.339 1.00 11.56 133 THR B C 1
ATOM 3521 O O . THR B 2 133 ? 24.411 36.495 21.013 1.00 12.48 133 THR B O 1
ATOM 3525 N N . GLU B 2 134 ? 24.290 34.702 19.688 1.00 11.89 134 GLU B N 1
ATOM 3526 C CA . GLU B 2 134 ? 22.860 34.671 19.746 1.00 12.14 134 GLU B CA 1
ATOM 3527 C C . GLU B 2 134 ? 22.281 34.157 21.060 1.00 13.35 134 GLU B C 1
ATOM 3528 O O . GLU B 2 134 ? 21.142 34.511 21.409 1.00 12.34 134 GLU B O 1
ATOM 3534 N N . PHE B 2 135 ? 23.003 33.272 21.790 1.00 11.79 135 PHE B N 1
ATOM 3535 C CA . PHE B 2 135 ? 22.464 32.551 22.941 1.00 9.70 135 PHE B CA 1
ATOM 3536 C C . PHE B 2 135 ? 22.346 33.232 24.265 1.00 7.49 135 PHE B C 1
ATOM 3537 O O . PHE B 2 135 ? 22.929 32.864 25.276 1.00 8.89 135 PHE B O 1
ATOM 3545 N N . VAL B 2 136 ? 21.500 34.270 24.236 1.00 9.39 136 VAL B N 1
ATOM 3546 C CA . VAL B 2 136 ? 21.328 35.140 25.385 1.00 8.68 136 VAL B CA 1
ATOM 3547 C C . VAL B 2 136 ? 19.877 35.541 25.673 1.00 10.11 136 VAL B C 1
ATOM 3548 O O . VAL B 2 136 ? 19.227 36.108 24.773 1.00 10.56 136 VAL B O 1
ATOM 3552 N N . PHE B 2 137 ? 19.443 35.246 26.910 1.00 9.21 137 PHE B N 1
ATOM 3553 C CA . PHE B 2 137 ? 18.126 35.654 27.345 1.00 7.76 137 PHE B CA 1
ATOM 3554 C C . PHE B 2 137 ? 18.349 36.928 28.177 1.00 11.21 137 PHE B C 1
ATOM 3555 O O . PHE B 2 137 ? 19.449 37.229 28.698 1.00 9.80 137 PHE B O 1
ATOM 3563 N N . GLY B 2 138 ? 17.271 37.717 28.402 1.00 9.78 138 GLY B N 1
ATOM 3564 C CA . GLY B 2 138 ? 17.403 38.873 29.281 1.00 8.37 138 GLY B CA 1
ATOM 3565 C C . GLY B 2 138 ? 17.998 40.097 28.649 1.00 7.72 138 GLY B C 1
ATOM 3566 O O . GLY B 2 138 ? 18.379 40.996 29.387 1.00 9.99 138 GLY B O 1
ATOM 3567 N N . ARG B 2 139 ? 18.012 40.118 27.346 1.00 8.17 139 ARG B N 1
ATOM 3568 C CA . ARG B 2 139 ? 18.431 41.321 26.636 1.00 10.35 139 ARG B CA 1
ATOM 3569 C C . ARG B 2 139 ? 17.356 42.414 26.969 1.00 12.94 139 ARG B C 1
ATOM 3570 O O . ARG B 2 139 ? 16.219 42.141 27.418 1.00 11.25 139 ARG B O 1
ATOM 3578 N N . SER B 2 140 ? 17.699 43.671 26.774 1.00 10.17 140 SER B N 1
ATOM 3579 C CA . SER B 2 140 ? 16.721 44.729 27.055 1.00 10.99 140 SER B CA 1
ATOM 3580 C C . SER B 2 140 ? 15.527 44.583 26.113 1.00 10.83 140 SER B C 1
ATOM 3581 O O . SER B 2 140 ? 15.617 43.987 25.051 1.00 10.75 140 SER B O 1
ATOM 3584 N N . LEU B 2 141 ? 14.383 45.194 26.498 1.00 13.29 141 LEU B N 1
ATOM 3585 C CA . LEU B 2 141 ? 13.222 45.138 25.612 1.00 15.71 141 LEU B CA 1
ATOM 3586 C C . LEU B 2 141 ? 13.571 45.708 24.253 1.00 13.32 141 LEU B C 1
ATOM 3587 O O . LEU B 2 141 ? 13.157 45.161 23.238 1.00 15.25 141 LEU B O 1
ATOM 3592 N N . GLU B 2 142 ? 14.367 46.791 24.191 1.00 13.67 142 GLU B N 1
ATOM 3593 C CA . GLU B 2 142 ? 14.749 47.402 22.909 1.00 15.11 142 GLU B CA 1
ATOM 3594 C C . GLU B 2 142 ? 15.541 46.555 21.939 1.00 15.26 142 GLU B C 1
ATOM 3595 O O . GLU B 2 142 ? 15.508 46.684 20.722 1.00 18.03 142 GLU B O 1
ATOM 3601 N N . ARG B 2 143 ? 16.275 45.611 22.526 1.00 16.67 143 ARG B N 1
ATOM 3602 C CA . ARG B 2 143 ? 17.114 44.678 21.781 1.00 19.21 143 ARG B CA 1
ATOM 3603 C C . ARG B 2 143 ? 16.419 43.349 21.487 1.00 16.95 143 ARG B C 1
ATOM 3604 O O . ARG B 2 143 ? 17.015 42.435 20.953 1.00 18.42 143 ARG B O 1
ATOM 3612 N N . GLY B 2 144 ? 15.158 43.209 21.913 1.00 14.20 144 GLY B N 1
ATOM 3613 C CA . GLY B 2 144 ? 14.456 41.980 21.649 1.00 15.72 144 GLY B CA 1
ATOM 3614 C C . GLY B 2 144 ? 14.279 40.990 22.786 1.00 17.96 144 GLY B C 1
ATOM 3615 O O . GLY B 2 144 ? 13.659 39.946 22.540 1.00 15.66 144 GLY B O 1
ATOM 3616 N N . GLY B 2 145 ? 14.804 41.279 24.003 1.00 11.42 145 GLY B N 1
ATOM 3617 C CA . GLY B 2 145 ? 14.698 40.370 25.119 1.00 10.31 145 GLY B CA 1
ATOM 3618 C C . GLY B 2 145 ? 13.506 40.734 25.962 1.00 14.26 145 GLY B C 1
ATOM 3619 O O . GLY B 2 145 ? 12.745 41.633 25.600 1.00 12.64 145 GLY B O 1
ATOM 3620 N N . ALA B 2 146 ? 13.378 40.029 27.070 1.00 12.33 146 ALA B N 1
ATOM 3621 C CA . ALA B 2 146 ? 12.257 40.233 27.990 1.00 12.83 146 ALA B CA 1
ATOM 3622 C C . ALA B 2 146 ? 12.601 41.246 29.068 1.00 17.03 146 ALA B C 1
ATOM 3623 O O . ALA B 2 146 ? 11.738 41.614 29.842 1.00 19.53 146 ALA B O 1
ATOM 3625 N N . GLY B 2 147 ? 13.845 41.740 29.112 1.00 14.07 147 GLY B N 1
ATOM 3626 C CA . GLY B 2 147 ? 14.229 42.731 30.128 1.00 14.19 147 GLY B CA 1
ATOM 3627 C C . GLY B 2 147 ? 14.392 42.065 31.476 1.00 14.94 147 GLY B C 1
ATOM 3628 O O . GLY B 2 147 ? 14.590 40.859 31.567 1.00 18.05 147 GLY B O 1
ATOM 3629 N N . SER B 2 148 ? 14.235 42.865 32.527 1.00 20.08 148 SER B N 1
ATOM 3630 C CA . SER B 2 148 ? 14.338 42.431 33.906 1.00 40.04 148 SER B CA 1
ATOM 3631 C C . SER B 2 148 ? 13.330 41.374 34.342 1.00 16.33 148 SER B C 1
ATOM 3632 O O . SER B 2 148 ? 12.145 41.478 34.098 1.00 26.80 148 SER B O 1
ATOM 3635 N N . SER B 2 149 ? 13.875 40.418 35.027 1.00 18.14 149 SER B N 1
ATOM 3636 C CA . SER B 2 149 ? 13.077 39.344 35.529 1.00 25.73 149 SER B CA 1
ATOM 3637 C C . SER B 2 149 ? 12.960 39.433 37.050 1.00 22.24 149 SER B C 1
ATOM 3638 O O . SER B 2 149 ? 12.306 38.591 37.664 1.00 16.47 149 SER B O 1
ATOM 3641 N N . ALA B 2 150 ? 13.598 40.429 37.674 1.00 15.82 150 ALA B N 1
ATOM 3642 C CA . ALA B 2 150 ? 13.570 40.514 39.123 1.00 14.67 150 ALA B CA 1
ATOM 3643 C C . ALA B 2 150 ? 12.188 40.606 39.799 1.00 13.89 150 ALA B C 1
ATOM 3644 O O . ALA B 2 150 ? 11.941 39.947 40.824 1.00 12.87 150 ALA B O 1
ATOM 3646 N N . PHE B 2 151 ? 11.326 41.460 39.263 1.00 14.44 151 PHE B N 1
ATOM 3647 C CA . PHE B 2 151 ? 10.010 41.615 39.821 1.00 14.22 151 PHE B CA 1
ATOM 3648 C C . PHE B 2 151 ? 9.289 40.264 39.776 1.00 10.46 151 PHE B C 1
ATOM 3649 O O . PHE B 2 151 ? 8.678 39.867 40.762 1.00 12.93 151 PHE B O 1
ATOM 3657 N N . THR B 2 152 ? 9.349 39.546 38.681 1.00 11.24 152 THR B N 1
ATOM 3658 C CA . THR B 2 152 ? 8.705 38.231 38.604 1.00 9.91 152 THR B CA 1
ATOM 3659 C C . THR B 2 152 ? 9.251 37.261 39.666 1.00 12.30 152 THR B C 1
ATOM 3660 O O . THR B 2 152 ? 8.507 36.475 40.292 1.00 11.73 152 THR B O 1
ATOM 3664 N N . THR B 2 153 ? 10.587 37.313 39.896 1.00 10.38 153 THR B N 1
ATOM 3665 C CA . THR B 2 153 ? 11.195 36.469 40.923 1.00 10.45 153 THR B CA 1
ATOM 3666 C C . THR B 2 153 ? 10.606 36.888 42.277 1.00 11.20 153 THR B C 1
ATOM 3667 O O . THR B 2 153 ? 10.199 36.032 43.084 1.00 10.16 153 THR B O 1
ATOM 3671 N N . ALA B 2 154 ? 10.498 38.205 42.516 1.00 10.81 154 ALA B N 1
ATOM 3672 C CA . ALA B 2 154 ? 9.910 38.681 43.792 1.00 12.62 154 ALA B CA 1
ATOM 3673 C C . ALA B 2 154 ? 8.458 38.155 44.016 1.00 10.44 154 ALA B C 1
ATOM 3674 O O . ALA B 2 154 ? 8.078 37.692 45.093 1.00 11.17 154 ALA B O 1
ATOM 3676 N N . VAL B 2 155 ? 7.642 38.240 42.961 1.00 12.22 155 VAL B N 1
ATOM 3677 C CA . VAL B 2 155 ? 6.273 37.769 43.053 1.00 12.43 155 VAL B CA 1
ATOM 3678 C C . VAL B 2 155 ? 6.276 36.287 43.398 1.00 11.59 155 VAL B C 1
ATOM 3679 O O . VAL B 2 155 ? 5.469 35.856 44.237 1.00 10.94 155 VAL B O 1
ATOM 3683 N N . GLY B 2 156 ? 7.164 35.492 42.728 1.00 8.91 156 GLY B N 1
ATOM 3684 C CA . GLY B 2 156 ? 7.185 34.046 42.993 1.00 9.01 156 GLY B CA 1
ATOM 3685 C C . GLY B 2 156 ? 7.629 33.772 44.432 1.00 10.33 156 GLY B C 1
ATOM 3686 O O . GLY B 2 156 ? 7.095 32.901 45.106 1.00 11.15 156 GLY B O 1
ATOM 3687 N N . VAL B 2 157 ? 8.626 34.488 44.915 1.00 8.48 157 VAL B N 1
ATOM 3688 C CA . VAL B 2 157 ? 9.068 34.290 46.259 1.00 10.62 157 VAL B CA 1
ATOM 3689 C C . VAL B 2 157 ? 7.986 34.663 47.242 1.00 9.47 157 VAL B C 1
ATOM 3690 O O . VAL B 2 157 ? 7.794 33.984 48.268 1.00 10.89 157 VAL B O 1
ATOM 3694 N N . PHE B 2 158 ? 7.284 35.756 46.959 1.00 9.66 158 PHE B N 1
ATOM 3695 C CA . PHE B 2 158 ? 6.204 36.223 47.838 1.00 10.39 158 PHE B CA 1
ATOM 3696 C C . PHE B 2 158 ? 5.106 35.176 47.905 1.00 8.73 158 PHE B C 1
ATOM 3697 O O . PHE B 2 158 ? 4.627 34.828 48.999 1.00 10.30 158 PHE B O 1
ATOM 3705 N N . GLU B 2 159 ? 4.739 34.612 46.763 1.00 8.64 159 GLU B N 1
ATOM 3706 C CA . GLU B 2 159 ? 3.725 33.573 46.795 1.00 9.27 159 GLU B CA 1
ATOM 3707 C C . GLU B 2 159 ? 4.240 32.330 47.512 1.00 11.54 159 GLU B C 1
ATOM 3708 O O . GLU B 2 159 ? 3.506 31.638 48.231 1.00 10.96 159 GLU B O 1
ATOM 3714 N N . ALA B 2 160 ? 5.546 31.993 47.312 1.00 10.36 160 ALA B N 1
ATOM 3715 C CA . ALA B 2 160 ? 6.125 30.873 48.004 1.00 10.49 160 ALA B CA 1
ATOM 3716 C C . ALA B 2 160 ? 6.033 31.134 49.514 1.00 9.70 160 ALA B C 1
ATOM 3717 O O . ALA B 2 160 ? 5.712 30.236 50.310 1.00 11.34 160 ALA B O 1
ATOM 3719 N N . MET B 2 161 ? 6.349 32.361 49.933 1.00 10.13 161 MET B N 1
ATOM 3720 C CA . MET B 2 161 ? 6.296 32.651 51.350 1.00 8.30 161 MET B CA 1
ATOM 3721 C C . MET B 2 161 ? 4.844 32.492 51.879 1.00 9.93 161 MET B C 1
ATOM 3722 O O . MET B 2 161 ? 4.602 31.935 52.955 1.00 10.38 161 MET B O 1
ATOM 3727 N N . LYS B 2 162 ? 3.864 32.996 51.105 1.00 11.54 162 LYS B N 1
ATOM 3728 C CA . LYS B 2 162 ? 2.464 32.864 51.535 1.00 13.15 162 LYS B CA 1
ATOM 3729 C C . LYS B 2 162 ? 2.076 31.411 51.697 1.00 9.77 162 LYS B C 1
ATOM 3730 O O . LYS B 2 162 ? 1.430 31.062 52.696 1.00 11.71 162 LYS B O 1
ATOM 3736 N N . ALA B 2 163 ? 2.439 30.586 50.709 1.00 10.43 163 ALA B N 1
ATOM 3737 C CA . ALA B 2 163 ? 2.090 29.162 50.790 1.00 10.05 163 ALA B CA 1
ATOM 3738 C C . ALA B 2 163 ? 2.748 28.481 52.001 1.00 13.08 163 ALA B C 1
ATOM 3739 O O . ALA B 2 163 ? 2.163 27.600 52.676 1.00 10.98 163 ALA B O 1
ATOM 3741 N N . THR B 2 164 ? 4.018 28.877 52.268 1.00 9.71 164 THR B N 1
ATOM 3742 C CA . THR B 2 164 ? 4.772 28.269 53.378 1.00 9.56 164 THR B CA 1
ATOM 3743 C C . THR B 2 164 ? 4.228 28.646 54.741 1.00 8.40 164 THR B C 1
ATOM 3744 O O . THR B 2 164 ? 4.097 27.812 55.637 1.00 9.86 164 THR B O 1
ATOM 3748 N N . VAL B 2 165 ? 3.946 29.925 54.898 1.00 9.42 165 VAL B N 1
ATOM 3749 C CA . VAL B 2 165 ? 3.365 30.410 56.155 1.00 11.90 165 VAL B CA 1
ATOM 3750 C C . VAL B 2 165 ? 2.015 29.694 56.411 1.00 9.86 165 VAL B C 1
ATOM 3751 O O . VAL B 2 165 ? 1.746 29.267 57.547 1.00 9.82 165 VAL B O 1
ATOM 3755 N N . ALA B 2 166 ? 1.225 29.536 55.370 1.00 9.67 166 ALA B N 1
ATOM 3756 C CA . ALA B 2 166 ? -0.063 28.851 55.558 1.00 11.27 166 ALA B CA 1
ATOM 3757 C C . ALA B 2 166 ? 0.152 27.374 55.934 1.00 12.02 166 ALA B C 1
ATOM 3758 O O . ALA B 2 166 ? -0.479 26.797 56.861 1.00 11.01 166 ALA B O 1
ATOM 3760 N N . HIS B 2 167 ? 1.074 26.713 55.221 1.00 9.04 167 HIS B N 1
ATOM 3761 C CA . HIS B 2 167 ? 1.274 25.321 55.534 1.00 10.47 167 HIS B CA 1
ATOM 3762 C C . HIS B 2 167 ? 1.845 25.133 56.926 1.00 11.83 167 HIS B C 1
ATOM 3763 O O . HIS B 2 167 ? 1.574 24.132 57.597 1.00 11.44 167 HIS B O 1
ATOM 3770 N N . ARG B 2 168 ? 2.640 26.108 57.389 1.00 9.68 168 ARG B N 1
ATOM 3771 C CA . ARG B 2 168 ? 3.252 26.042 58.694 1.00 10.22 168 ARG B CA 1
ATOM 3772 C C . ARG B 2 168 ? 2.218 26.276 59.794 1.00 11.90 168 ARG B C 1
ATOM 3773 O O . ARG B 2 168 ? 2.546 26.069 60.964 1.00 13.12 168 ARG B O 1
ATOM 3781 N N . GLY B 2 169 ? 0.982 26.727 59.454 1.00 11.45 169 GLY B N 1
ATOM 3782 C CA . GLY B 2 169 ? -0.051 26.937 60.493 1.00 11.00 169 GLY B CA 1
ATOM 3783 C C . GLY B 2 169 ? -0.135 28.364 60.985 1.00 12.22 169 GLY B C 1
ATOM 3784 O O . GLY B 2 169 ? -0.807 28.659 61.983 1.00 12.96 169 GLY B O 1
ATOM 3785 N N . LEU B 2 170 ? 0.555 29.282 60.321 1.00 9.92 170 LEU B N 1
ATOM 3786 C CA . LEU B 2 170 ? 0.568 30.673 60.776 1.00 8.66 170 LEU B CA 1
ATOM 3787 C C . LEU B 2 170 ? -0.534 31.519 60.138 1.00 11.35 170 LEU B C 1
ATOM 3788 O O . LEU B 2 170 ? -0.610 32.742 60.398 1.00 12.93 170 LEU B O 1
ATOM 3797 N N . GLY B 2 171 ? -1.347 30.913 59.252 1.00 10.85 171 GLY B N 1
ATOM 3798 C CA . GLY B 2 171 ? -2.381 31.711 58.655 1.00 11.63 171 GLY B CA 1
ATOM 3799 C C . GLY B 2 171 ? -1.806 32.542 57.527 1.00 14.69 171 GLY B C 1
ATOM 3800 O O . GLY B 2 171 ? -1.254 31.971 56.578 1.00 21.34 171 GLY B O 1
ATOM 3801 N N . SER B 2 172 ? -1.912 33.848 57.641 1.00 13.91 172 SER B N 1
ATOM 3802 C CA . SER B 2 172 ? -1.421 34.695 56.575 1.00 13.11 172 SER B CA 1
ATOM 3803 C C . SER B 2 172 ? -0.245 35.554 57.032 1.00 12.19 172 SER B C 1
ATOM 3804 O O . SER B 2 172 ? 0.063 35.530 58.213 1.00 14.18 172 SER B O 1
ATOM 3807 N N . LEU B 2 173 ? 0.352 36.324 56.106 1.00 12.46 173 LEU B N 1
ATOM 3808 C CA . LEU B 2 173 ? 1.467 37.199 56.450 1.00 13.62 173 LEU B CA 1
ATOM 3809 C C . LEU B 2 173 ? 1.034 38.335 57.340 1.00 15.93 173 LEU B C 1
ATOM 3810 O O . LEU B 2 173 ? 1.854 39.012 57.941 1.00 13.02 173 LEU B O 1
ATOM 3815 N N . ASP B 2 174 ? -0.298 38.569 57.427 1.00 15.80 174 ASP B N 1
ATOM 3816 C CA . ASP B 2 174 ? -0.758 39.681 58.242 1.00 15.08 174 ASP B CA 1
ATOM 3817 C C . ASP B 2 174 ? -0.355 39.472 59.699 1.00 15.18 174 ASP B C 1
ATOM 3818 O O . ASP B 2 174 ? -0.689 38.437 60.264 1.00 19.39 174 ASP B O 1
ATOM 3827 N N . GLY B 2 175 ? 0.375 40.449 60.236 1.00 17.81 175 GLY B N 1
ATOM 3828 C CA . GLY B 2 175 ? 0.833 40.402 61.607 1.00 20.94 175 GLY B CA 1
ATOM 3829 C C . GLY B 2 175 ? 2.046 39.510 61.858 1.00 35.03 175 GLY B C 1
ATOM 3830 O O . GLY B 2 175 ? 2.298 39.131 63.021 1.00 30.39 175 GLY B O 1
ATOM 3831 N N . LEU B 2 176 ? 2.766 39.142 60.778 1.00 17.66 176 LEU B N 1
ATOM 3832 C CA . LEU B 2 176 ? 3.944 38.306 61.000 1.00 12.64 176 LEU B CA 1
ATOM 3833 C C . LEU B 2 176 ? 5.138 39.231 60.881 1.00 14.57 176 LEU B C 1
ATOM 3834 O O . LEU B 2 176 ? 5.036 40.269 60.229 1.00 16.99 176 LEU B O 1
ATOM 3839 N N . THR B 2 177 ? 6.252 38.828 61.466 1.00 12.32 177 THR B N 1
ATOM 3840 C CA . THR B 2 177 ? 7.478 39.599 61.352 1.00 12.58 177 THR B CA 1
ATOM 3841 C C . THR B 2 177 ? 8.315 38.830 60.302 1.00 11.04 177 THR B C 1
ATOM 3842 O O . THR B 2 177 ? 8.579 37.630 60.425 1.00 12.43 177 THR B O 1
ATOM 3846 N N . VAL B 2 178 ? 8.723 39.527 59.235 1.00 12.20 178 VAL B N 1
ATOM 3847 C CA . VAL B 2 178 ? 9.507 38.977 58.147 1.00 10.43 178 VAL B CA 1
ATOM 3848 C C . VAL B 2 178 ? 10.858 39.702 58.142 1.00 12.25 178 VAL B C 1
ATOM 3849 O O . VAL B 2 178 ? 10.870 40.945 58.091 1.00 12.12 178 VAL B O 1
ATOM 3853 N N . LEU B 2 179 ? 11.959 38.915 58.203 1.00 10.62 179 LEU B N 1
ATOM 3854 C CA . LEU B 2 179 ? 13.316 39.522 58.160 1.00 11.28 179 LEU B CA 1
ATOM 3855 C C . LEU B 2 179 ? 13.867 39.293 56.747 1.00 10.31 179 LEU B C 1
ATOM 3856 O O . LEU B 2 179 ? 14.065 38.147 56.324 1.00 12.12 179 LEU B O 1
ATOM 3861 N N . VAL B 2 180 ? 14.093 40.373 55.961 1.00 12.39 180 VAL B N 1
ATOM 3862 C CA . VAL B 2 180 ? 14.607 40.291 54.600 1.00 10.99 180 VAL B CA 1
ATOM 3863 C C . VAL B 2 180 ? 16.096 40.610 54.643 1.00 11.25 180 VAL B C 1
ATOM 3864 O O . VAL B 2 180 ? 16.470 41.726 55.037 1.00 14.47 180 VAL B O 1
ATOM 3868 N N . GLN B 2 181 ? 16.877 39.615 54.271 1.00 12.36 181 GLN B N 1
ATOM 3869 C CA . GLN B 2 181 ? 18.354 39.759 54.238 1.00 12.43 181 GLN B CA 1
ATOM 3870 C C . GLN B 2 181 ? 18.704 40.051 52.783 1.00 11.42 181 GLN B C 1
ATOM 3871 O O . GLN B 2 181 ? 18.671 39.198 51.908 1.00 13.73 181 GLN B O 1
ATOM 3877 N N . GLY B 2 182 ? 18.999 41.349 52.538 1.00 14.85 182 GLY B N 1
ATOM 3878 C CA . GLY B 2 182 ? 19.321 41.739 51.148 1.00 16.47 182 GLY B CA 1
ATOM 3879 C C . GLY B 2 182 ? 18.151 42.526 50.521 1.00 20.49 182 GLY B C 1
ATOM 3880 O O . GLY B 2 182 ? 17.136 41.948 50.153 1.00 16.73 182 GLY B O 1
ATOM 3881 N N . LEU B 2 183 ? 18.314 43.854 50.444 1.00 16.57 183 LEU B N 1
ATOM 3882 C CA . LEU B 2 183 ? 17.373 44.785 49.893 1.00 15.00 183 LEU B CA 1
ATOM 3883 C C . LEU B 2 183 ? 17.675 45.123 48.416 1.00 24.75 183 LEU B C 1
ATOM 3884 O O . LEU B 2 183 ? 17.522 46.282 48.038 1.00 31.73 183 LEU B O 1
ATOM 3889 N N . GLY B 2 184 ? 18.108 44.125 47.623 1.00 18.44 184 GLY B N 1
ATOM 3890 C CA . GLY B 2 184 ? 18.429 44.270 46.217 1.00 18.01 184 GLY B CA 1
ATOM 3891 C C . GLY B 2 184 ? 17.208 44.334 45.303 1.00 19.67 184 GLY B C 1
ATOM 3892 O O . GLY B 2 184 ? 16.086 44.685 45.698 1.00 21.94 184 GLY B O 1
ATOM 3893 N N . ALA B 2 185 ? 17.450 44.017 44.049 1.00 16.27 185 ALA B N 1
ATOM 3894 C CA . ALA B 2 185 ? 16.383 44.043 43.062 1.00 16.73 185 ALA B CA 1
ATOM 3895 C C . ALA B 2 185 ? 15.221 43.162 43.533 1.00 20.78 185 ALA B C 1
ATOM 3896 O O . ALA B 2 185 ? 14.074 43.588 43.486 1.00 16.03 185 ALA B O 1
ATOM 3898 N N . VAL B 2 186 ? 15.529 41.928 43.951 1.00 15.50 186 VAL B N 1
ATOM 3899 C CA . VAL B 2 186 ? 14.463 41.029 44.432 1.00 11.36 186 VAL B CA 1
ATOM 3900 C C . VAL B 2 186 ? 13.982 41.386 45.824 1.00 14.50 186 VAL B C 1
ATOM 3901 O O . VAL B 2 186 ? 12.766 41.575 46.106 1.00 14.50 186 VAL B O 1
ATOM 3905 N N . GLY B 2 187 ? 14.913 41.504 46.788 1.00 14.58 187 GLY B N 1
ATOM 3906 C CA . GLY B 2 187 ? 14.599 41.829 48.166 1.00 12.89 187 GLY B CA 1
ATOM 3907 C C . GLY B 2 187 ? 13.779 43.068 48.426 1.00 14.18 187 GLY B C 1
ATOM 3908 O O . GLY B 2 187 ? 12.855 43.024 49.239 1.00 15.61 187 GLY B O 1
ATOM 3909 N N . GLY B 2 188 ? 14.111 44.191 47.785 1.00 14.95 188 GLY B N 1
ATOM 3910 C CA . GLY B 2 188 ? 13.374 45.422 47.966 1.00 13.59 188 GLY B CA 1
ATOM 3911 C C . GLY B 2 188 ? 11.913 45.165 47.520 1.00 13.84 188 GLY B C 1
ATOM 3912 O O . GLY B 2 188 ? 10.982 45.573 48.231 1.00 16.04 188 GLY B O 1
ATOM 3913 N N . SER B 2 189 ? 11.716 44.479 46.377 1.00 12.94 189 SER B N 1
ATOM 3914 C CA . SER B 2 189 ? 10.352 44.196 45.891 1.00 13.93 189 SER B CA 1
ATOM 3915 C C . SER B 2 189 ? 9.578 43.270 46.845 1.00 15.70 189 SER B C 1
ATOM 3916 O O . SER B 2 189 ? 8.372 43.473 47.142 1.00 16.79 189 SER B O 1
ATOM 3919 N N . LEU B 2 190 ? 10.279 42.234 47.327 1.00 12.53 190 LEU B N 1
ATOM 3920 C CA . LEU B 2 190 ? 9.658 41.314 48.227 1.00 10.40 190 LEU B CA 1
ATOM 3921 C C . LEU B 2 190 ? 9.217 42.011 49.477 1.00 15.60 190 LEU B C 1
ATOM 3922 O O . LEU B 2 190 ? 8.125 41.740 50.009 1.00 14.54 190 LEU B O 1
ATOM 3927 N N . ALA B 2 191 ? 10.057 42.909 49.980 1.00 12.08 191 ALA B N 1
ATOM 3928 C CA . ALA B 2 191 ? 9.698 43.569 51.180 1.00 11.79 191 ALA B CA 1
ATOM 3929 C C . ALA B 2 191 ? 8.445 44.385 50.970 1.00 16.03 191 ALA B C 1
ATOM 3930 O O . ALA B 2 191 ? 7.609 44.433 51.852 1.00 14.74 191 ALA B O 1
ATOM 3932 N N . SER B 2 192 ? 8.355 45.055 49.835 1.00 14.72 192 SER B N 1
ATOM 3933 C CA . SER B 2 192 ? 7.185 45.907 49.563 1.00 14.99 192 SER B CA 1
ATOM 3934 C C . SER B 2 192 ? 5.903 45.079 49.510 1.00 15.15 192 SER B C 1
ATOM 3935 O O . SER B 2 192 ? 4.863 45.462 50.098 1.00 15.60 192 SER B O 1
ATOM 3940 N N . LEU B 2 193 ? 5.979 43.916 48.838 1.00 13.85 193 LEU B N 1
ATOM 3941 C CA . LEU B 2 193 ? 4.821 43.023 48.765 1.00 13.97 193 LEU B CA 1
ATOM 3942 C C . LEU B 2 193 ? 4.433 42.497 50.133 1.00 15.61 193 LEU B C 1
ATOM 3943 O O . LEU B 2 193 ? 3.254 42.415 50.506 1.00 17.23 193 LEU B O 1
ATOM 3948 N N . ALA B 2 194 ? 5.421 42.086 50.927 1.00 15.31 194 ALA B N 1
ATOM 3949 C CA . ALA B 2 194 ? 5.127 41.527 52.243 1.00 16.32 194 ALA B CA 1
ATOM 3950 C C . ALA B 2 194 ? 4.520 42.576 53.163 1.00 15.29 194 ALA B C 1
ATOM 3951 O O . ALA B 2 194 ? 3.603 42.307 53.976 1.00 14.51 194 ALA B O 1
ATOM 3953 N N . ALA B 2 195 ? 5.011 43.801 53.020 1.00 14.68 195 ALA B N 1
ATOM 3954 C CA . ALA B 2 195 ? 4.487 44.834 53.901 1.00 15.36 195 ALA B CA 1
ATOM 3955 C C . ALA B 2 195 ? 3.062 45.159 53.559 1.00 16.36 195 ALA B C 1
ATOM 3956 O O . ALA B 2 195 ? 2.232 45.382 54.452 1.00 17.55 195 ALA B O 1
ATOM 3958 N N . GLU B 2 196 ? 2.823 45.192 52.265 1.00 15.81 196 GLU B N 1
ATOM 3959 C CA . GLU B 2 196 ? 1.480 45.469 51.788 1.00 21.60 196 GLU B CA 1
ATOM 3960 C C . GLU B 2 196 ? 0.498 44.399 52.319 1.00 24.33 196 GLU B C 1
ATOM 3961 O O . GLU B 2 196 ? -0.652 44.757 52.607 1.00 21.42 196 GLU B O 1
ATOM 3967 N N . ALA B 2 197 ? 0.948 43.126 52.468 1.00 13.98 197 ALA B N 1
ATOM 3968 C CA . ALA B 2 197 ? 0.153 42.016 52.965 1.00 15.45 197 ALA B CA 1
ATOM 3969 C C . ALA B 2 197 ? -0.016 42.097 54.491 1.00 16.02 197 ALA B C 1
ATOM 3970 O O . ALA B 2 197 ? -0.651 41.189 55.084 1.00 17.13 197 ALA B O 1
ATOM 3972 N N . GLY B 2 198 ? 0.562 43.143 55.130 1.00 12.52 198 GLY B N 1
ATOM 3973 C CA . GLY B 2 198 ? 0.431 43.333 56.565 1.00 12.95 198 GLY B CA 1
ATOM 3974 C C . GLY B 2 198 ? 1.567 42.812 57.435 1.00 14.73 198 GLY B C 1
ATOM 3975 O O . GLY B 2 198 ? 1.448 42.766 58.633 1.00 16.38 198 GLY B O 1
ATOM 3976 N N . ALA B 2 199 ? 2.673 42.399 56.848 1.00 16.59 199 ALA B N 1
ATOM 3977 C CA . ALA B 2 199 ? 3.759 41.917 57.674 1.00 15.47 199 ALA B CA 1
ATOM 3978 C C . ALA B 2 199 ? 4.597 43.093 58.181 1.00 14.74 199 ALA B C 1
ATOM 3979 O O . ALA B 2 199 ? 4.603 44.165 57.567 1.00 15.56 199 ALA B O 1
ATOM 3981 N N . GLN B 2 200 ? 5.307 42.924 59.303 1.00 14.71 200 GLN B N 1
ATOM 3982 C CA . GLN B 2 200 ? 6.213 43.951 59.860 1.00 13.04 200 GLN B CA 1
ATOM 3983 C C . GLN B 2 200 ? 7.569 43.508 59.358 1.00 17.72 200 GLN B C 1
ATOM 3984 O O . GLN B 2 200 ? 7.932 42.335 59.539 1.00 17.86 200 GLN B O 1
ATOM 3990 N N . LEU B 2 201 ? 8.287 44.427 58.736 1.00 14.10 201 LEU B N 1
ATOM 3991 C CA . LEU B 2 201 ? 9.555 44.056 58.159 1.00 16.52 201 LEU B CA 1
ATOM 3992 C C . LEU B 2 201 ? 10.781 44.460 58.948 1.00 17.35 201 LEU B C 1
ATOM 3993 O O . LEU B 2 201 ? 10.857 45.597 59.404 1.00 16.52 201 LEU B O 1
ATOM 3998 N N . LEU B 2 202 ? 11.706 43.487 59.041 1.00 15.86 202 LEU B N 1
ATOM 3999 C CA . LEU B 2 202 ? 13.030 43.630 59.667 1.00 15.18 202 LEU B CA 1
ATOM 4000 C C . LEU B 2 202 ? 13.915 43.563 58.424 1.00 15.47 202 LEU B C 1
ATOM 4001 O O . LEU B 2 202 ? 13.699 42.702 57.569 1.00 13.32 202 LEU B O 1
ATOM 4006 N N . VAL B 2 203 ? 14.875 44.491 58.261 1.00 16.31 203 VAL B N 1
ATOM 4007 C CA . VAL B 2 203 ? 15.670 44.458 57.050 1.00 16.26 203 VAL B CA 1
ATOM 4008 C C . VAL B 2 203 ? 17.150 44.657 57.345 1.00 14.03 203 VAL B C 1
ATOM 4009 O O . VAL B 2 203 ? 17.502 45.313 58.316 1.00 16.86 203 VAL B O 1
ATOM 4013 N N . ALA B 2 204 ? 17.922 44.069 56.470 1.00 13.40 204 ALA B N 1
ATOM 4014 C CA . ALA B 2 204 ? 19.401 44.120 56.565 1.00 17.98 204 ALA B CA 1
ATOM 4015 C C . ALA B 2 204 ? 20.022 44.158 55.180 1.00 21.03 204 ALA B C 1
ATOM 4016 O O . ALA B 2 204 ? 19.546 43.527 54.237 1.00 18.25 204 ALA B O 1
ATOM 4018 N N . ASP B 2 205 ? 21.127 44.924 55.079 1.00 18.59 205 ASP B N 1
ATOM 4019 C CA . ASP B 2 205 ? 21.876 45.058 53.865 1.00 17.38 205 ASP B CA 1
ATOM 4020 C C . ASP B 2 205 ? 23.251 45.675 54.195 1.00 15.95 205 ASP B C 1
ATOM 4021 O O . ASP B 2 205 ? 23.407 46.415 55.153 1.00 22.54 205 ASP B O 1
ATOM 4026 N N . THR B 2 206 ? 24.227 45.356 53.411 1.00 25.48 206 THR B N 1
ATOM 4027 C CA . THR B 2 206 ? 25.526 45.953 53.673 1.00 38.57 206 THR B CA 1
ATOM 4028 C C . THR B 2 206 ? 25.558 47.423 53.215 1.00 53.31 206 THR B C 1
ATOM 4029 O O . THR B 2 206 ? 26.382 48.218 53.667 1.00 25.05 206 THR B O 1
ATOM 4033 N N . ASP B 2 207 ? 24.652 47.771 52.293 1.00 28.21 207 ASP B N 1
ATOM 4034 C CA . ASP B 2 207 ? 24.461 49.108 51.737 1.00 25.00 207 ASP B CA 1
ATOM 4035 C C . ASP B 2 207 ? 23.676 49.991 52.707 1.00 41.18 207 ASP B C 1
ATOM 4036 O O . ASP B 2 207 ? 22.455 49.932 52.884 1.00 27.29 207 ASP B O 1
ATOM 4041 N N . THR B 2 208 ? 24.393 50.861 53.382 1.00 25.07 208 THR B N 1
ATOM 4042 C CA . THR B 2 208 ? 23.817 51.761 54.362 1.00 35.96 208 THR B CA 1
ATOM 4043 C C . THR B 2 208 ? 22.620 52.569 53.895 1.00 47.20 208 THR B C 1
ATOM 4044 O O . THR B 2 208 ? 21.661 52.771 54.626 1.00 27.77 208 THR B O 1
ATOM 4048 N N . GLU B 2 209 ? 22.694 53.071 52.673 1.00 34.36 209 GLU B N 1
ATOM 4049 C CA . GLU B 2 209 ? 21.617 53.870 52.111 1.00 57.22 209 GLU B CA 1
ATOM 4050 C C . GLU B 2 209 ? 20.309 53.075 51.959 1.00 19.37 209 GLU B C 1
ATOM 4051 O O . GLU B 2 209 ? 19.244 53.588 52.308 1.00 28.38 209 GLU B O 1
ATOM 4057 N N . ARG B 2 210 ? 20.395 51.838 51.422 1.00 27.98 210 ARG B N 1
ATOM 4058 C CA . ARG B 2 210 ? 19.249 50.916 51.222 1.00 34.77 210 ARG B CA 1
ATOM 4059 C C . ARG B 2 210 ? 18.503 50.718 52.542 1.00 35.50 210 ARG B C 1
ATOM 4060 O O . ARG B 2 210 ? 17.284 50.825 52.664 1.00 24.95 210 ARG B O 1
ATOM 4068 N N . VAL B 2 211 ? 19.279 50.457 53.578 1.00 27.24 211 VAL B N 1
ATOM 4069 C CA . VAL B 2 211 ? 18.677 50.283 54.866 1.00 19.04 211 VAL B CA 1
ATOM 4070 C C . VAL B 2 211 ? 17.965 51.556 55.276 1.00 32.28 211 VAL B C 1
ATOM 4071 O O . VAL B 2 211 ? 16.790 51.478 55.591 1.00 28.31 211 VAL B O 1
ATOM 4075 N N . ALA B 2 212 ? 18.652 52.727 55.295 1.00 35.61 212 ALA B N 1
ATOM 4076 C CA . ALA B 2 212 ? 18.051 54.011 55.700 1.00 29.06 212 ALA B CA 1
ATOM 4077 C C . ALA B 2 212 ? 16.724 54.292 54.967 1.00 21.31 212 ALA B C 1
ATOM 4078 O O . ALA B 2 212 ? 15.757 54.799 55.533 1.00 28.43 212 ALA B O 1
ATOM 4080 N N . HIS B 2 213 ? 16.695 53.971 53.675 1.00 21.00 213 HIS B N 1
ATOM 4081 C CA . HIS B 2 213 ? 15.529 54.148 52.826 1.00 23.99 213 HIS B CA 1
ATOM 4082 C C . HIS B 2 213 ? 14.404 53.252 53.367 1.00 37.09 213 HIS B C 1
ATOM 4083 O O . HIS B 2 213 ? 13.297 53.736 53.586 1.00 27.28 213 HIS B O 1
ATOM 4090 N N . ALA B 2 214 ? 14.668 51.937 53.571 1.00 37.79 214 ALA B N 1
ATOM 4091 C CA . ALA B 2 214 ? 13.669 50.982 54.098 1.00 20.97 214 ALA B CA 1
ATOM 4092 C C . ALA B 2 214 ? 13.194 51.509 55.424 1.00 28.02 214 ALA B C 1
ATOM 4093 O O . ALA B 2 214 ? 12.011 51.514 55.786 1.00 26.55 214 ALA B O 1
ATOM 4095 N N . VAL B 2 215 ? 14.164 52.025 56.161 1.00 22.88 215 VAL B N 1
ATOM 4096 C CA . VAL B 2 215 ? 13.836 52.600 57.426 1.00 19.13 215 VAL B CA 1
ATOM 4097 C C . VAL B 2 215 ? 12.893 53.777 57.225 1.00 33.96 215 VAL B C 1
ATOM 4098 O O . VAL B 2 215 ? 11.948 53.989 57.994 1.00 30.09 215 VAL B O 1
ATOM 4102 N N . ALA B 2 216 ? 13.135 54.519 56.150 1.00 27.91 216 ALA B N 1
ATOM 4103 C CA . ALA B 2 216 ? 12.263 55.646 55.891 1.00 68.98 216 ALA B CA 1
ATOM 4104 C C . ALA B 2 216 ? 10.866 55.182 55.510 1.00 43.64 216 ALA B C 1
ATOM 4105 O O . ALA B 2 216 ? 9.915 55.877 55.819 1.00 30.36 216 ALA B O 1
ATOM 4107 N N . LEU B 2 217 ? 10.784 54.027 54.826 1.00 24.63 217 LEU B N 1
ATOM 4108 C CA . LEU B 2 217 ? 9.581 53.391 54.344 1.00 29.73 217 LEU B CA 1
ATOM 4109 C C . LEU B 2 217 ? 8.886 52.725 55.516 1.00 52.25 217 LEU B C 1
ATOM 4110 O O . LEU B 2 217 ? 7.903 52.000 55.356 1.00 58.81 217 LEU B O 1
ATOM 4115 N N . GLY B 2 218 ? 9.404 52.967 56.713 1.00 25.65 218 GLY B N 1
ATOM 4116 C CA . GLY B 2 218 ? 8.764 52.416 57.889 1.00 27.87 218 GLY B CA 1
ATOM 4117 C C . GLY B 2 218 ? 9.283 51.121 58.491 1.00 28.74 218 GLY B C 1
ATOM 4118 O O . GLY B 2 218 ? 8.810 50.756 59.570 1.00 26.08 218 GLY B O 1
ATOM 4119 N N . HIS B 2 219 ? 10.218 50.470 57.813 1.00 22.16 219 HIS B N 1
ATOM 4120 C CA . HIS B 2 219 ? 10.769 49.232 58.320 1.00 25.66 219 HIS B CA 1
ATOM 4121 C C . HIS B 2 219 ? 11.762 49.367 59.473 1.00 31.04 219 HIS B C 1
ATOM 4122 O O . HIS B 2 219 ? 12.067 50.454 59.960 1.00 23.28 219 HIS B O 1
ATOM 4129 N N . THR B 2 220 ? 12.285 48.241 59.932 1.00 22.74 220 THR B N 1
ATOM 4130 C CA . THR B 2 220 ? 13.238 48.241 61.031 1.00 21.96 220 THR B CA 1
ATOM 4131 C C . THR B 2 220 ? 14.539 47.581 60.623 1.00 27.90 220 THR B C 1
ATOM 4132 O O . THR B 2 220 ? 14.540 46.457 60.106 1.00 21.97 220 THR B O 1
ATOM 4136 N N . ALA B 2 221 ? 15.642 48.299 60.842 1.00 21.03 221 ALA B N 1
ATOM 4137 C CA . ALA B 2 221 ? 16.932 47.755 60.473 1.00 16.82 221 ALA B CA 1
ATOM 4138 C C . ALA B 2 221 ? 17.474 46.760 61.474 1.00 15.27 221 ALA B C 1
ATOM 4139 O O . ALA B 2 221 ? 17.233 46.846 62.662 1.00 18.64 221 ALA B O 1
ATOM 4141 N N . VAL B 2 222 ? 18.261 45.804 60.976 1.00 20.11 222 VAL B N 1
ATOM 4142 C CA . VAL B 2 222 ? 18.886 44.811 61.853 1.00 26.15 222 VAL B CA 1
ATOM 4143 C C . VAL B 2 222 ? 20.381 44.894 61.540 1.00 18.73 222 VAL B C 1
ATOM 4144 O O . VAL B 2 222 ? 20.715 44.928 60.354 1.00 20.96 222 VAL B O 1
ATOM 4148 N N . ALA B 2 223 ? 21.254 44.920 62.535 1.00 23.22 223 ALA B N 1
ATOM 4149 C CA . ALA B 2 223 ? 22.666 44.989 62.185 1.00 22.72 223 ALA B CA 1
ATOM 4150 C C . ALA B 2 223 ? 23.087 43.642 61.645 1.00 22.05 223 ALA B C 1
ATOM 4151 O O . ALA B 2 223 ? 22.577 42.569 62.006 1.00 21.32 223 ALA B O 1
ATOM 4153 N N . LEU B 2 224 ? 24.023 43.695 60.727 1.00 23.03 224 LEU B N 1
ATOM 4154 C CA . LEU B 2 224 ? 24.528 42.503 60.088 1.00 19.78 224 LEU B CA 1
ATOM 4155 C C . LEU B 2 224 ? 24.931 41.419 61.054 1.00 19.86 224 LEU B C 1
ATOM 4156 O O . LEU B 2 224 ? 24.680 40.230 60.834 1.00 20.43 224 LEU B O 1
ATOM 4161 N N . GLU B 2 225 ? 25.557 41.820 62.134 1.00 18.06 225 GLU B N 1
ATOM 4162 C CA . GLU B 2 225 ? 25.954 40.785 63.031 1.00 21.75 225 GLU B CA 1
ATOM 4163 C C . GLU B 2 225 ? 24.794 40.156 63.779 1.00 41.84 225 GLU B C 1
ATOM 4164 O O . GLU B 2 225 ? 24.999 39.124 64.418 1.00 24.20 225 GLU B O 1
ATOM 4170 N N . ASP B 2 226 ? 23.605 40.746 63.702 1.00 20.46 226 ASP B N 1
ATOM 4171 C CA . ASP B 2 226 ? 22.480 40.175 64.428 1.00 22.14 226 ASP B CA 1
ATOM 4172 C C . ASP B 2 226 ? 21.490 39.421 63.548 1.00 26.54 226 ASP B C 1
ATOM 4173 O O . ASP B 2 226 ? 20.573 38.775 64.035 1.00 24.14 226 ASP B O 1
ATOM 4178 N N . VAL B 2 227 ? 21.685 39.510 62.263 1.00 16.83 227 VAL B N 1
ATOM 4179 C CA . VAL B 2 227 ? 20.789 38.881 61.328 1.00 15.44 227 VAL B CA 1
ATOM 4180 C C . VAL B 2 227 ? 20.396 37.466 61.585 1.00 20.04 227 VAL B C 1
ATOM 4181 O O . VAL B 2 227 ? 19.231 37.125 61.558 1.00 20.30 227 VAL B O 1
ATOM 4185 N N . LEU B 2 228 ? 21.371 36.623 61.814 1.00 16.87 228 LEU B N 1
ATOM 4186 C CA . LEU B 2 228 ? 21.118 35.229 62.000 1.00 13.50 228 LEU B CA 1
ATOM 4187 C C . LEU B 2 228 ? 20.590 34.780 63.355 1.00 17.17 228 LEU B C 1
ATOM 4188 O O . LEU B 2 228 ? 20.314 33.606 63.518 1.00 19.85 228 LEU B O 1
ATOM 4193 N N . SER B 2 229 ? 20.424 35.670 64.296 1.00 19.31 229 SER B N 1
ATOM 4194 C CA . SER B 2 229 ? 19.876 35.213 65.562 1.00 23.67 229 SER B CA 1
ATOM 4195 C C . SER B 2 229 ? 18.721 36.135 65.951 1.00 26.71 229 SER B C 1
ATOM 4196 O O . SER B 2 229 ? 18.270 36.152 67.098 1.00 20.78 229 SER B O 1
ATOM 4199 N N . THR B 2 230 ? 18.246 36.946 65.001 1.00 18.91 230 THR B N 1
ATOM 4200 C CA . THR B 2 230 ? 17.138 37.869 65.273 1.00 19.58 230 THR B CA 1
ATOM 4201 C C . THR B 2 230 ? 15.765 37.159 65.191 1.00 14.79 230 THR B C 1
ATOM 4202 O O . THR B 2 230 ? 15.395 36.553 64.207 1.00 18.26 230 THR B O 1
ATOM 4206 N N . PRO B 2 231 ? 14.980 37.205 66.236 1.00 12.78 231 PRO B N 1
ATOM 4207 C CA . PRO B 2 231 ? 13.687 36.514 66.187 1.00 12.55 231 PRO B CA 1
ATOM 4208 C C . PRO B 2 231 ? 12.786 37.063 65.114 1.00 13.13 231 PRO B C 1
ATOM 4209 O O . PRO B 2 231 ? 12.626 38.289 64.969 1.00 15.34 231 PRO B O 1
ATOM 4213 N N . CYS B 2 232 ? 12.182 36.151 64.373 1.00 11.65 232 CYS B N 1
ATOM 4214 C CA . CYS B 2 232 ? 11.239 36.581 63.348 1.00 10.61 232 CYS B CA 1
ATOM 4215 C C . CYS B 2 232 ? 10.316 35.410 63.067 1.00 13.11 232 CYS B C 1
ATOM 4216 O O . CYS B 2 232 ? 10.579 34.286 63.492 1.00 15.15 232 CYS B O 1
ATOM 4219 N N . ASP B 2 233 ? 9.203 35.626 62.366 1.00 11.78 233 ASP B N 1
ATOM 4220 C CA . ASP B 2 233 ? 8.360 34.504 62.004 1.00 11.76 233 ASP B CA 1
ATOM 4221 C C . ASP B 2 233 ? 8.932 33.890 60.703 1.00 12.45 233 ASP B C 1
ATOM 4222 O O . ASP B 2 233 ? 8.987 32.668 60.562 1.00 12.65 233 ASP B O 1
ATOM 4227 N N . VAL B 2 234 ? 9.363 34.747 59.741 1.00 10.33 234 VAL B N 1
ATOM 4228 C CA . VAL B 2 234 ? 9.894 34.279 58.492 1.00 8.07 234 VAL B CA 1
ATOM 4229 C C . VAL B 2 234 ? 11.248 34.929 58.265 1.00 10.66 234 VAL B C 1
ATOM 4230 O O . VAL B 2 234 ? 11.426 36.117 58.452 1.00 10.06 234 VAL B O 1
ATOM 4234 N N . PHE B 2 235 ? 12.198 34.095 57.839 1.00 11.15 235 PHE B N 1
ATOM 4235 C CA . PHE B 2 235 ? 13.582 34.540 57.480 1.00 8.40 235 PHE B CA 1
ATOM 4236 C C . PHE B 2 235 ? 13.618 34.415 55.970 1.00 7.49 235 PHE B C 1
ATOM 4237 O O . PHE B 2 235 ? 13.350 33.341 55.377 1.00 10.19 235 PHE B O 1
ATOM 4245 N N . ALA B 2 236 ? 13.883 35.545 55.293 1.00 10.37 236 ALA B N 1
ATOM 4246 C CA . ALA B 2 236 ? 13.879 35.604 53.810 1.00 9.68 236 ALA B CA 1
ATOM 4247 C C . ALA B 2 236 ? 15.253 35.970 53.255 1.00 11.26 236 ALA B C 1
ATOM 4248 O O . ALA B 2 236 ? 15.563 37.146 53.100 1.00 13.35 236 ALA B O 1
ATOM 4250 N N . PRO B 2 237 ? 16.062 34.961 52.996 1.00 10.95 237 PRO B N 1
ATOM 4251 C CA . PRO B 2 237 ? 17.443 35.214 52.494 1.00 11.98 237 PRO B CA 1
ATOM 4252 C C . PRO B 2 237 ? 17.397 35.645 51.008 1.00 10.76 237 PRO B C 1
ATOM 4253 O O . PRO B 2 237 ? 17.009 34.853 50.104 1.00 12.71 237 PRO B O 1
ATOM 4257 N N . CYS B 2 238 ? 17.792 36.905 50.819 1.00 10.75 238 CYS B N 1
ATOM 4258 C CA . CYS B 2 238 ? 17.747 37.399 49.463 1.00 13.24 238 CYS B CA 1
ATOM 4259 C C . CYS B 2 238 ? 19.071 38.002 49.063 1.00 20.24 238 CYS B C 1
ATOM 4260 O O . CYS B 2 238 ? 19.106 38.879 48.199 1.00 16.96 238 CYS B O 1
ATOM 4263 N N . ALA B 2 239 ? 20.130 37.556 49.694 1.00 15.58 239 ALA B N 1
ATOM 4264 C CA . ALA B 2 239 ? 21.478 38.077 49.368 1.00 22.60 239 ALA B CA 1
ATOM 4265 C C . ALA B 2 239 ? 22.314 36.940 48.813 1.00 19.05 239 ALA B C 1
ATOM 4266 O O . ALA B 2 239 ? 22.034 36.345 47.739 1.00 24.96 239 ALA B O 1
ATOM 4268 N N . MET B 2 240 ? 23.346 36.527 49.533 1.00 22.31 240 MET B N 1
ATOM 4269 C CA . MET B 2 240 ? 24.063 35.414 48.907 1.00 19.47 240 MET B CA 1
ATOM 4270 C C . MET B 2 240 ? 23.630 34.024 49.353 1.00 16.34 240 MET B C 1
ATOM 4271 O O . MET B 2 240 ? 22.830 33.847 50.283 1.00 17.98 240 MET B O 1
ATOM 4276 N N . GLY B 2 241 ? 24.182 33.023 48.709 1.00 15.20 241 GLY B N 1
ATOM 4277 C CA . GLY B 2 241 ? 23.846 31.663 49.049 1.00 18.31 241 GLY B CA 1
ATOM 4278 C C . GLY B 2 241 ? 24.728 31.140 50.175 1.00 15.98 241 GLY B C 1
ATOM 4279 O O . GLY B 2 241 ? 25.560 31.868 50.719 1.00 15.88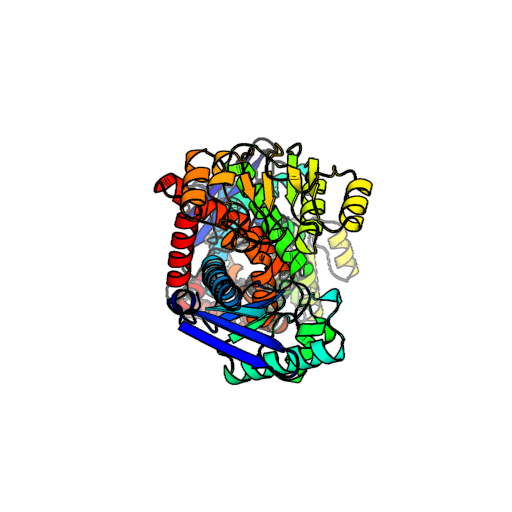 241 GLY B O 1
ATOM 4280 N N . GLY B 2 242 ? 24.538 29.891 50.511 1.00 13.07 242 GLY B N 1
ATOM 4281 C CA . GLY B 2 242 ? 25.349 29.288 51.561 1.00 13.04 242 GLY B CA 1
ATOM 4282 C C . GLY B 2 242 ? 25.127 29.812 52.984 1.00 18.80 242 GLY B C 1
ATOM 4283 O O . GLY B 2 242 ? 25.882 29.548 53.930 1.00 14.35 242 GLY B O 1
ATOM 4284 N N . VAL B 2 243 ? 24.012 30.537 53.169 1.00 15.75 243 VAL B N 1
ATOM 4285 C CA . VAL B 2 243 ? 23.663 31.129 54.449 1.00 17.67 243 VAL B CA 1
ATOM 4286 C C . VAL B 2 243 ? 23.386 30.154 55.562 1.00 10.03 243 VAL B C 1
ATOM 4287 O O . VAL B 2 243 ? 23.799 30.360 56.700 1.00 13.46 243 VAL B O 1
ATOM 4291 N N . ILE B 2 244 ? 22.689 29.104 55.204 1.00 11.04 244 ILE B N 1
ATOM 4292 C CA . ILE B 2 244 ? 22.300 28.112 56.186 1.00 12.21 244 ILE B CA 1
ATOM 4293 C C . ILE B 2 244 ? 23.203 26.897 56.302 1.00 9.84 244 ILE B C 1
ATOM 4294 O O . ILE B 2 244 ? 22.996 25.847 55.701 1.00 12.76 244 ILE B O 1
ATOM 4299 N N . THR B 2 245 ? 24.230 27.126 57.160 1.00 12.59 245 THR B N 1
ATOM 4300 C CA . THR B 2 245 ? 25.140 26.066 57.498 1.00 14.76 245 THR B CA 1
ATOM 4301 C C . THR B 2 245 ? 24.466 25.341 58.680 1.00 17.26 245 THR B C 1
ATOM 4302 O O . THR B 2 245 ? 23.421 25.774 59.236 1.00 12.85 245 THR B O 1
ATOM 4306 N N . THR B 2 246 ? 25.052 24.218 59.091 1.00 14.04 246 THR B N 1
ATOM 4307 C CA . THR B 2 246 ? 24.579 23.433 60.211 1.00 11.78 246 THR B CA 1
ATOM 4308 C C . THR B 2 246 ? 24.429 24.305 61.443 1.00 14.12 246 THR B C 1
ATOM 4309 O O . THR B 2 246 ? 23.416 24.255 62.167 1.00 14.05 246 THR B O 1
ATOM 4313 N N . GLU B 2 247 ? 25.444 25.131 61.738 1.00 13.42 247 GLU B N 1
ATOM 4314 C CA . GLU B 2 247 ? 25.379 25.967 62.925 1.00 14.65 247 GLU B CA 1
ATOM 4315 C C . GLU B 2 247 ? 24.275 27.004 62.868 1.00 13.23 247 GLU B C 1
ATOM 4316 O O . GLU B 2 247 ? 23.575 27.300 63.835 1.00 12.97 247 GLU B O 1
ATOM 4322 N N . VAL B 2 248 ? 24.136 27.599 61.702 1.00 13.69 248 VAL B N 1
ATOM 4323 C CA . VAL B 2 248 ? 23.066 28.604 61.511 1.00 16.52 248 VAL B CA 1
ATOM 4324 C C . VAL B 2 248 ? 21.693 27.908 61.705 1.00 15.58 248 VAL B C 1
ATOM 4325 O O . VAL B 2 248 ? 20.818 28.471 62.387 1.00 13.27 248 VAL B O 1
ATOM 4329 N N . ALA B 2 249 ? 21.563 26.708 61.125 1.00 11.07 249 ALA B N 1
ATOM 4330 C CA . ALA B 2 249 ? 20.297 25.949 61.216 1.00 12.13 249 ALA B CA 1
ATOM 4331 C C . ALA B 2 249 ? 19.945 25.683 62.661 1.00 16.23 249 ALA B C 1
ATOM 4332 O O . ALA B 2 249 ? 18.766 25.674 63.064 1.00 14.41 249 ALA B O 1
ATOM 4334 N N . ARG B 2 250 ? 20.982 25.476 63.487 1.00 13.97 250 ARG B N 1
ATOM 4335 C CA . ARG B 2 250 ? 20.743 25.219 64.882 1.00 12.86 250 ARG B CA 1
ATOM 4336 C C . ARG B 2 250 ? 20.313 26.411 65.688 1.00 12.80 250 ARG B C 1
ATOM 4337 O O . ARG B 2 250 ? 19.756 26.282 66.792 1.00 18.76 250 ARG B O 1
ATOM 4345 N N . THR B 2 251 ? 20.609 27.587 65.208 1.00 12.61 251 THR B N 1
ATOM 4346 C CA . THR B 2 251 ? 20.312 28.765 65.987 1.00 21.21 251 THR B CA 1
ATOM 4347 C C . THR B 2 251 ? 19.332 29.781 65.420 1.00 16.37 251 THR B C 1
ATOM 4348 O O . THR B 2 251 ? 18.995 30.776 66.074 1.00 19.30 251 THR B O 1
ATOM 4352 N N . LEU B 2 252 ? 18.883 29.545 64.195 1.00 12.64 252 LEU B N 1
ATOM 4353 C CA . LEU B 2 252 ? 17.915 30.487 63.586 1.00 12.37 252 LEU B CA 1
ATOM 4354 C C . LEU B 2 252 ? 16.670 30.489 64.505 1.00 9.87 252 LEU B C 1
ATOM 4355 O O . LEU B 2 252 ? 16.249 29.419 64.961 1.00 13.14 252 LEU B O 1
ATOM 4360 N N . ASP B 2 253 ? 16.116 31.665 64.743 1.00 12.01 253 ASP B N 1
ATOM 4361 C CA . ASP B 2 253 ? 14.945 31.793 65.644 1.00 10.70 253 ASP B CA 1
ATOM 4362 C C . ASP B 2 253 ? 13.763 32.274 64.808 1.00 15.01 253 ASP B C 1
ATOM 4363 O O . ASP B 2 253 ? 13.440 33.448 64.831 1.00 14.90 253 ASP B O 1
ATOM 4368 N N . CYS B 2 254 ? 13.158 31.354 64.062 1.00 12.99 254 CYS B N 1
ATOM 4369 C CA . CYS B 2 254 ? 12.046 31.681 63.183 1.00 13.44 254 CYS B CA 1
ATOM 4370 C C . CYS B 2 254 ? 11.259 30.388 62.981 1.00 12.69 254 CYS B C 1
ATOM 4371 O O . CYS B 2 254 ? 11.620 29.318 63.499 1.00 12.07 254 CYS B O 1
ATOM 4374 N N . SER B 2 255 ? 10.162 30.490 62.205 1.00 12.47 255 SER B N 1
ATOM 4375 C CA . SER B 2 255 ? 9.408 29.255 61.957 1.00 10.95 255 SER B CA 1
ATOM 4376 C C . SER B 2 255 ? 9.333 28.904 60.463 1.00 9.09 255 SER B C 1
ATOM 4377 O O . SER B 2 255 ? 8.928 27.809 60.106 1.00 9.93 255 SER B O 1
ATOM 4382 N N . VAL B 2 256 ? 9.704 29.841 59.581 1.00 9.77 256 VAL B N 1
ATOM 4383 C CA . VAL B 2 256 ? 9.688 29.630 58.165 1.00 8.21 256 VAL B CA 1
ATOM 4384 C C . VAL B 2 256 ? 10.931 30.248 57.543 1.00 9.70 256 VAL B C 1
ATOM 4385 O O . VAL B 2 256 ? 11.370 31.299 57.991 1.00 9.67 256 VAL B O 1
ATOM 4389 N N . VAL B 2 257 ? 11.432 29.604 56.492 1.00 9.48 257 VAL B N 1
ATOM 4390 C CA . VAL B 2 257 ? 12.585 30.148 55.699 1.00 8.70 257 VAL B CA 1
ATOM 4391 C C . VAL B 2 257 ? 12.064 30.179 54.261 1.00 8.09 257 VAL B C 1
ATOM 4392 O O . VAL B 2 257 ? 11.702 29.157 53.701 1.00 9.98 257 VAL B O 1
ATOM 4396 N N . ALA B 2 258 ? 12.011 31.379 53.657 1.00 9.41 258 ALA B N 1
ATOM 4397 C CA . ALA B 2 258 ? 11.526 31.437 52.274 1.00 9.94 258 ALA B CA 1
ATOM 4398 C C . ALA B 2 258 ? 12.122 32.709 51.695 1.00 12.86 258 ALA B C 1
ATOM 4399 O O . ALA B 2 258 ? 11.786 33.833 52.100 1.00 10.86 258 ALA B O 1
ATOM 4401 N N . GLY B 2 259 ? 13.035 32.536 50.720 1.00 11.40 259 GLY B N 1
ATOM 4402 C CA . GLY B 2 259 ? 13.692 33.723 50.157 1.00 11.08 259 GLY B CA 1
ATOM 4403 C C . GLY B 2 259 ? 14.083 33.544 48.706 1.00 9.71 259 GLY B C 1
ATOM 4404 O O . GLY B 2 259 ? 13.717 32.568 48.065 1.00 11.23 259 GLY B O 1
ATOM 4405 N N . ALA B 2 260 ? 14.856 34.516 48.218 1.00 10.88 260 ALA B N 1
ATOM 4406 C CA . ALA B 2 260 ? 15.216 34.422 46.813 1.00 10.10 260 ALA B CA 1
ATOM 4407 C C . ALA B 2 260 ? 16.584 33.786 46.494 1.00 13.38 260 ALA B C 1
ATOM 4408 O O . ALA B 2 260 ? 16.831 33.301 45.374 1.00 12.52 260 ALA B O 1
ATOM 4410 N N . ALA B 2 261 ? 17.488 33.852 47.511 1.00 12.07 261 ALA B N 1
ATOM 4411 C CA . ALA B 2 261 ? 18.836 33.344 47.242 1.00 12.70 261 ALA B CA 1
ATOM 4412 C C . ALA B 2 261 ? 18.936 31.966 46.685 1.00 12.34 261 ALA B C 1
ATOM 4413 O O . ALA B 2 261 ? 18.157 31.094 47.008 1.00 12.58 261 ALA B O 1
ATOM 4415 N N . ASN B 2 262 ? 19.938 31.765 45.796 1.00 14.28 262 ASN B N 1
ATOM 4416 C CA . ASN B 2 262 ? 20.200 30.461 45.250 1.00 15.81 262 ASN B CA 1
ATOM 4417 C C . ASN B 2 262 ? 21.108 29.693 46.235 1.00 13.84 262 ASN B C 1
ATOM 4418 O O . ASN B 2 262 ? 21.919 30.315 46.960 1.00 17.51 262 ASN B O 1
ATOM 4423 N N . ASN B 2 263 ? 20.979 28.370 46.281 1.00 11.80 263 ASN B N 1
ATOM 4424 C CA . ASN B 2 263 ? 21.763 27.477 47.123 1.00 12.54 263 ASN B CA 1
ATOM 4425 C C . ASN B 2 263 ? 21.845 27.956 48.573 1.00 20.18 263 ASN B C 1
ATOM 4426 O O . ASN B 2 263 ? 22.918 28.057 49.163 1.00 16.67 263 ASN B O 1
ATOM 4431 N N . VAL B 2 264 ? 20.709 28.241 49.190 1.00 12.28 264 VAL B N 1
ATOM 4432 C CA . VAL B 2 264 ? 20.645 28.707 50.554 1.00 12.37 264 VAL B CA 1
ATOM 4433 C C . VAL B 2 264 ? 21.200 27.773 51.610 1.00 11.24 264 VAL B C 1
ATOM 4434 O O . VAL B 2 264 ? 21.727 28.311 52.579 1.00 16.24 264 VAL B O 1
ATOM 4438 N N . ILE B 2 265 ? 20.973 26.468 51.468 1.00 11.55 265 ILE B N 1
ATOM 4439 C CA . ILE B 2 265 ? 21.362 25.391 52.396 1.00 15.00 265 ILE B CA 1
ATOM 4440 C C . ILE B 2 265 ? 22.800 24.999 52.090 1.00 12.93 265 ILE B C 1
ATOM 4441 O O . ILE B 2 265 ? 23.091 24.570 50.996 1.00 16.90 265 ILE B O 1
ATOM 4446 N N . ALA B 2 266 ? 23.644 25.201 53.086 1.00 13.60 266 ALA B N 1
ATOM 4447 C CA . ALA B 2 266 ? 25.079 24.931 52.897 1.00 17.84 266 ALA B CA 1
ATOM 4448 C C . ALA B 2 266 ? 25.507 23.489 52.897 1.00 45.44 266 ALA B C 1
ATOM 4449 O O . ALA B 2 266 ? 26.429 23.150 52.168 1.00 37.99 266 ALA B O 1
ATOM 4451 N N . ASP B 2 267 ? 24.837 22.672 53.704 1.00 26.89 267 ASP B N 1
ATOM 4452 C CA . ASP B 2 267 ? 25.180 21.261 53.805 1.00 57.06 267 ASP B CA 1
ATOM 4453 C C . ASP B 2 267 ? 23.872 20.457 53.896 1.00 26.28 267 ASP B C 1
ATOM 4454 O O . ASP B 2 267 ? 22.892 21.065 54.338 1.00 29.26 267 ASP B O 1
ATOM 4459 N N . GLU B 2 268 ? 23.836 19.165 53.493 1.00 53.08 268 GLU B N 1
ATOM 4460 C CA . GLU B 2 268 ? 22.601 18.382 53.598 1.00 37.87 268 GLU B CA 1
ATOM 4461 C C . GLU B 2 268 ? 22.183 18.515 55.051 1.00 86.91 268 GLU B C 1
ATOM 4462 O O . GLU B 2 268 ? 21.140 19.115 55.221 1.00 58.09 268 GLU B O 1
ATOM 4468 N N . ALA B 2 269 ? 23.005 18.077 56.036 1.00 23.69 269 ALA B N 1
ATOM 4469 C CA . ALA B 2 269 ? 22.745 18.192 57.493 1.00 24.42 269 ALA B CA 1
ATOM 4470 C C . ALA B 2 269 ? 21.915 19.384 57.953 1.00 12.29 269 ALA B C 1
ATOM 4471 O O . ALA B 2 269 ? 21.102 19.221 58.880 1.00 16.02 269 ALA B O 1
ATOM 4473 N N . ALA B 2 270 ? 22.146 20.559 57.385 1.00 12.91 270 ALA B N 1
ATOM 4474 C CA . ALA B 2 270 ? 21.377 21.768 57.770 1.00 15.52 270 ALA B CA 1
ATOM 4475 C C . ALA B 2 270 ? 19.874 21.617 57.477 1.00 15.60 270 ALA B C 1
ATOM 4476 O O . ALA B 2 270 ? 19.009 22.014 58.268 1.00 15.82 270 ALA B O 1
ATOM 4478 N N . SER B 2 271 ? 19.567 21.009 56.336 1.00 15.70 271 SER B N 1
ATOM 4479 C CA . SER B 2 271 ? 18.197 20.727 55.945 1.00 21.90 271 SER B CA 1
ATOM 4480 C C . SER B 2 271 ? 17.509 19.876 57.001 1.00 25.29 271 SER B C 1
ATOM 4481 O O . SER B 2 271 ? 16.369 20.143 57.434 1.00 15.81 271 SER B O 1
ATOM 4486 N N . ASP B 2 272 ? 18.196 18.814 57.477 1.00 18.02 272 ASP B N 1
ATOM 4487 C CA . ASP B 2 272 ? 17.573 18.003 58.526 1.00 15.90 272 ASP B CA 1
ATOM 4488 C C . ASP B 2 272 ? 17.352 18.738 59.832 1.00 12.26 272 ASP B C 1
ATOM 4489 O O . ASP B 2 272 ? 16.403 18.524 60.570 1.00 15.84 272 ASP B O 1
ATOM 4494 N N . ILE B 2 273 ? 18.299 19.622 60.178 1.00 12.42 273 ILE B N 1
ATOM 4495 C CA . ILE B 2 273 ? 18.189 20.378 61.399 1.00 11.85 273 ILE B CA 1
ATOM 4496 C C . ILE B 2 273 ? 16.970 21.299 61.341 1.00 14.85 273 ILE B C 1
ATOM 4497 O O . ILE B 2 273 ? 16.174 21.345 62.304 1.00 15.23 273 ILE B O 1
ATOM 4502 N N . LEU B 2 274 ? 16.836 22.077 60.273 1.00 12.09 274 LEU B N 1
ATOM 4503 C CA . LEU B 2 274 ? 15.656 22.976 60.153 1.00 10.53 274 LEU B CA 1
ATOM 4504 C C . LEU B 2 274 ? 14.365 22.153 60.369 1.00 12.17 274 LEU B C 1
ATOM 4505 O O . LEU B 2 274 ? 13.511 22.495 61.175 1.00 13.03 274 LEU B O 1
ATOM 4510 N N . HIS B 2 275 ? 14.276 21.049 59.662 1.00 13.82 275 HIS B N 1
ATOM 4511 C CA . HIS B 2 275 ? 13.113 20.147 59.733 1.00 15.46 275 HIS B CA 1
ATOM 4512 C C . HIS B 2 275 ? 12.889 19.695 61.136 1.00 23.05 275 HIS B C 1
ATOM 4513 O O . HIS B 2 275 ? 11.777 19.739 61.618 1.00 24.48 275 HIS B O 1
ATOM 4520 N N . ALA B 2 276 ? 13.951 19.286 61.839 1.00 17.59 276 ALA B N 1
ATOM 4521 C CA . ALA B 2 276 ? 13.808 18.841 63.195 1.00 16.73 276 ALA B CA 1
ATOM 4522 C C . ALA B 2 276 ? 13.432 19.915 64.180 1.00 20.18 276 ALA B C 1
ATOM 4523 O O . ALA B 2 276 ? 12.836 19.654 65.222 1.00 23.57 276 ALA B O 1
ATOM 4525 N N . ARG B 2 277 ? 13.805 21.147 63.884 1.00 13.70 277 ARG B N 1
ATOM 4526 C CA . ARG B 2 277 ? 13.501 22.237 64.765 1.00 12.75 277 ARG B CA 1
ATOM 4527 C C . ARG B 2 277 ? 12.144 22.899 64.452 1.00 12.14 277 ARG B C 1
ATOM 4528 O O . ARG B 2 277 ? 11.847 23.952 65.017 1.00 17.35 277 ARG B O 1
ATOM 4536 N N . GLY B 2 278 ? 11.413 22.283 63.560 1.00 14.74 278 GLY B N 1
ATOM 4537 C CA . GLY B 2 278 ? 10.114 22.838 63.219 1.00 16.57 278 GLY B CA 1
ATOM 4538 C C . GLY B 2 278 ? 10.159 24.101 62.383 1.00 15.19 278 GLY B C 1
ATOM 4539 O O . GLY B 2 278 ? 9.179 24.880 62.395 1.00 14.92 278 GLY B O 1
ATOM 4540 N N . ILE B 2 279 ? 11.258 24.316 61.644 1.00 9.43 279 ILE B N 1
ATOM 4541 C CA . ILE B 2 279 ? 11.349 25.493 60.781 1.00 10.83 279 ILE B CA 1
ATOM 4542 C C . ILE B 2 279 ? 11.030 25.028 59.362 1.00 11.75 279 ILE B C 1
ATOM 4543 O O . ILE B 2 279 ? 11.752 24.176 58.816 1.00 11.99 279 ILE B O 1
ATOM 4548 N N . LEU B 2 280 ? 9.954 25.542 58.762 1.00 8.55 280 LEU B N 1
ATOM 4549 C CA . LEU B 2 280 ? 9.571 25.085 57.453 1.00 8.27 280 LEU B CA 1
ATOM 4550 C C . LEU B 2 280 ? 10.277 25.880 56.366 1.00 8.36 280 LEU B C 1
ATOM 4551 O O . LEU B 2 280 ? 10.061 27.079 56.254 1.00 9.41 280 LEU B O 1
ATOM 4556 N N . TYR B 2 281 ? 11.068 25.147 55.576 1.00 8.65 281 TYR B N 1
ATOM 4557 C CA . TYR B 2 281 ? 11.843 25.744 54.500 1.00 10.00 281 TYR B CA 1
ATOM 4558 C C . TYR B 2 281 ? 11.217 25.530 53.120 1.00 8.72 281 TYR B C 1
ATOM 4559 O O . TYR B 2 281 ? 10.898 24.391 52.761 1.00 10.35 281 TYR B O 1
ATOM 4568 N N . ALA B 2 282 ? 11.061 26.614 52.366 1.00 8.28 282 ALA B N 1
ATOM 4569 C CA . ALA B 2 282 ? 10.569 26.582 50.996 1.00 8.11 282 ALA B CA 1
ATOM 4570 C C . ALA B 2 282 ? 11.814 26.422 50.129 1.00 8.74 282 ALA B C 1
ATOM 4571 O O . ALA B 2 282 ? 12.626 27.347 50.045 1.00 10.68 282 ALA B O 1
ATOM 4573 N N . PRO B 2 283 ? 12.006 25.269 49.520 1.00 9.02 283 PRO B N 1
ATOM 4574 C CA . PRO B 2 283 ? 13.236 25.057 48.691 1.00 11.83 283 PRO B CA 1
ATOM 4575 C C . PRO B 2 283 ? 13.499 26.174 47.680 1.00 11.12 283 PRO B C 1
ATOM 4576 O O . PRO B 2 283 ? 12.643 26.553 46.847 1.00 9.07 283 PRO B O 1
ATOM 4580 N N . ASP B 2 284 ? 14.741 26.702 47.766 1.00 9.43 284 ASP B N 1
ATOM 4581 C CA . ASP B 2 284 ? 15.180 27.782 46.917 1.00 9.30 284 ASP B CA 1
ATOM 4582 C C . ASP B 2 284 ? 14.876 27.607 45.431 1.00 10.20 284 ASP B C 1
ATOM 4583 O O . ASP B 2 284 ? 14.329 28.547 44.821 1.00 11.69 284 ASP B O 1
ATOM 4588 N N . PHE B 2 285 ? 15.214 26.440 44.873 1.00 7.77 285 PHE B N 1
ATOM 4589 C CA . PHE B 2 285 ? 15.011 26.192 43.480 1.00 10.39 285 PHE B CA 1
ATOM 4590 C C . PHE B 2 285 ? 13.546 26.161 43.012 1.00 10.50 285 PHE B C 1
ATOM 4591 O O . PHE B 2 285 ? 13.264 26.263 41.811 1.00 11.89 285 PHE B O 1
ATOM 4599 N N . VAL B 2 286 ? 12.609 26.035 43.975 1.00 11.60 286 VAL B N 1
ATOM 4600 C CA . VAL B 2 286 ? 11.191 26.065 43.602 1.00 8.15 286 VAL B CA 1
ATOM 4601 C C . VAL B 2 286 ? 10.804 27.532 43.828 1.00 8.69 286 VAL B C 1
ATOM 4602 O O . VAL B 2 286 ? 10.212 28.164 42.946 1.00 9.54 286 VAL B O 1
ATOM 4606 N N . ALA B 2 287 ? 11.137 28.064 44.999 1.00 9.34 287 ALA B N 1
ATOM 4607 C CA . ALA B 2 287 ? 10.753 29.427 45.382 1.00 11.25 287 ALA B CA 1
ATOM 4608 C C . ALA B 2 287 ? 11.146 30.595 44.492 1.00 11.33 287 ALA B C 1
ATOM 4609 O O . ALA B 2 287 ? 10.379 31.557 44.287 1.00 10.71 287 ALA B O 1
ATOM 4611 N N . ASN B 2 288 ? 12.410 30.555 44.028 1.00 9.82 288 ASN B N 1
ATOM 4612 C CA . ASN B 2 288 ? 12.946 31.655 43.280 1.00 10.33 288 ASN B CA 1
ATOM 4613 C C . ASN B 2 288 ? 12.848 31.534 41.773 1.00 11.45 288 ASN B C 1
ATOM 4614 O O . ASN B 2 288 ? 13.482 32.300 41.049 1.00 11.99 288 ASN B O 1
ATOM 4619 N N . ALA B 2 289 ? 12.062 30.559 41.321 1.00 10.13 289 ALA B N 1
ATOM 4620 C CA . ALA B 2 289 ? 11.911 30.262 39.893 1.00 9.53 289 ALA B CA 1
ATOM 4621 C C . ALA B 2 289 ? 11.222 31.306 39.026 1.00 8.91 289 ALA B C 1
ATOM 4622 O O . ALA B 2 289 ? 11.194 31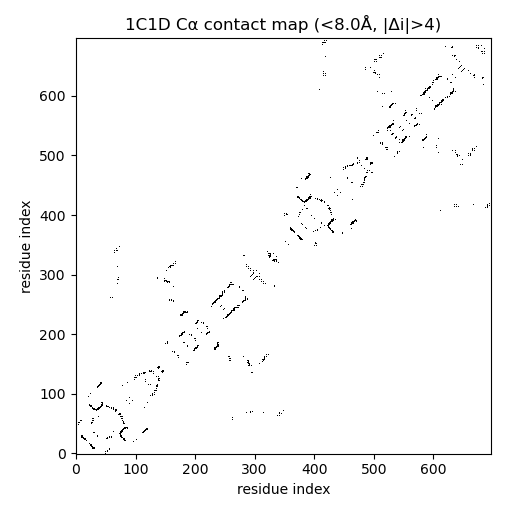.159 37.788 1.00 11.17 289 ALA B O 1
ATOM 4624 N N . GLY B 2 290 ? 10.633 32.325 39.647 1.00 10.67 290 GLY B N 1
ATOM 4625 C CA . GLY B 2 290 ? 9.939 33.322 38.840 1.00 9.74 290 GLY B CA 1
ATOM 4626 C C . GLY B 2 290 ? 10.806 33.942 37.732 1.00 14.98 290 GLY B C 1
ATOM 4627 O O . GLY B 2 290 ? 10.327 34.240 36.624 1.00 10.45 290 GLY B O 1
ATOM 4628 N N . GLY B 2 291 ? 12.133 34.142 37.988 1.00 12.50 291 GLY B N 1
ATOM 4629 C CA . GLY B 2 291 ? 12.963 34.742 36.963 1.00 12.03 291 GLY B CA 1
ATOM 4630 C C . GLY B 2 291 ? 13.090 33.811 35.774 1.00 9.48 291 GLY B C 1
ATOM 4631 O O . GLY B 2 291 ? 13.042 34.278 34.639 1.00 11.33 291 GLY B O 1
ATOM 4632 N N . ALA B 2 292 ? 13.247 32.523 36.034 1.00 11.32 292 ALA B N 1
ATOM 4633 C CA . ALA B 2 292 ? 13.352 31.548 34.945 1.00 11.17 292 ALA B CA 1
ATOM 4634 C C . ALA B 2 292 ? 12.042 31.492 34.154 1.00 10.29 292 ALA B C 1
ATOM 4635 O O . ALA B 2 292 ? 12.026 31.383 32.920 1.00 10.37 292 ALA B O 1
ATOM 4637 N N . ILE B 2 293 ? 10.948 31.535 34.930 1.00 9.19 293 ILE B N 1
ATOM 4638 C CA . ILE B 2 293 ? 9.631 31.510 34.308 1.00 10.00 293 ILE B CA 1
ATOM 4639 C C . ILE B 2 293 ? 9.494 32.704 33.382 1.00 7.51 293 ILE B C 1
ATOM 4640 O O . ILE B 2 293 ? 9.064 32.593 32.247 1.00 10.28 293 ILE B O 1
ATOM 4645 N N . HIS B 2 294 ? 9.910 33.844 33.855 1.00 7.47 294 HIS B N 1
ATOM 4646 C CA . HIS B 2 294 ? 9.833 35.015 33.022 1.00 10.53 294 HIS B CA 1
ATOM 4647 C C . HIS B 2 294 ? 10.686 34.944 31.721 1.00 10.74 294 HIS B C 1
ATOM 4648 O O . HIS B 2 294 ? 10.219 35.171 30.596 1.00 10.33 294 HIS B O 1
ATOM 4655 N N . LEU B 2 295 ? 11.986 34.574 31.886 1.00 9.18 295 LEU B N 1
ATOM 4656 C CA . LEU B 2 295 ? 12.810 34.523 30.717 1.00 7.95 295 LEU B CA 1
ATOM 4657 C C . LEU B 2 295 ? 12.483 33.395 29.784 1.00 7.78 295 LEU B C 1
ATOM 4658 O O . LEU B 2 295 ? 12.370 33.640 28.582 1.00 10.24 295 LEU B O 1
ATOM 4663 N N . VAL B 2 296 ? 12.341 32.176 30.290 1.00 8.69 296 VAL B N 1
ATOM 4664 C CA . VAL B 2 296 ? 12.020 31.087 29.362 1.00 8.84 296 VAL B CA 1
ATOM 4665 C C . VAL B 2 296 ? 10.589 31.246 28.794 1.00 8.62 296 VAL B C 1
ATOM 4666 O O . VAL B 2 296 ? 10.327 31.070 27.615 1.00 9.33 296 VAL B O 1
ATOM 4670 N N . GLY B 2 297 ? 9.674 31.581 29.684 1.00 8.49 297 GLY B N 1
ATOM 4671 C CA . GLY B 2 297 ? 8.299 31.752 29.260 1.00 12.01 297 GLY B CA 1
ATOM 4672 C C . GLY B 2 297 ? 8.174 32.818 28.187 1.00 9.99 297 GLY B C 1
ATOM 4673 O O . GLY B 2 297 ? 7.571 32.556 27.141 1.00 10.52 297 GLY B O 1
ATOM 4674 N N . ARG B 2 298 ? 8.752 33.997 28.422 1.00 8.66 298 ARG B N 1
ATOM 4675 C CA . ARG B 2 298 ? 8.639 34.997 27.432 1.00 9.97 298 ARG B CA 1
ATOM 4676 C C . ARG B 2 298 ? 9.422 34.737 26.181 1.00 12.83 298 ARG B C 1
ATOM 4677 O O . ARG B 2 298 ? 8.938 34.870 25.046 1.00 14.06 298 ARG B O 1
ATOM 4685 N N . GLU B 2 299 ? 10.682 34.374 26.388 1.00 9.29 299 GLU B N 1
ATOM 4686 C CA . GLU B 2 299 ? 11.569 34.255 25.267 1.00 12.19 299 GLU B CA 1
ATOM 4687 C C . GLU B 2 299 ? 11.582 33.003 24.462 1.00 10.32 299 GLU B C 1
ATOM 4688 O O . GLU B 2 299 ? 11.891 33.028 23.264 1.00 14.60 299 GLU B O 1
ATOM 4694 N N . VAL B 2 300 ? 11.260 31.921 25.120 1.00 9.13 300 VAL B N 1
ATOM 4695 C CA . VAL B 2 300 ? 11.249 30.684 24.383 1.00 11.39 300 VAL B CA 1
ATOM 4696 C C . VAL B 2 300 ? 9.800 30.276 24.036 1.00 13.26 300 VAL B C 1
ATOM 4697 O O . VAL B 2 300 ? 9.608 29.729 22.949 1.00 13.30 300 VAL B O 1
ATOM 4701 N N . LEU B 2 301 ? 8.835 30.497 24.966 1.00 11.96 301 LEU B N 1
ATOM 4702 C CA . LEU B 2 301 ? 7.435 30.050 24.735 1.00 10.88 301 LEU B CA 1
ATOM 4703 C C . LEU B 2 301 ? 6.497 31.141 24.238 1.00 15.88 301 LEU B C 1
ATOM 4704 O O . LEU B 2 301 ? 5.350 30.814 23.932 1.00 15.42 301 LEU B O 1
ATOM 4709 N N . GLY B 2 302 ? 6.937 32.391 24.181 1.00 12.96 302 GLY B N 1
ATOM 4710 C CA . GLY B 2 302 ? 6.090 33.463 23.700 1.00 16.01 302 GLY B CA 1
ATOM 4711 C C . GLY B 2 302 ? 4.999 33.897 24.660 1.00 14.78 302 GLY B C 1
ATOM 4712 O O . GLY B 2 302 ? 4.037 34.556 24.272 1.00 22.14 302 GLY B O 1
ATOM 4713 N N . TRP B 2 303 ? 5.109 33.563 25.919 1.00 11.67 303 TRP B N 1
ATOM 4714 C CA . TRP B 2 303 ? 4.094 33.981 26.862 1.00 13.03 303 TRP B CA 1
ATOM 4715 C C . TRP B 2 303 ? 4.056 35.499 27.144 1.00 16.80 303 TRP B C 1
ATOM 4716 O O . TRP B 2 303 ? 5.093 36.166 27.105 1.00 16.88 303 TRP B O 1
ATOM 4727 N N . SER B 2 304 ? 2.889 36.102 27.473 1.00 16.23 304 SER B N 1
ATOM 4728 C CA . SER B 2 304 ? 2.930 37.512 27.756 1.00 18.05 304 SER B CA 1
ATOM 4729 C C . SER B 2 304 ? 3.302 37.712 29.222 1.00 27.09 304 SER B C 1
ATOM 4730 O O . SER B 2 304 ? 3.446 36.749 30.015 1.00 19.09 304 SER B O 1
ATOM 4733 N N . GLU B 2 305 ? 3.445 38.980 29.577 1.00 21.47 305 GLU B N 1
ATOM 4734 C CA . GLU B 2 305 ? 3.773 39.315 30.937 1.00 20.01 305 GLU B CA 1
ATOM 4735 C C . GLU B 2 305 ? 2.696 38.835 31.885 1.00 30.82 305 GLU B C 1
ATOM 4736 O O . GLU B 2 305 ? 2.997 38.387 32.998 1.00 21.54 305 GLU B O 1
ATOM 4742 N N . SER B 2 306 ? 1.423 38.914 31.490 1.00 25.13 306 SER B N 1
ATOM 4743 C CA . SER B 2 306 ? 0.390 38.449 32.424 1.00 25.46 306 SER B CA 1
ATOM 4744 C C . SER B 2 306 ? 0.419 36.942 32.649 1.00 21.47 306 SER B C 1
ATOM 4745 O O . SER B 2 306 ? 0.109 36.439 33.721 1.00 24.14 306 SER B O 1
ATOM 4748 N N . VAL B 2 307 ? 0.768 36.184 31.612 1.00 20.89 307 VAL B N 1
ATOM 4749 C CA . VAL B 2 307 ? 0.793 34.757 31.779 1.00 14.74 307 VAL B CA 1
ATOM 4750 C C . VAL B 2 307 ? 1.991 34.383 32.652 1.00 13.73 307 VAL B C 1
ATOM 4751 O O . VAL B 2 307 ? 1.916 33.468 33.484 1.00 18.44 307 VAL B O 1
ATOM 4755 N N . VAL B 2 308 ? 3.088 35.101 32.410 1.00 14.13 308 VAL B N 1
ATOM 4756 C CA . VAL B 2 308 ? 4.270 34.811 33.240 1.00 14.24 308 VAL B CA 1
ATOM 4757 C C . VAL B 2 308 ? 3.960 35.088 34.715 1.00 18.69 308 VAL B C 1
ATOM 4758 O O . VAL B 2 308 ? 4.342 34.321 35.616 1.00 15.64 308 VAL B O 1
ATOM 4762 N N . HIS B 2 309 ? 3.256 36.202 34.999 1.00 16.00 309 HIS B N 1
ATOM 4763 C CA . HIS B 2 309 ? 2.921 36.524 36.381 1.00 18.06 309 HIS B CA 1
ATOM 4764 C C . HIS B 2 309 ? 2.089 35.433 37.021 1.00 16.60 309 HIS B C 1
ATOM 4765 O O . HIS B 2 309 ? 2.298 35.039 38.176 1.00 17.71 309 HIS B O 1
ATOM 4772 N N . GLU B 2 310 ? 1.140 34.914 36.262 1.00 16.72 310 GLU B N 1
ATOM 4773 C CA . GLU B 2 310 ? 0.309 33.848 36.757 1.00 19.62 310 GLU B CA 1
ATOM 4774 C C . GLU B 2 310 ? 1.069 32.552 37.091 1.00 16.98 310 GLU B C 1
ATOM 4775 O O . GLU B 2 310 ? 0.786 31.836 38.061 1.00 15.42 310 GLU B O 1
ATOM 4781 N N . ARG B 2 311 ? 2.044 32.247 36.225 1.00 14.97 311 ARG B N 1
ATOM 4782 C CA . ARG B 2 311 ? 2.840 31.058 36.394 1.00 13.59 311 ARG B CA 1
ATOM 4783 C C . ARG B 2 311 ? 3.726 31.258 37.598 1.00 13.35 311 ARG B C 1
ATOM 4784 O O . ARG B 2 311 ? 3.983 30.302 38.367 1.00 13.91 311 ARG B O 1
ATOM 4792 N N . ALA B 2 312 ? 4.198 32.482 37.813 1.00 10.58 312 ALA B N 1
ATOM 4793 C CA . ALA B 2 312 ? 5.006 32.701 38.985 1.00 12.69 312 ALA B CA 1
ATOM 4794 C C . ALA B 2 312 ? 4.160 32.530 40.216 1.00 15.93 312 ALA B C 1
ATOM 4795 O O . ALA B 2 312 ? 4.569 31.982 41.250 1.00 13.69 312 ALA B O 1
ATOM 4797 N N . VAL B 2 313 ? 2.888 33.002 40.138 1.00 15.12 313 VAL B N 1
ATOM 4798 C CA . VAL B 2 313 ? 2.018 32.840 41.289 1.00 13.74 313 VAL B CA 1
ATOM 4799 C C . VAL B 2 313 ? 1.838 31.364 41.593 1.00 14.13 313 VAL B C 1
ATOM 4800 O O . VAL B 2 313 ? 1.756 30.979 42.762 1.00 16.21 313 VAL B O 1
ATOM 4804 N N . ALA B 2 314 ? 1.785 30.517 40.569 1.00 13.85 314 ALA B N 1
ATOM 4805 C CA . ALA B 2 314 ? 1.630 29.083 40.740 1.00 13.73 314 ALA B CA 1
ATOM 4806 C C . ALA B 2 314 ? 2.764 28.367 41.473 1.00 11.22 314 ALA B C 1
ATOM 4807 O O . ALA B 2 314 ? 2.666 27.186 41.785 1.00 12.72 314 ALA B O 1
ATOM 4809 N N . ILE B 2 315 ? 3.855 29.076 41.762 1.00 10.97 315 ILE B N 1
ATOM 4810 C CA . ILE B 2 315 ? 4.914 28.481 42.527 1.00 9.37 315 ILE B CA 1
ATOM 4811 C C . ILE B 2 315 ? 4.352 28.110 43.911 1.00 12.88 315 ILE B C 1
ATOM 4812 O O . ILE B 2 315 ? 4.778 27.179 44.583 1.00 11.65 315 ILE B O 1
ATOM 4817 N N . GLY B 2 316 ? 3.322 28.828 44.399 1.00 13.68 316 GLY B N 1
ATOM 4818 C CA . GLY B 2 316 ? 2.711 28.481 45.701 1.00 11.10 316 GLY B CA 1
ATOM 4819 C C . GLY B 2 316 ? 2.069 27.096 45.623 1.00 9.78 316 GLY B C 1
ATOM 4820 O O . GLY B 2 316 ? 2.187 26.290 46.554 1.00 12.73 316 GLY B O 1
ATOM 4821 N N . ASP B 2 317 ? 1.419 26.811 44.511 1.00 9.93 317 ASP B N 1
ATOM 4822 C CA . ASP B 2 317 ? 0.824 25.491 44.351 1.00 11.33 317 ASP B CA 1
ATOM 4823 C C . ASP B 2 317 ? 1.931 24.443 44.238 1.00 10.81 317 ASP B C 1
ATOM 4824 O O . ASP B 2 317 ? 1.824 23.364 44.773 1.00 13.03 317 ASP B O 1
ATOM 4829 N N . THR B 2 318 ? 3.002 24.759 43.507 1.00 11.09 318 THR B N 1
ATOM 4830 C CA . THR B 2 318 ? 4.097 23.772 43.409 1.00 12.47 318 THR B CA 1
ATOM 4831 C C . THR B 2 318 ? 4.637 23.458 44.835 1.00 10.49 318 THR B C 1
ATOM 4832 O O . THR B 2 318 ? 4.871 22.306 45.201 1.00 12.27 318 THR B O 1
ATOM 4836 N N . LEU B 2 319 ? 4.813 24.465 45.668 1.00 9.87 319 LEU B N 1
ATOM 4837 C CA . LEU B 2 319 ? 5.293 24.233 47.009 1.00 10.23 319 LEU B CA 1
ATOM 4838 C C . LEU B 2 319 ? 4.274 23.456 47.815 1.00 12.85 319 LEU B C 1
ATOM 4839 O O . LEU B 2 319 ? 4.622 22.653 48.658 1.00 13.34 319 LEU B O 1
ATOM 4844 N N . ASN B 2 320 ? 2.951 23.696 47.605 1.00 13.83 320 ASN B N 1
ATOM 4845 C CA . ASN B 2 320 ? 1.989 22.879 48.382 1.00 12.18 320 ASN B CA 1
ATOM 4846 C C . ASN B 2 320 ? 2.206 21.415 48.028 1.00 10.27 320 ASN B C 1
ATOM 4847 O O . ASN B 2 320 ? 2.078 20.551 48.894 1.00 11.93 320 ASN B O 1
ATOM 4852 N N . GLN B 2 321 ? 2.540 21.128 46.729 1.00 9.93 321 GLN B N 1
ATOM 4853 C CA . GLN B 2 321 ? 2.803 19.735 46.324 1.00 11.76 321 GLN B CA 1
ATOM 4854 C C . GLN B 2 321 ? 4.057 19.165 47.020 1.00 14.10 321 GLN B C 1
ATOM 4855 O O . GLN B 2 321 ? 4.113 17.978 47.436 1.00 13.54 321 GLN B O 1
ATOM 4861 N N . VAL B 2 322 ? 5.059 20.050 47.149 1.00 11.68 322 VAL B N 1
ATOM 4862 C CA . VAL B 2 322 ? 6.306 19.670 47.768 1.00 10.96 322 VAL B CA 1
ATOM 4863 C C . VAL B 2 322 ? 6.021 19.367 49.205 1.00 11.34 322 VAL B C 1
ATOM 4864 O O . VAL B 2 322 ? 6.476 18.367 49.745 1.00 12.37 322 VAL B O 1
ATOM 4868 N N . PHE B 2 323 ? 5.267 20.234 49.869 1.00 11.41 323 PHE B N 1
ATOM 4869 C CA . PHE B 2 323 ? 4.996 19.954 51.294 1.00 12.56 323 PHE B CA 1
ATOM 4870 C C . PHE B 2 323 ? 4.194 18.670 51.556 1.00 14.63 323 PHE B C 1
ATOM 4871 O O . PHE B 2 323 ? 4.409 17.957 52.564 1.00 14.32 323 PHE B O 1
ATOM 4879 N N . GLU B 2 324 ? 3.269 18.397 50.623 1.00 13.87 324 GLU B N 1
ATOM 4880 C CA . GLU B 2 324 ? 2.455 17.193 50.729 1.00 14.53 324 GLU B CA 1
ATOM 4881 C C . GLU B 2 324 ? 3.359 15.955 50.695 1.00 19.20 324 GLU B C 1
ATOM 4882 O O . GLU B 2 324 ? 3.195 15.046 51.511 1.00 19.45 324 GLU B O 1
ATOM 4888 N N . ILE B 2 325 ? 4.345 15.901 49.757 1.00 13.85 325 ILE B N 1
ATOM 4889 C CA . ILE B 2 325 ? 5.286 14.789 49.635 1.00 10.01 325 ILE B CA 1
ATOM 4890 C C . ILE B 2 325 ? 6.122 14.756 50.894 1.00 12.91 325 ILE B C 1
ATOM 4891 O O . ILE B 2 325 ? 6.366 13.677 51.432 1.00 18.40 325 ILE B O 1
ATOM 4896 N N . SER B 2 326 ? 6.557 15.937 51.384 1.00 12.47 326 SER B N 1
ATOM 4897 C CA . SER B 2 326 ? 7.388 15.990 52.594 1.00 13.73 326 SER B CA 1
ATOM 4898 C C . SER B 2 326 ? 6.676 15.355 53.803 1.00 18.25 326 SER B C 1
ATOM 4899 O O . SER B 2 326 ? 7.193 14.544 54.561 1.00 15.52 326 SER B O 1
ATOM 4902 N N . ASP B 2 327 ? 5.403 15.730 53.969 1.00 15.78 327 ASP B N 1
ATOM 4903 C CA . ASP B 2 327 ? 4.585 15.218 55.066 1.00 21.72 327 ASP B CA 1
ATOM 4904 C C . ASP B 2 327 ? 4.240 13.736 54.868 1.00 17.25 327 ASP B C 1
ATOM 4905 O O . ASP B 2 327 ? 4.353 12.919 55.776 1.00 22.47 327 ASP B O 1
ATOM 4910 N N . ASN B 2 328 ? 3.839 13.369 53.680 1.00 16.88 328 ASN B N 1
ATOM 4911 C CA . ASN B 2 328 ? 3.474 11.994 53.452 1.00 18.81 328 ASN B CA 1
ATOM 4912 C C . ASN B 2 328 ? 4.617 11.014 53.525 1.00 44.75 328 ASN B C 1
ATOM 4913 O O . ASN B 2 328 ? 4.425 9.945 54.082 1.00 27.65 328 ASN B O 1
ATOM 4918 N N . ASP B 2 329 ? 5.769 11.341 52.926 1.00 30.36 329 ASP B N 1
ATOM 4919 C CA . ASP B 2 329 ? 6.961 10.483 52.875 1.00 18.16 329 ASP B CA 1
ATOM 4920 C C . ASP B 2 329 ? 7.910 10.658 54.071 1.00 23.58 329 ASP B C 1
ATOM 4921 O O . ASP B 2 329 ? 8.824 9.874 54.283 1.00 28.63 329 ASP B O 1
ATOM 4926 N N . GLY B 2 330 ? 7.747 11.692 54.876 1.00 19.03 330 GLY B N 1
ATOM 4927 C CA . GLY B 2 330 ? 8.652 11.811 55.978 1.00 16.98 330 GLY B CA 1
ATOM 4928 C C . GLY B 2 330 ? 10.053 12.143 55.476 1.00 22.33 330 GLY B C 1
ATOM 4929 O O . GLY B 2 330 ? 11.023 11.515 55.860 1.00 25.69 330 GLY B O 1
ATOM 4930 N N . VAL B 2 331 ? 10.173 13.165 54.636 1.00 17.26 331 VAL B N 1
ATOM 4931 C CA . VAL B 2 331 ? 11.455 13.611 54.098 1.00 15.94 331 VAL B CA 1
ATOM 4932 C C . VAL B 2 331 ? 11.480 15.122 54.198 1.00 13.67 331 VAL B C 1
ATOM 4933 O O . VAL B 2 331 ? 10.435 15.752 54.386 1.00 15.43 331 VAL B O 1
ATOM 4937 N N . THR B 2 332 ? 12.656 15.754 54.082 1.00 13.74 332 THR B N 1
ATOM 4938 C CA . THR B 2 332 ? 12.740 17.206 54.163 1.00 11.26 332 THR B CA 1
ATOM 4939 C C . THR B 2 332 ? 12.107 17.855 52.928 1.00 11.89 332 THR B C 1
ATOM 4940 O O . THR B 2 332 ? 11.968 17.207 51.876 1.00 12.62 332 THR B O 1
ATOM 4944 N N . PRO B 2 333 ? 11.769 19.138 53.033 1.00 11.82 333 PRO B N 1
ATOM 4945 C CA . PRO B 2 333 ? 11.235 19.849 51.881 1.00 10.73 333 PRO B CA 1
ATOM 4946 C C . PRO B 2 333 ? 12.200 19.764 50.694 1.00 10.21 333 PRO B C 1
ATOM 4947 O O . PRO B 2 333 ? 11.791 19.566 49.557 1.00 11.04 333 PRO B O 1
ATOM 4951 N N . ASP B 2 334 ? 13.516 19.887 50.891 1.00 11.99 334 ASP B N 1
ATOM 4952 C CA . ASP B 2 334 ? 14.438 19.792 49.730 1.00 10.67 334 ASP B CA 1
ATOM 4953 C C . ASP B 2 334 ? 14.363 18.434 49.029 1.00 9.60 334 ASP B C 1
ATOM 4954 O O . ASP B 2 334 ? 14.335 18.343 47.788 1.00 11.34 334 ASP B O 1
ATOM 4959 N N . GLU B 2 335 ? 14.319 17.340 49.817 1.00 10.94 335 GLU B N 1
ATOM 4960 C CA . GLU B 2 335 ? 14.225 16.028 49.220 1.00 10.72 335 GLU B CA 1
ATOM 4961 C C . GLU B 2 335 ? 12.909 15.892 48.470 1.00 12.81 335 GLU B C 1
ATOM 4962 O O . GLU B 2 335 ? 12.868 15.380 47.366 1.00 11.93 335 GLU B O 1
ATOM 4968 N N . ALA B 2 336 ? 11.844 16.380 49.085 1.00 10.73 336 ALA B N 1
ATOM 4969 C CA . ALA B 2 336 ? 10.525 16.347 48.463 1.00 9.95 336 ALA B CA 1
ATOM 4970 C C . ALA B 2 336 ? 10.500 17.133 47.152 1.00 10.08 336 ALA B C 1
ATOM 4971 O O . ALA B 2 336 ? 9.895 16.675 46.156 1.00 11.61 336 ALA B O 1
ATOM 4973 N N . ALA B 2 337 ? 11.125 18.332 47.127 1.00 9.96 337 ALA B N 1
ATOM 4974 C CA . ALA B 2 337 ? 11.163 19.149 45.907 1.00 8.90 337 ALA B CA 1
ATOM 4975 C C . ALA B 2 337 ? 11.955 18.418 44.784 1.00 11.72 337 ALA B C 1
ATOM 4976 O O . ALA B 2 337 ? 11.626 18.455 43.592 1.00 11.06 337 ALA B O 1
ATOM 4978 N N . ARG B 2 338 ? 13.034 17.696 45.185 1.00 10.66 338 ARG B N 1
ATOM 4979 C CA . ARG B 2 338 ? 13.814 16.906 44.235 1.00 11.67 338 ARG B CA 1
ATOM 4980 C C . ARG B 2 338 ? 12.933 15.769 43.681 1.00 9.62 338 ARG B C 1
ATOM 4981 O O . ARG B 2 338 ? 12.944 15.467 42.468 1.00 11.21 338 ARG B O 1
ATOM 4989 N N . THR B 2 339 ? 12.150 15.165 44.565 1.00 10.82 339 THR B N 1
ATOM 4990 C CA . THR B 2 339 ? 11.259 14.095 44.111 1.00 12.36 339 THR B CA 1
ATOM 4991 C C . THR B 2 339 ? 10.212 14.639 43.125 1.00 13.06 339 THR B C 1
ATOM 4992 O O . THR B 2 339 ? 10.006 14.056 42.043 1.00 13.32 339 THR B O 1
ATOM 4996 N N . LEU B 2 340 ? 9.586 15.779 43.475 1.00 11.42 340 LEU B N 1
ATOM 4997 C CA . LEU B 2 340 ? 8.576 16.401 42.577 1.00 11.06 340 LEU B CA 1
ATOM 4998 C C . LEU B 2 340 ? 9.211 16.808 41.239 1.00 10.53 340 LEU B C 1
ATOM 4999 O O . LEU B 2 340 ? 8.680 16.647 40.146 1.00 11.26 340 LEU B O 1
ATOM 5004 N N . ALA B 2 341 ? 10.457 17.371 41.296 1.00 11.04 341 ALA B N 1
ATOM 5005 C CA . ALA B 2 341 ? 11.114 17.738 40.049 1.00 11.55 341 ALA B CA 1
ATOM 5006 C C . ALA B 2 341 ? 11.284 16.512 39.124 1.00 12.28 341 ALA B C 1
ATOM 5007 O O . ALA B 2 341 ? 11.085 16.621 37.923 1.00 11.24 341 ALA B O 1
ATOM 5009 N N . GLY B 2 342 ? 11.689 15.347 39.699 1.00 12.11 342 GLY B N 1
ATOM 5010 C CA . GLY B 2 342 ? 11.912 14.148 38.913 1.00 10.05 342 GLY B CA 1
ATOM 5011 C C . GLY B 2 342 ? 10.604 13.611 38.375 1.00 13.78 342 GLY B C 1
ATOM 5012 O O . GLY B 2 342 ? 10.564 13.102 37.242 1.00 15.94 342 GLY B O 1
ATOM 5013 N N . ARG B 2 343 ? 9.530 13.735 39.177 1.00 13.87 343 ARG B N 1
ATOM 5014 C CA . ARG B 2 343 ? 8.237 13.278 38.703 1.00 12.41 343 ARG B CA 1
ATOM 5015 C C . ARG B 2 343 ? 7.773 14.138 37.529 1.00 11.62 343 ARG B C 1
ATOM 5016 O O . ARG B 2 343 ? 7.347 13.667 36.499 1.00 12.75 343 ARG B O 1
ATOM 5024 N N . ARG B 2 344 ? 7.876 15.441 37.667 1.00 9.32 344 ARG B N 1
ATOM 5025 C CA . ARG B 2 344 ? 7.452 16.331 36.633 1.00 9.09 344 ARG B CA 1
ATOM 5026 C C . ARG B 2 344 ? 8.281 16.171 35.372 1.00 12.27 344 ARG B C 1
ATOM 5027 O O . ARG B 2 344 ? 7.778 16.385 34.263 1.00 11.55 344 ARG B O 1
ATOM 5035 N N . ALA B 2 345 ? 9.571 15.805 35.552 1.00 11.41 345 ALA B N 1
ATOM 5036 C CA . ALA B 2 345 ? 10.488 15.613 34.404 1.00 15.20 345 ALA B CA 1
ATOM 5037 C C . ALA B 2 345 ? 10.335 14.235 33.786 1.00 12.52 345 ALA B C 1
ATOM 5038 O O . ALA B 2 345 ? 11.027 13.868 32.826 1.00 14.11 345 ALA B O 1
ATOM 5040 N N . ARG B 2 346 ? 9.400 13.461 34.351 1.00 12.45 346 ARG B N 1
ATOM 5041 C CA . ARG B 2 346 ? 9.121 12.102 33.857 1.00 13.83 346 ARG B CA 1
ATOM 5042 C C . ARG B 2 346 ? 10.349 11.201 33.892 1.00 16.74 346 ARG B C 1
ATOM 5043 O O . ARG B 2 346 ? 10.690 10.519 32.917 1.00 19.63 346 ARG B O 1
ATOM 5051 N N . GLU B 2 347 ? 11.000 11.271 35.046 1.00 21.29 347 GLU B N 1
ATOM 5052 C CA . GLU B 2 347 ? 12.180 10.520 35.451 1.00 33.25 347 GLU B CA 1
ATOM 5053 C C . GLU B 2 347 ? 13.392 11.341 35.480 1.00 26.06 347 GLU B C 1
ATOM 5054 O O . GLU B 2 347 ? 13.905 11.668 34.402 1.00 100.00 347 GLU B O 1
ATOM 5060 N N . ALA B 2 348 ? 13.801 11.664 36.698 1.00 45.52 348 ALA B N 1
ATOM 5061 C CA . ALA B 2 348 ? 14.958 12.497 37.015 1.00 92.80 348 ALA B CA 1
ATOM 5062 C C . ALA B 2 348 ? 15.709 13.169 35.867 1.00 100.00 348 ALA B C 1
ATOM 5063 O O . ALA B 2 348 ? 15.224 14.061 35.139 1.00 100.00 348 ALA B O 1
#

B-factor: mean 20.33, std 13.92, range [3.22, 100.0]

Nearest PDB structures (foldseek):
  1c1d-assembly1_A  TM=1.003E+00  e=3.487E-68  Rhodococcus sp. (in: high G+C Gram-positive bacteria)
  1c1x-assembly1_A  TM=1.002E+00  e=1.489E-65  Rhodococcus sp. (in: high G+C Gram-positive bacteria)
  1c1x-assembly1_B-2  TM=9.967E-01  e=2.745E-65  Rhodococcus sp. (in: high G+C Gram-positive bacteria)
  1c1d-assembly1_B-2  TM=9.967E-01  e=3.428E-65  Rhodococcus sp. (in: high G+C Gram-positive bacteria)
  1bxg-assembly1_B  TM=9.968E-01  e=9.923E-63  Rhodococcus sp. (in: high G+C Gram-positive bacteria)

GO terms:
  GO:0006559 L-phenylalanine catabolic process (P, IDA)
  GO:0050175 L-phenylalanine dehydrogenase (NAD+) activity (F, IDA)
  GO:0050175 L-phenylalanine dehydrogenase (NAD+) activity (F, EXP)

Radius of gyration: 35.96 Å; Cα contacts (8 Å, |Δi|>4): 1595; chains: 2; bounding box: 51×56×107 Å